Protein AF-A0A8X6GC79-F1 (afdb_monomer_lite)

pLDDT: mean 79.09, std 18.07, range [27.56, 97.56]

Foldseek 3Di:
DDDDVVVVVVVVVVVVVVVVVVVVVVQVVLLVVLLVLLCVVLPDPDDPDLADDLPDPSLVSNLVSLLVPHALCSLVVSLVVCVVPVSSNCSSLVHYLVSSLVNNVPDPSHDPVRNVSNVVSSVVSNVVVVPDDDDDDDDDDDDDDDPDDDDDDDDDDDDDDDDPPCVLVVLLVQLLVCLLVLPLVSNLVSLLVDDAQLPRADPQRQGPLLSLLLDDFCSSVSSVVSCVVRDDLVSLLSQQCDATNVRAGSLLSNLLNVLVPDPPPDLDDDLPGNSLVNNLVSLVSNRDLVNLAHDLVSLQPHDPSSLSSSLSSLVSSLVRPPHDPVSSVNSVVSSLVRLLVSQADAHPQQHHQLLVCLVVVVVVSNLVSLQSNRQQLDAGPFRQGNLLSLLLDFDCSSVVSVVSVVVCCVVVSYPLVSLLNLQAGATNVRAGSLQSSLLNLQDDDPPVCCVVVPPDDDDDDRQVNSLVSLLVSLVSHDDPSLRNLDYDPVSDDPSSVVSQVSNCVRRVHHNDDPDPDDD

Sequence (519 aa):
MGIDLSALATNADKLDECIDKNKKREQDRKDEQLYGIIERKVKKEEHKREKPRSRDGTLKKCRRLFEEGASSEVLTKLEESLRGQEKYYRYYVQCFLPVLGKLIKQSKKISNETKEQAISEITYNSKYCSNSITHNQNDRRNSEDSEAESGYGSDVEDDHKVEISNEITNSNALLLKAIKNGNNRKFKKYLKDCTNVNGIKDEKGNNILHLIASLEKKQKCKFLGALIKTVTEEDLAQLVDSKNSKSQDALQVALINKITKEKHESHTIQDNDNTLKFLTKLLEHGASHDQLELPEESLKKLSKGQNEYYCKFLKKLAKKAELKQEIKIKTEAKVKEIVAHTVNTPNSNSDYPLHLAIKNNDKELFKELLQEGANISLEGANKNNALHHIALLKGEYKIKYLKLILDFEKKGVISSEKLHKAINAQNKDDKYPAQVALIRQTEKIPSKLKDFSRWVRSRPTKHYYTAEFCAELLQNGAENKSDHITIPKEHRKQKYYQTTKRIKDITGVSPDPENTRRT

Secondary structure (DSSP, 8-state):
----HHHHHHHHHHHHHHHHHHHHHHHHHHHHHHHHHHHHHHS-S--SSSS--TT-HHHHHHHHHHHTT--TTHHHHHHHHHTT-HHHHHHIIIIIHHHHHHHHHT-SSS-HHHHHHHHHHHHHHHHHTTSS-------------------------------TT-HHHHHHHHHHHHHHTT-HHHHHHHHHT-S-STT-B-TT--BHHHHHHTS-THHHHHHHHHHHHHS-HHHHHHHHH---TTS--HHHHHHHHHHHHS---S----TT-HHHHHHHHHHHTT--GGGGSPPHHHHTT--HHHHHHHHHHHHHHHT-TTS-HHHHHHHHHHHHHHHHHHHTS--TTS--HHHHHHHTT-HHHHHHHHHTT--TT---TTS--HHHHHHTS-THHHHHHHHHHHHHHHTTSS-HHHHHHHHH---TTS--HHHHHHHHTTSPPPGGGGGGGGG----S-TTHHHHHHHHHHHHTT-SSTTGGG---GGG--HHHHHHHHHHHHHHS-----TTS---

InterPro domains:
  IPR002110 Ankyrin repeat [PF12796] (335-399)
  IPR002110 Ankyrin repeat [PS50088] (349-381)
  IPR002110 Ankyrin repeat [SM00248] (349-378)
  IPR036770 Ankyrin repeat-containing domain superfamily [G3DSA:1.25.40.20] (154-307)
  IPR036770 Ankyrin repeat-containing domain superfamily [G3DSA:1.25.40.20] (311-445)
  IPR036770 Ankyrin repeat-containing domain superfamily [SSF48403] (174-445)

Structure (mmCIF, N/CA/C/O backbone):
data_AF-A0A8X6GC79-F1
#
_entry.id   AF-A0A8X6GC79-F1
#
loop_
_atom_site.group_PDB
_atom_site.id
_atom_site.type_symbol
_atom_site.label_atom_id
_atom_site.label_alt_id
_atom_site.label_comp_id
_atom_site.label_asym_id
_atom_site.label_entity_id
_atom_site.label_seq_id
_atom_site.pdbx_PDB_ins_code
_atom_site.Cartn_x
_atom_site.Cartn_y
_atom_site.Cartn_z
_atom_site.occupancy
_atom_site.B_iso_or_equiv
_atom_site.auth_seq_id
_atom_site.auth_comp_id
_atom_site.auth_asym_id
_atom_site.auth_atom_id
_atom_site.pdbx_PDB_model_num
ATOM 1 N N . MET A 1 1 ? 60.397 60.180 -40.726 1.00 51.09 1 MET A N 1
ATOM 2 C CA . MET A 1 1 ? 59.129 60.305 -39.977 1.00 51.09 1 MET A CA 1
ATOM 3 C C . MET A 1 1 ? 58.979 59.050 -39.133 1.00 51.09 1 MET A C 1
ATOM 5 O O . MET A 1 1 ? 58.682 58.003 -39.689 1.00 51.09 1 MET A O 1
ATOM 9 N N . GLY A 1 2 ? 59.329 59.114 -37.846 1.00 54.34 2 GLY A N 1
ATOM 10 C CA . GLY A 1 2 ? 59.173 57.977 -36.934 1.00 54.34 2 GLY A CA 1
ATOM 11 C C . GLY A 1 2 ? 57.715 57.870 -36.502 1.00 54.34 2 GLY A C 1
ATOM 12 O O . GLY A 1 2 ? 57.138 58.8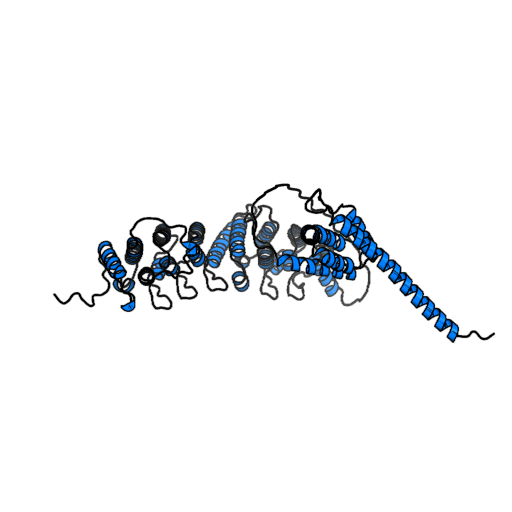71 -36.088 1.00 54.34 2 GLY A O 1
ATOM 13 N N . ILE A 1 3 ? 57.112 56.693 -36.653 1.00 61.59 3 ILE A N 1
ATOM 14 C CA . ILE A 1 3 ? 55.753 56.430 -36.175 1.00 61.59 3 ILE A CA 1
ATOM 15 C C . ILE A 1 3 ? 55.827 56.285 -34.654 1.00 61.59 3 ILE A C 1
ATOM 17 O O . ILE A 1 3 ? 56.530 55.411 -34.149 1.00 61.59 3 ILE A O 1
ATOM 21 N N . ASP A 1 4 ? 55.118 57.149 -33.933 1.00 71.00 4 A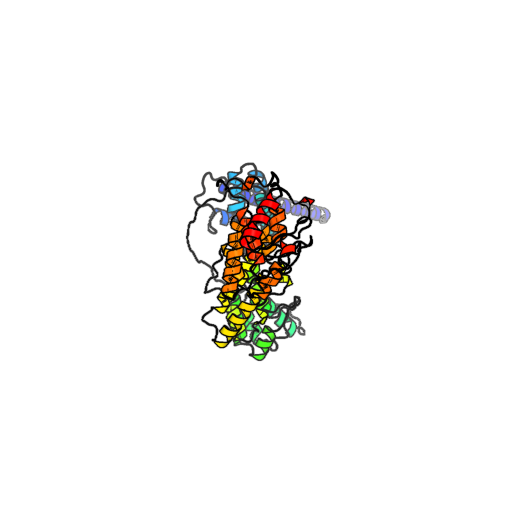SP A N 1
ATOM 22 C CA . ASP A 1 4 ? 55.034 57.092 -32.478 1.00 71.00 4 ASP A CA 1
ATOM 23 C C . ASP A 1 4 ? 54.113 55.937 -32.051 1.00 71.00 4 ASP A C 1
ATOM 25 O O . ASP A 1 4 ? 52.882 56.032 -32.079 1.00 71.00 4 ASP A O 1
ATOM 29 N N . LEU A 1 5 ? 54.729 54.811 -31.687 1.00 67.56 5 LEU A N 1
ATOM 30 C CA . LEU A 1 5 ? 54.044 53.595 -31.240 1.00 67.56 5 LEU A CA 1
ATOM 31 C C . LEU A 1 5 ? 53.206 53.825 -29.969 1.00 67.56 5 LEU A C 1
ATOM 33 O O . LEU A 1 5 ? 52.211 53.128 -29.768 1.00 67.56 5 LEU A O 1
ATOM 37 N N . SER A 1 6 ? 53.552 54.820 -29.142 1.00 69.25 6 SER A N 1
ATOM 38 C CA . SER A 1 6 ? 52.798 55.149 -27.925 1.00 69.25 6 SER A CA 1
ATOM 39 C C . SER A 1 6 ? 51.451 55.812 -28.241 1.00 69.25 6 SER A C 1
ATOM 41 O O . SER A 1 6 ? 50.432 55.505 -27.614 1.00 69.25 6 SER A O 1
ATOM 43 N N . ALA A 1 7 ? 51.407 56.644 -29.286 1.00 68.69 7 ALA A N 1
ATOM 44 C CA . ALA A 1 7 ? 50.183 57.271 -29.774 1.00 68.69 7 ALA A CA 1
ATOM 45 C C . ALA A 1 7 ? 49.226 56.251 -30.421 1.00 68.69 7 ALA A C 1
ATOM 47 O O . ALA A 1 7 ? 48.009 56.361 -30.266 1.00 68.69 7 ALA A O 1
ATOM 48 N N . LEU A 1 8 ? 49.761 55.231 -31.105 1.00 68.50 8 LEU A N 1
ATOM 49 C CA . LEU A 1 8 ? 48.978 54.129 -31.682 1.00 68.50 8 LEU A CA 1
ATOM 50 C C . LEU A 1 8 ? 48.321 53.252 -30.610 1.00 68.50 8 LEU A C 1
ATOM 52 O O . LEU A 1 8 ? 47.128 52.978 -30.720 1.00 68.50 8 LEU A O 1
ATOM 56 N N . ALA A 1 9 ? 49.060 52.874 -29.561 1.00 70.31 9 ALA A N 1
ATOM 57 C CA . ALA A 1 9 ? 48.513 52.113 -28.434 1.00 70.31 9 ALA A CA 1
ATOM 58 C C . ALA A 1 9 ? 47.415 52.904 -27.700 1.00 70.31 9 ALA A C 1
ATOM 60 O O . ALA A 1 9 ? 46.308 52.410 -27.515 1.00 70.31 9 ALA A O 1
ATOM 61 N N . THR A 1 10 ? 47.666 54.188 -27.418 1.00 76.19 10 THR A N 1
ATOM 62 C CA . THR A 1 10 ? 46.683 55.071 -26.765 1.00 76.19 10 THR A CA 1
ATOM 63 C C . THR A 1 10 ? 45.402 55.242 -27.596 1.00 76.19 10 THR A C 1
ATOM 65 O O . THR A 1 10 ? 44.308 55.381 -27.049 1.00 76.19 10 THR A O 1
ATOM 68 N N . ASN A 1 11 ? 45.510 55.258 -28.928 1.00 74.56 11 ASN A N 1
ATOM 69 C CA . ASN A 1 11 ? 44.348 55.346 -29.813 1.00 74.56 11 ASN A CA 1
ATOM 70 C C . ASN A 1 11 ? 43.591 54.013 -29.931 1.00 74.56 11 ASN A C 1
ATOM 72 O O . ASN A 1 11 ? 42.372 54.048 -30.089 1.00 74.56 11 ASN A O 1
ATOM 76 N N . ALA A 1 12 ? 44.276 52.868 -29.828 1.00 72.12 12 ALA A N 1
ATOM 77 C CA . ALA A 1 12 ? 43.639 51.553 -29.757 1.00 72.12 12 ALA A CA 1
ATOM 78 C C . ALA A 1 12 ? 42.823 51.402 -28.462 1.00 72.12 12 ALA A C 1
ATOM 80 O O . ALA A 1 12 ? 41.644 51.067 -28.533 1.00 72.12 12 ALA A O 1
ATOM 81 N N . ASP A 1 13 ? 43.382 51.799 -27.314 1.00 73.88 13 ASP A N 1
ATOM 82 C CA . ASP A 1 13 ? 42.677 51.757 -26.024 1.00 73.88 13 ASP A CA 1
ATOM 83 C C . ASP A 1 13 ? 41.425 52.655 -26.022 1.00 73.88 13 ASP A C 1
ATOM 85 O O . ASP A 1 13 ? 40.353 52.262 -25.560 1.00 73.88 13 ASP A O 1
ATOM 89 N N . LYS A 1 14 ? 41.517 53.859 -26.611 1.00 76.81 14 LYS A N 1
ATOM 90 C CA . LYS A 1 14 ? 40.362 54.763 -26.789 1.00 76.81 14 LYS A CA 1
ATOM 91 C C . LYS A 1 14 ? 39.305 54.195 -27.738 1.00 76.81 14 LYS A C 1
ATOM 93 O O . LYS A 1 14 ? 38.116 54.487 -27.573 1.00 76.81 14 LYS A O 1
ATOM 98 N N . LEU A 1 15 ? 39.723 53.434 -28.752 1.00 73.00 15 LEU A N 1
ATOM 99 C CA . LEU A 1 15 ? 38.820 52.789 -29.702 1.00 73.00 15 LEU A CA 1
ATOM 100 C C . LEU A 1 15 ? 38.076 51.631 -29.031 1.00 73.00 15 LEU A C 1
ATOM 102 O O . LEU A 1 15 ? 36.856 51.559 -29.165 1.00 73.00 15 LEU A O 1
ATOM 106 N N . ASP A 1 16 ? 38.775 50.801 -28.259 1.00 70.88 16 ASP A N 1
ATOM 107 C CA . ASP A 1 16 ? 38.182 49.713 -27.478 1.00 70.88 16 ASP A CA 1
ATOM 108 C C . ASP A 1 16 ? 37.196 50.251 -26.432 1.00 70.88 16 ASP A C 1
ATOM 110 O O . ASP A 1 16 ? 36.056 49.785 -26.353 1.00 70.88 16 ASP A O 1
ATOM 114 N N . GLU A 1 17 ? 37.546 51.335 -25.730 1.00 75.31 17 GLU A N 1
ATOM 115 C CA . GLU A 1 17 ? 36.634 52.005 -24.797 1.00 75.31 17 GLU A CA 1
ATOM 116 C C . GLU A 1 17 ? 35.369 52.541 -25.504 1.00 75.31 17 GLU A C 1
ATOM 118 O O . GLU A 1 17 ? 34.255 52.458 -24.974 1.00 75.31 17 GLU A O 1
ATOM 123 N N . CYS A 1 18 ? 35.503 53.077 -26.725 1.00 68.31 18 CYS A N 1
ATOM 124 C CA . CYS A 1 18 ? 34.359 53.515 -27.532 1.00 68.31 18 CYS A CA 1
ATOM 125 C C . CYS A 1 18 ? 33.503 52.340 -28.029 1.00 68.31 18 CYS A C 1
ATOM 127 O O . CYS A 1 18 ? 32.272 52.446 -28.051 1.00 68.31 18 CYS A O 1
ATOM 129 N N . ILE A 1 19 ? 34.126 51.225 -28.415 1.00 72.69 19 ILE A N 1
ATOM 130 C CA . ILE A 1 19 ? 33.438 50.002 -28.842 1.00 72.69 19 ILE A CA 1
ATOM 131 C C . ILE A 1 19 ? 32.616 49.434 -27.683 1.00 72.69 19 ILE A C 1
ATOM 133 O O . ILE A 1 19 ? 31.440 49.114 -27.872 1.00 72.69 19 ILE A O 1
ATOM 137 N N . ASP A 1 20 ? 33.178 49.373 -26.480 1.00 72.06 20 ASP A N 1
ATOM 138 C CA . ASP A 1 20 ? 32.484 48.849 -25.304 1.00 72.06 20 ASP A CA 1
ATOM 139 C C . ASP A 1 20 ? 31.357 49.773 -24.833 1.00 72.06 20 ASP A C 1
ATOM 141 O O . ASP A 1 20 ? 30.256 49.302 -24.527 1.00 72.06 20 ASP A O 1
ATOM 145 N N . LYS A 1 21 ? 31.554 51.099 -24.887 1.00 73.69 21 LYS A N 1
ATOM 146 C CA . LYS A 1 21 ? 30.473 52.076 -24.661 1.00 73.69 21 LYS A CA 1
ATOM 147 C C . LYS A 1 21 ? 29.327 51.903 -25.662 1.00 73.69 21 LYS A C 1
ATOM 149 O O . LYS A 1 21 ? 28.164 51.984 -25.268 1.00 73.69 21 LYS A O 1
ATOM 154 N N . ASN A 1 22 ? 29.626 51.643 -26.935 1.00 74.81 22 ASN A N 1
ATOM 155 C CA . ASN A 1 22 ? 28.602 51.424 -27.959 1.00 74.81 22 ASN A CA 1
ATOM 156 C C . ASN A 1 22 ? 27.880 50.078 -27.793 1.00 74.81 22 ASN A C 1
ATOM 158 O O . ASN A 1 22 ? 26.655 50.043 -27.890 1.00 74.81 22 ASN A O 1
ATOM 162 N N . LYS A 1 23 ? 28.595 48.990 -27.470 1.00 76.12 23 LYS A N 1
ATOM 163 C CA . LYS A 1 23 ? 27.982 47.687 -27.145 1.00 76.12 23 LYS A CA 1
ATOM 164 C C . LYS A 1 23 ? 27.040 47.794 -25.949 1.00 76.12 23 LYS A C 1
ATOM 166 O O . LYS A 1 23 ? 25.930 47.271 -26.004 1.00 76.12 23 LYS A O 1
ATOM 171 N N . LYS A 1 24 ? 27.453 48.515 -24.900 1.00 78.69 24 LYS A N 1
ATOM 172 C CA . LYS A 1 24 ? 26.626 48.761 -23.714 1.00 78.69 24 LYS A CA 1
ATOM 173 C C . LYS A 1 24 ? 25.366 49.561 -24.049 1.00 78.69 24 LYS A C 1
ATOM 175 O O . LYS A 1 24 ? 24.281 49.149 -23.671 1.00 78.69 24 LYS A O 1
ATOM 180 N N . ARG A 1 25 ? 25.479 50.635 -24.840 1.00 78.88 25 ARG A N 1
ATOM 181 C CA . ARG A 1 25 ? 24.314 51.418 -25.299 1.00 78.88 25 ARG A CA 1
ATOM 182 C C . ARG A 1 25 ? 23.318 50.586 -26.111 1.00 78.88 25 ARG A C 1
ATOM 184 O O . ARG A 1 25 ? 22.112 50.735 -25.939 1.00 78.88 25 ARG A O 1
ATOM 191 N N . GLU A 1 26 ? 23.806 49.713 -26.991 1.00 79.62 26 GLU A N 1
ATOM 192 C CA . GLU A 1 26 ? 22.947 48.808 -27.767 1.00 79.62 26 GLU A CA 1
ATOM 193 C C . GLU A 1 26 ? 22.280 47.740 -26.890 1.00 79.62 26 GLU A C 1
ATOM 195 O O . GLU A 1 26 ? 21.126 47.381 -27.126 1.00 79.62 26 GLU A O 1
ATOM 200 N N . GLN A 1 27 ? 22.974 47.261 -25.858 1.00 83.00 27 GLN A N 1
ATOM 201 C CA . GLN A 1 27 ? 22.410 46.365 -24.854 1.00 83.00 27 GLN A CA 1
ATOM 202 C C . GLN A 1 27 ? 21.309 47.057 -24.036 1.00 83.00 27 GLN A C 1
ATOM 204 O O . GLN A 1 27 ? 20.185 46.558 -23.983 1.00 83.00 27 GLN A O 1
ATOM 209 N N . ASP A 1 28 ? 21.593 48.243 -23.494 1.00 83.75 28 ASP A N 1
ATOM 210 C CA . ASP A 1 28 ? 20.649 49.042 -22.705 1.00 83.75 28 ASP A CA 1
ATOM 211 C C . ASP A 1 28 ? 19.372 49.338 -23.512 1.00 83.75 28 ASP A C 1
ATOM 213 O O . ASP A 1 28 ? 18.254 49.191 -23.019 1.00 83.75 28 ASP A O 1
ATOM 217 N N . ARG A 1 29 ? 19.518 49.652 -24.807 1.00 88.25 29 ARG A N 1
ATOM 218 C CA . ARG A 1 29 ? 18.386 49.872 -25.717 1.00 88.25 29 ARG A CA 1
ATOM 219 C C . ARG A 1 29 ? 17.501 48.631 -25.871 1.00 88.25 29 ARG A C 1
ATOM 221 O O . ARG A 1 29 ? 16.275 48.757 -25.932 1.00 88.25 29 ARG A O 1
ATOM 228 N N . LYS A 1 30 ? 18.089 47.436 -25.972 1.00 89.81 30 LYS A N 1
ATOM 229 C CA . LYS A 1 30 ? 17.336 46.169 -26.067 1.00 89.81 30 LYS A CA 1
ATOM 230 C C . LYS A 1 30 ? 16.638 45.845 -24.751 1.00 89.81 30 LYS A C 1
ATOM 232 O O . LYS A 1 30 ? 15.494 45.387 -24.769 1.00 89.81 30 LYS A O 1
ATOM 237 N N . ASP A 1 31 ? 17.293 46.136 -23.636 1.00 90.44 31 ASP A N 1
ATOM 238 C CA . ASP A 1 31 ? 16.770 45.911 -22.292 1.00 90.44 31 ASP A CA 1
ATOM 239 C C . ASP A 1 31 ? 15.573 46.827 -21.999 1.00 90.44 31 ASP A C 1
ATOM 241 O O . ASP A 1 31 ? 14.527 46.353 -21.549 1.00 90.44 31 ASP A O 1
ATOM 245 N N . GLU A 1 32 ? 15.655 48.109 -22.368 1.00 90.75 32 GLU A N 1
ATOM 246 C CA . GLU A 1 32 ? 14.532 49.055 -22.300 1.00 90.75 32 GLU A CA 1
ATOM 247 C C . GLU A 1 32 ? 13.354 48.618 -23.183 1.00 90.75 32 GLU A C 1
ATOM 249 O O . GLU A 1 32 ? 12.187 48.662 -22.770 1.00 90.75 32 GLU A O 1
ATOM 254 N N . GLN A 1 33 ? 13.637 48.145 -24.401 1.00 90.69 33 GLN A N 1
ATOM 255 C CA . GLN A 1 33 ? 12.603 47.621 -25.295 1.00 90.69 33 GLN A CA 1
ATOM 256 C C . GLN A 1 33 ? 11.925 46.378 -24.717 1.00 90.69 33 GLN A C 1
ATOM 258 O O . GLN A 1 33 ? 10.697 46.249 -24.798 1.00 90.69 33 GLN A O 1
ATOM 263 N N . LEU A 1 34 ? 12.704 45.469 -24.128 1.00 92.62 34 LEU A N 1
ATOM 264 C CA . LEU A 1 34 ? 12.193 44.265 -23.486 1.00 92.62 34 LEU A CA 1
ATOM 265 C C . LEU A 1 34 ? 11.303 44.634 -22.296 1.00 92.62 34 LEU A C 1
ATOM 267 O O . LEU A 1 34 ? 10.166 44.156 -22.223 1.00 92.62 34 LEU A O 1
ATOM 271 N N . TYR A 1 35 ? 11.776 45.543 -21.440 1.00 93.06 35 TYR A N 1
ATOM 272 C CA . TYR A 1 35 ? 11.045 46.060 -20.286 1.00 93.06 35 TYR A CA 1
ATOM 273 C C . TYR A 1 35 ? 9.681 46.619 -20.708 1.00 93.06 35 TYR A C 1
ATOM 275 O O . TYR A 1 35 ? 8.632 46.125 -20.283 1.00 93.06 35 TYR A O 1
ATOM 283 N N . GLY A 1 36 ? 9.669 47.577 -21.639 1.00 89.19 36 GLY A N 1
ATOM 284 C CA . GLY A 1 36 ? 8.444 48.256 -22.060 1.00 89.19 36 GLY A CA 1
ATOM 285 C C . GLY A 1 36 ? 7.457 47.361 -22.822 1.00 89.19 36 GLY A C 1
ATOM 286 O O . GLY A 1 36 ? 6.247 47.613 -22.824 1.00 89.19 36 GLY A O 1
ATOM 287 N N . ILE A 1 37 ? 7.920 46.308 -23.506 1.00 92.94 37 ILE A N 1
ATOM 288 C CA . ILE A 1 37 ? 7.031 45.340 -24.175 1.00 92.94 37 ILE A CA 1
ATOM 289 C C . ILE A 1 37 ? 6.324 44.446 -23.155 1.00 92.94 37 ILE A C 1
ATOM 291 O O . ILE A 1 37 ? 5.123 44.186 -23.305 1.00 92.94 37 ILE A O 1
ATOM 295 N N . ILE A 1 38 ? 7.050 43.972 -22.141 1.00 92.44 38 ILE A N 1
ATOM 296 C CA . ILE A 1 38 ? 6.482 43.111 -21.106 1.00 92.44 38 ILE A CA 1
ATOM 297 C C . ILE A 1 38 ? 5.543 43.925 -20.215 1.00 92.44 38 ILE A C 1
ATOM 299 O O . ILE A 1 38 ? 4.395 43.520 -20.023 1.00 92.44 38 ILE A O 1
ATOM 303 N N . GLU A 1 39 ? 5.971 45.103 -19.761 1.00 92.38 39 GLU A N 1
ATOM 304 C CA . GLU A 1 39 ? 5.176 45.979 -18.902 1.00 92.38 39 GLU A CA 1
ATOM 305 C C . GLU A 1 39 ? 3.813 46.307 -19.528 1.00 92.38 39 GLU A C 1
ATOM 307 O O . GLU A 1 39 ? 2.772 46.065 -18.916 1.00 92.38 39 GLU A O 1
ATOM 312 N N . ARG A 1 40 ? 3.786 46.745 -20.795 1.00 90.25 40 ARG A N 1
ATOM 313 C CA . ARG A 1 40 ? 2.534 47.035 -21.521 1.00 90.25 40 ARG A CA 1
ATOM 314 C C . ARG A 1 40 ? 1.631 45.819 -21.693 1.00 90.25 40 ARG A C 1
ATOM 316 O O . ARG A 1 40 ? 0.422 45.966 -21.862 1.00 90.25 40 ARG A O 1
ATOM 323 N N . LYS A 1 41 ? 2.194 44.609 -21.737 1.00 89.44 41 LYS A N 1
ATOM 324 C CA . LYS A 1 41 ? 1.398 43.379 -21.830 1.00 89.44 41 LYS A CA 1
ATOM 325 C C . LYS A 1 41 ? 0.804 43.000 -20.486 1.00 89.44 41 LYS A C 1
ATOM 327 O O . LYS A 1 41 ? -0.311 42.486 -20.481 1.00 89.44 41 LYS A O 1
ATOM 332 N N . VAL A 1 42 ? 1.551 43.210 -19.411 1.00 88.75 42 VAL A N 1
ATOM 333 C CA . VAL A 1 42 ? 1.180 42.855 -18.043 1.00 88.75 42 VAL A CA 1
ATOM 334 C C . VAL A 1 42 ? 0.182 43.857 -17.463 1.00 88.75 42 VAL A C 1
ATOM 336 O O . VAL A 1 42 ? -0.819 43.436 -16.900 1.00 88.75 42 VAL A O 1
ATOM 339 N N . LYS A 1 43 ? 0.384 45.163 -17.671 1.00 88.06 43 LYS A N 1
ATOM 340 C CA . LYS A 1 43 ? -0.478 46.241 -17.152 1.00 88.06 43 LYS A CA 1
ATOM 341 C C . LYS A 1 43 ? -1.767 46.474 -17.956 1.00 88.06 43 LYS A C 1
ATOM 343 O O . LYS A 1 43 ? -2.337 47.559 -17.910 1.00 88.06 43 LYS A O 1
ATOM 348 N N . LYS A 1 44 ? -2.243 45.493 -18.732 1.00 84.50 44 LYS A N 1
ATOM 349 C CA . LYS A 1 44 ? -3.533 45.645 -19.429 1.00 84.50 44 LYS A CA 1
ATOM 350 C C . LYS A 1 44 ? -4.678 45.509 -18.431 1.00 84.50 44 LYS A C 1
ATOM 352 O O . LYS A 1 44 ? -4.664 44.595 -17.613 1.00 84.50 44 LYS A O 1
ATOM 357 N N . GLU A 1 45 ? -5.684 46.372 -18.547 1.00 70.12 45 GLU A N 1
ATOM 358 C CA . GLU A 1 45 ? -6.859 46.348 -17.665 1.00 70.12 45 GLU A CA 1
ATOM 359 C C . GLU A 1 45 ? -7.599 45.009 -17.727 1.00 70.12 45 GLU A C 1
ATOM 361 O O . GLU A 1 45 ? -7.958 44.456 -16.683 1.00 70.12 45 GLU A O 1
ATOM 366 N N . GLU A 1 46 ? -7.732 44.451 -18.934 1.00 69.88 46 GLU A N 1
ATOM 367 C CA . GLU A 1 46 ? -8.333 43.144 -19.175 1.00 69.88 46 GLU A CA 1
ATOM 368 C C . GLU A 1 46 ? -7.494 42.284 -20.127 1.00 69.88 46 GLU A C 1
ATOM 370 O O . GLU A 1 46 ? -6.997 42.720 -21.175 1.00 69.88 46 GLU A O 1
ATOM 375 N N . HIS A 1 47 ? -7.372 41.004 -19.781 1.00 74.50 47 HIS A N 1
ATOM 376 C CA . HIS A 1 47 ? -6.781 39.994 -20.646 1.00 74.50 47 HIS A CA 1
ATOM 377 C C . HIS A 1 47 ? -7.884 39.100 -21.204 1.00 74.50 47 HIS A C 1
ATOM 379 O O . HIS A 1 47 ? -8.618 38.468 -20.455 1.00 74.50 47 HIS A O 1
ATOM 385 N N . LYS A 1 48 ? -7.937 38.951 -22.536 1.00 68.69 48 LYS A N 1
ATOM 386 C CA . LYS A 1 48 ? -8.886 38.042 -23.213 1.00 68.69 48 LYS A CA 1
ATOM 387 C C . LYS A 1 48 ? -8.786 36.578 -22.749 1.00 68.69 48 LYS A C 1
ATOM 389 O O . LYS A 1 48 ? -9.641 35.774 -23.100 1.00 68.69 48 LYS A O 1
ATOM 394 N N . ARG A 1 49 ? -7.693 36.200 -22.076 1.00 65.44 49 ARG A N 1
ATOM 395 C CA . ARG A 1 49 ? -7.418 34.857 -21.551 1.00 65.44 49 ARG A CA 1
ATOM 396 C C . ARG A 1 49 ? -6.567 34.957 -20.294 1.00 65.44 49 ARG A C 1
ATOM 398 O O . ARG A 1 49 ? -5.729 35.849 -20.200 1.00 65.44 49 ARG A O 1
ATOM 405 N N . GLU A 1 50 ? -6.716 33.971 -19.416 1.00 72.12 50 GLU A N 1
ATOM 406 C CA . GLU A 1 50 ? -5.947 33.854 -18.174 1.00 72.12 50 GLU A CA 1
ATOM 407 C C . GLU A 1 50 ? -4.433 33.733 -18.424 1.00 72.12 50 GLU A C 1
ATOM 409 O O . GLU A 1 50 ? -3.643 34.344 -17.711 1.00 72.12 50 GLU A O 1
ATOM 414 N N . LYS A 1 51 ? -4.012 33.004 -19.472 1.00 80.44 51 LYS A N 1
ATOM 415 C CA . LYS A 1 51 ? -2.599 32.861 -19.871 1.00 80.44 51 LYS A CA 1
ATOM 416 C C . LYS A 1 51 ? -2.365 33.265 -21.331 1.00 80.44 51 LYS A C 1
ATOM 418 O O . LYS A 1 51 ? -3.194 32.960 -22.199 1.00 80.44 51 LYS A O 1
ATOM 423 N N . PRO A 1 52 ? -1.223 33.904 -21.650 1.00 80.00 52 PRO A N 1
ATOM 424 C CA . PRO A 1 52 ? -0.861 34.204 -23.029 1.00 80.00 52 PRO A CA 1
ATOM 425 C C . PRO A 1 52 ? -0.569 32.911 -23.807 1.00 80.00 52 PRO A C 1
ATOM 427 O O . PRO A 1 52 ? 0.016 31.961 -23.288 1.00 80.00 52 PRO A O 1
ATOM 430 N N . ARG A 1 53 ? -0.970 32.861 -25.084 1.00 78.44 53 ARG A N 1
ATOM 431 C CA . ARG A 1 53 ? -0.669 31.714 -25.960 1.00 78.44 53 ARG A CA 1
ATOM 432 C C . ARG A 1 53 ? 0.811 31.713 -26.340 1.00 78.44 53 ARG A C 1
ATOM 434 O O . ARG A 1 53 ? 1.396 32.767 -26.545 1.00 78.44 53 ARG A O 1
ATOM 441 N N . SER A 1 54 ? 1.385 30.542 -26.604 1.00 67.62 54 SER A N 1
ATOM 442 C CA . SER A 1 54 ? 2.751 30.421 -27.148 1.00 67.62 54 SER A CA 1
ATOM 443 C C . SER A 1 54 ? 2.968 31.194 -28.463 1.00 67.62 54 SER A C 1
ATOM 445 O O . SER A 1 54 ? 4.084 31.598 -28.773 1.00 67.62 54 SER A O 1
ATOM 447 N N . ARG A 1 55 ? 1.895 31.428 -29.236 1.00 71.56 55 ARG A N 1
ATOM 448 C CA . ARG A 1 55 ? 1.899 32.216 -30.482 1.00 71.56 55 ARG A CA 1
ATOM 449 C C . ARG A 1 55 ? 1.667 33.724 -30.282 1.00 71.56 55 ARG A C 1
ATOM 451 O O . ARG A 1 55 ? 1.588 34.433 -31.285 1.00 71.56 55 ARG A O 1
ATOM 458 N N . ASP A 1 56 ? 1.534 34.206 -29.045 1.00 80.38 56 ASP A N 1
ATOM 459 C CA . ASP A 1 56 ? 1.270 35.615 -28.730 1.00 80.38 56 ASP A CA 1
ATOM 460 C C . ASP A 1 56 ? 2.365 36.534 -29.294 1.00 80.38 56 ASP A C 1
ATOM 462 O O . ASP A 1 56 ? 3.560 36.263 -29.159 1.00 80.38 56 ASP A O 1
ATOM 466 N N . GLY A 1 57 ? 1.952 37.623 -29.945 1.00 81.94 57 GLY A N 1
ATOM 467 C CA . GLY A 1 57 ? 2.873 38.553 -30.597 1.00 81.94 57 GLY A CA 1
ATOM 468 C C . GLY A 1 57 ? 3.858 39.209 -29.627 1.00 81.94 57 GLY A C 1
ATOM 469 O O . GLY A 1 57 ? 5.006 39.427 -30.003 1.00 81.94 57 GLY A O 1
ATOM 470 N N . THR A 1 58 ? 3.451 39.462 -28.378 1.00 87.69 58 THR A N 1
ATOM 471 C CA . THR A 1 58 ? 4.341 40.007 -27.342 1.00 87.69 58 THR A CA 1
ATOM 472 C C . THR A 1 58 ? 5.427 38.995 -26.991 1.00 87.69 58 THR A C 1
ATOM 474 O O . THR A 1 58 ? 6.604 39.328 -27.036 1.00 87.69 58 THR A O 1
ATOM 477 N N . LEU A 1 59 ? 5.054 37.739 -26.732 1.00 88.56 59 LEU A N 1
ATOM 478 C CA . LEU A 1 59 ? 6.009 36.689 -26.368 1.00 88.56 59 LEU A CA 1
ATOM 479 C C . LEU A 1 59 ? 7.004 36.381 -27.495 1.00 88.56 59 LEU A C 1
ATOM 481 O O . LEU A 1 59 ? 8.177 36.126 -27.231 1.00 88.56 59 LEU A O 1
ATOM 485 N N . LYS A 1 60 ? 6.562 36.457 -28.758 1.00 87.25 60 LYS A N 1
ATOM 486 C CA . LYS A 1 60 ? 7.459 36.355 -29.919 1.00 87.25 60 LYS A CA 1
ATOM 487 C C . LYS A 1 60 ? 8.485 37.488 -29.958 1.00 87.25 60 LYS A C 1
ATOM 489 O O . LYS A 1 60 ? 9.634 37.225 -30.290 1.00 87.25 60 LYS A O 1
ATOM 494 N N . LYS A 1 61 ? 8.083 38.723 -29.632 1.00 89.12 61 LYS A N 1
ATOM 495 C CA . LYS A 1 61 ? 8.995 39.877 -29.570 1.00 89.12 61 LYS A CA 1
ATOM 496 C C . LYS A 1 61 ? 9.984 39.751 -28.410 1.00 89.12 61 LYS A C 1
ATOM 498 O O . LYS A 1 61 ? 11.169 39.930 -28.639 1.00 89.12 61 LYS A O 1
ATOM 503 N N . CYS A 1 62 ? 9.525 39.343 -27.224 1.00 90.12 62 CYS A N 1
ATOM 504 C CA . CYS A 1 62 ? 10.411 39.071 -26.086 1.00 90.12 62 CYS A CA 1
ATOM 505 C C . CYS A 1 62 ? 11.462 38.012 -26.435 1.00 90.12 62 CYS A C 1
ATOM 507 O O . CYS A 1 62 ? 12.640 38.216 -26.179 1.00 90.12 62 CYS A O 1
ATOM 509 N N . ARG A 1 63 ? 11.058 36.910 -27.088 1.00 87.81 63 ARG A N 1
ATOM 510 C CA . ARG A 1 63 ? 12.006 35.888 -27.552 1.00 87.81 63 ARG A CA 1
ATOM 511 C C . ARG A 1 63 ? 13.067 36.471 -28.490 1.00 87.81 63 ARG A C 1
ATOM 513 O O . ARG A 1 63 ? 14.229 36.146 -28.312 1.00 87.81 63 ARG A O 1
ATOM 520 N N . ARG A 1 64 ? 12.681 37.297 -29.471 1.00 89.00 64 ARG A N 1
ATOM 521 C CA . ARG A 1 64 ? 13.643 37.915 -30.403 1.00 89.00 64 ARG A CA 1
ATOM 522 C C . ARG A 1 64 ? 14.646 38.805 -29.678 1.00 89.00 64 ARG A C 1
ATOM 524 O O . ARG A 1 64 ? 15.827 38.684 -29.943 1.00 89.00 64 ARG A O 1
ATOM 531 N N . LEU A 1 65 ? 14.193 39.609 -28.719 1.00 89.69 65 LEU A N 1
ATOM 532 C CA . LEU A 1 65 ? 15.087 40.461 -27.932 1.00 89.69 65 LEU A CA 1
ATOM 533 C C . LEU A 1 65 ? 16.100 39.637 -27.125 1.00 89.69 65 LEU A C 1
ATOM 535 O O . LEU A 1 65 ? 17.275 39.979 -27.107 1.00 89.69 65 LEU A O 1
ATOM 539 N N . PHE A 1 66 ? 15.689 38.500 -26.552 1.00 87.81 66 PHE A N 1
ATOM 540 C CA . PHE A 1 66 ? 16.633 37.559 -25.933 1.00 87.81 66 PHE A CA 1
ATOM 541 C C . PHE A 1 66 ? 17.583 36.894 -26.943 1.00 87.81 66 PHE A C 1
ATOM 543 O O . PHE A 1 66 ? 18.731 36.626 -26.614 1.00 87.81 66 PHE A O 1
ATOM 550 N N . GLU A 1 67 ? 17.133 36.623 -28.172 1.00 86.00 67 GLU A N 1
ATOM 551 C CA . GLU A 1 67 ? 18.004 36.133 -29.256 1.00 86.00 67 GLU A CA 1
ATOM 552 C C . GLU A 1 67 ? 19.002 37.206 -29.723 1.00 86.00 67 GLU A C 1
ATOM 554 O O . GLU A 1 67 ? 20.091 36.872 -30.176 1.00 86.00 67 GLU A O 1
ATOM 559 N N . GLU A 1 68 ? 18.649 38.484 -29.584 1.00 85.50 68 GLU A N 1
ATOM 560 C CA . GLU A 1 68 ? 19.481 39.646 -29.909 1.00 85.50 68 GLU A CA 1
ATOM 561 C C . GLU A 1 68 ? 20.404 40.069 -28.751 1.00 85.50 68 GLU A C 1
ATOM 563 O O . GLU A 1 68 ? 21.187 41.007 -28.915 1.00 85.50 68 GLU A O 1
ATOM 568 N N . GLY A 1 69 ? 20.343 39.378 -27.607 1.00 83.12 69 GLY A N 1
ATOM 569 C CA . GLY A 1 69 ? 21.246 39.562 -26.469 1.00 83.12 69 GLY A CA 1
ATOM 570 C C . GLY A 1 69 ? 20.671 40.314 -25.269 1.00 83.12 69 GLY A C 1
ATOM 571 O O . GLY A 1 69 ? 21.431 40.586 -24.354 1.00 83.12 69 GLY A O 1
ATOM 572 N N . ALA A 1 70 ? 19.371 40.638 -25.227 1.00 87.75 70 ALA A N 1
ATOM 573 C CA . ALA A 1 70 ? 18.753 41.314 -24.077 1.00 87.75 70 ALA A CA 1
ATOM 574 C C . ALA A 1 70 ? 19.018 40.578 -22.746 1.00 87.75 70 ALA A C 1
ATOM 576 O O . ALA A 1 70 ? 18.945 39.347 -22.680 1.00 87.75 70 ALA A O 1
ATOM 577 N N . SER A 1 71 ? 19.298 41.341 -21.692 1.00 85.75 71 SER A N 1
ATOM 578 C CA . SER A 1 71 ? 19.636 40.840 -20.365 1.00 85.75 71 SER A CA 1
ATOM 579 C C . SER A 1 71 ? 18.414 40.237 -19.681 1.00 85.75 71 SER A C 1
ATOM 581 O O . SER A 1 71 ? 17.292 40.751 -19.774 1.00 85.75 71 SER A O 1
ATOM 583 N N . SER A 1 72 ? 18.629 39.140 -18.957 1.00 85.69 72 SER A N 1
ATOM 584 C CA . SER A 1 72 ? 17.589 38.524 -18.138 1.00 85.69 72 SER A CA 1
ATOM 585 C C . SER A 1 72 ? 17.202 39.412 -16.951 1.00 85.69 72 SER A C 1
ATOM 587 O O . SER A 1 72 ? 16.016 39.488 -16.640 1.00 85.69 72 SER A O 1
ATOM 589 N N . GLU A 1 73 ? 18.126 40.231 -16.428 1.00 85.31 73 GLU A N 1
ATOM 590 C CA . GLU A 1 73 ? 17.912 41.134 -15.282 1.00 85.31 73 GLU A CA 1
ATOM 591 C C . GLU A 1 73 ? 16.684 42.052 -15.421 1.00 85.31 73 GLU A C 1
ATOM 593 O O . GLU A 1 73 ? 16.085 42.475 -14.428 1.00 85.31 73 GLU A O 1
ATOM 598 N N . VAL A 1 74 ? 16.274 42.350 -16.658 1.00 87.88 74 VAL A N 1
ATOM 599 C CA . VAL A 1 74 ? 15.043 43.083 -16.980 1.00 87.88 74 VAL A CA 1
ATOM 600 C C . VAL A 1 74 ? 13.808 42.436 -16.341 1.00 87.88 74 VAL A C 1
ATOM 602 O O . VAL A 1 74 ? 12.901 43.142 -15.894 1.00 87.88 74 VAL A O 1
ATOM 605 N N . LEU A 1 75 ? 13.764 41.102 -16.266 1.00 88.56 75 LEU A N 1
ATOM 606 C CA . LEU A 1 75 ? 12.663 40.348 -15.669 1.00 88.56 75 LEU A CA 1
ATOM 607 C C . LEU A 1 75 ? 12.551 40.595 -14.161 1.00 88.56 75 LEU A C 1
ATOM 609 O O . LEU A 1 75 ? 11.431 40.698 -13.648 1.00 88.56 75 LEU A O 1
ATOM 613 N N . THR A 1 76 ? 13.688 40.719 -13.478 1.00 83.69 76 THR A N 1
ATOM 614 C CA . THR A 1 76 ? 13.784 41.017 -12.043 1.00 83.69 76 THR A CA 1
ATOM 615 C C . THR A 1 76 ? 13.418 42.472 -11.764 1.00 83.69 76 THR A C 1
ATOM 617 O O . THR A 1 76 ? 12.540 42.734 -10.944 1.00 83.69 76 THR A O 1
ATOM 620 N N . LYS A 1 77 ? 13.978 43.423 -12.526 1.00 86.94 77 LYS A N 1
ATOM 621 C CA . LYS A 1 77 ? 13.638 44.857 -12.411 1.00 86.94 77 LYS A CA 1
ATOM 622 C C . LYS A 1 77 ? 12.137 45.103 -12.597 1.00 86.94 77 LYS A C 1
ATOM 624 O O . LYS A 1 77 ? 11.522 45.882 -11.869 1.00 86.94 77 LYS A O 1
ATOM 629 N N . LEU A 1 78 ? 11.521 44.413 -13.559 1.00 88.12 78 LEU A N 1
ATOM 630 C CA . LEU A 1 78 ? 10.085 44.523 -13.793 1.00 88.12 78 LEU A CA 1
ATOM 631 C C . LEU A 1 78 ? 9.260 43.884 -12.667 1.00 88.12 78 LEU A C 1
ATOM 633 O O . LEU A 1 78 ? 8.206 44.410 -12.316 1.00 88.12 78 LEU A O 1
ATOM 637 N N . GLU A 1 79 ? 9.723 42.777 -12.081 1.00 85.25 79 GLU A N 1
ATOM 638 C CA . GLU A 1 79 ? 9.072 42.200 -10.903 1.00 85.25 79 GLU A CA 1
ATOM 639 C C . GLU A 1 79 ? 9.011 43.215 -9.752 1.00 85.25 79 GLU A C 1
ATOM 641 O O . GLU A 1 79 ? 7.941 43.428 -9.176 1.00 85.25 79 GLU A O 1
ATOM 646 N N . GLU A 1 80 ? 10.144 43.840 -9.429 1.00 84.06 80 GLU A N 1
ATOM 647 C CA . GLU A 1 80 ? 10.261 44.810 -8.337 1.00 84.06 80 GLU A CA 1
ATOM 648 C C . GLU A 1 80 ? 9.306 45.990 -8.528 1.00 84.06 80 GLU A C 1
ATOM 650 O O . GLU A 1 80 ? 8.572 46.344 -7.603 1.00 84.06 80 GLU A O 1
ATOM 655 N N . SER A 1 81 ? 9.225 46.524 -9.751 1.00 87.25 81 SER A N 1
ATOM 656 C CA . SER A 1 81 ? 8.288 47.597 -10.110 1.00 87.25 81 SER A CA 1
ATOM 657 C C . SER A 1 81 ? 6.814 47.194 -9.937 1.00 87.25 81 SER A C 1
ATOM 659 O O . SER A 1 81 ? 5.964 48.016 -9.584 1.00 87.25 81 SER A O 1
ATOM 661 N N . LEU A 1 82 ? 6.488 45.918 -10.164 1.00 84.44 82 LEU A N 1
ATOM 662 C CA . LEU A 1 82 ? 5.119 45.405 -10.089 1.00 84.44 82 LEU A CA 1
ATOM 663 C C . LEU A 1 82 ? 4.699 44.976 -8.680 1.00 84.44 82 LEU A C 1
ATOM 665 O O . LEU A 1 82 ? 3.500 44.837 -8.449 1.00 84.44 82 LEU A O 1
ATOM 669 N N . ARG A 1 83 ? 5.629 44.793 -7.731 1.00 79.25 83 ARG A N 1
ATOM 670 C CA . ARG A 1 83 ? 5.351 44.261 -6.380 1.00 79.25 83 ARG A CA 1
ATOM 671 C C . ARG A 1 83 ? 4.294 45.067 -5.608 1.00 79.25 83 ARG A C 1
ATOM 673 O O . ARG A 1 83 ? 3.538 44.488 -4.835 1.00 79.25 83 ARG A O 1
ATOM 680 N N . GLY A 1 84 ? 4.191 46.375 -5.857 1.00 74.25 84 GLY A N 1
ATOM 681 C CA . GLY A 1 84 ? 3.162 47.251 -5.272 1.00 74.25 84 GLY A CA 1
ATOM 682 C C . GLY A 1 84 ? 1.783 47.196 -5.950 1.00 74.25 84 GLY A C 1
ATOM 683 O O . GLY A 1 84 ? 0.862 47.872 -5.507 1.00 74.25 84 GLY A O 1
ATOM 684 N N . GLN A 1 85 ? 1.623 46.428 -7.034 1.00 81.19 85 GLN A N 1
ATOM 685 C CA . GLN A 1 85 ? 0.408 46.362 -7.853 1.00 81.19 85 GLN A CA 1
ATOM 686 C C . GLN A 1 85 ? -0.070 44.908 -7.980 1.00 81.19 85 GLN A C 1
ATOM 688 O O . GLN A 1 85 ? 0.139 44.253 -9.004 1.00 81.19 85 GLN A O 1
ATOM 693 N N . GLU A 1 86 ? -0.734 44.404 -6.934 1.00 77.06 86 GLU A N 1
ATOM 694 C CA . GLU A 1 86 ? -1.063 42.980 -6.739 1.00 77.06 86 GLU A CA 1
ATOM 695 C C . GLU A 1 86 ? -1.692 42.306 -7.973 1.00 77.06 86 GLU A C 1
ATOM 697 O O . GLU A 1 86 ? -1.265 41.221 -8.377 1.00 77.06 86 GLU A O 1
ATOM 702 N N . LYS A 1 87 ? -2.650 42.976 -8.633 1.00 81.56 87 LYS A N 1
ATOM 703 C CA . LYS A 1 87 ? -3.308 42.477 -9.855 1.00 81.56 87 LYS A CA 1
ATOM 704 C C . LYS A 1 87 ? -2.300 42.160 -10.968 1.00 81.56 87 LYS A C 1
ATOM 706 O O . LYS A 1 87 ? -2.357 41.087 -11.571 1.00 81.56 87 LYS A O 1
ATOM 711 N N . TYR A 1 88 ? -1.376 43.078 -11.242 1.00 85.06 88 TYR A N 1
ATOM 712 C CA . TYR A 1 88 ? -0.407 42.952 -12.332 1.00 85.06 88 TYR A CA 1
ATOM 713 C C . TYR A 1 88 ? 0.765 42.049 -11.956 1.00 85.06 88 TYR A C 1
ATOM 715 O O . TYR A 1 88 ? 1.204 41.245 -12.779 1.00 85.06 88 TYR A O 1
ATOM 723 N N . TYR A 1 89 ? 1.210 42.115 -10.699 1.00 84.00 89 TYR A N 1
ATOM 724 C CA . TYR A 1 89 ? 2.214 41.211 -10.143 1.00 84.00 89 TYR A CA 1
ATOM 725 C C . TYR A 1 89 ? 1.792 39.748 -10.290 1.00 84.00 89 TYR A C 1
ATOM 727 O O . TYR A 1 89 ? 2.527 38.923 -10.838 1.00 84.00 89 TYR A O 1
ATOM 735 N N . ARG A 1 90 ? 0.554 39.434 -9.886 1.00 81.31 90 ARG A N 1
ATOM 736 C CA . ARG A 1 90 ? 0.013 38.077 -9.962 1.00 81.31 90 ARG A CA 1
ATOM 737 C C . ARG A 1 90 ? -0.027 37.563 -11.399 1.00 81.31 90 ARG A C 1
ATOM 739 O O . ARG A 1 90 ? 0.413 36.444 -11.658 1.00 81.31 90 ARG A O 1
ATOM 746 N N . TYR A 1 91 ? -0.510 38.373 -12.341 1.00 85.50 91 TYR A N 1
ATOM 747 C CA . TYR A 1 91 ? -0.537 37.992 -13.754 1.00 85.50 91 TYR A CA 1
ATOM 748 C C . TYR A 1 91 ? 0.876 37.792 -14.326 1.00 85.50 91 TYR A C 1
ATOM 750 O O . TYR A 1 91 ? 1.126 36.830 -15.059 1.00 85.50 91 TYR A O 1
ATOM 758 N N . TYR A 1 92 ? 1.824 38.659 -13.967 1.00 86.62 92 TYR A N 1
ATOM 759 C CA . TYR A 1 92 ? 3.210 38.550 -14.407 1.00 86.62 92 TYR A CA 1
ATOM 760 C C . TYR A 1 92 ? 3.842 37.220 -13.981 1.00 86.62 92 TYR A C 1
ATOM 762 O O . TYR A 1 92 ? 4.306 36.457 -14.833 1.00 86.62 92 TYR A O 1
ATOM 770 N N . VAL A 1 93 ? 3.773 36.896 -12.688 1.00 82.88 93 VAL A N 1
ATOM 771 C CA . VAL A 1 93 ? 4.438 35.719 -12.114 1.00 82.88 93 VAL A CA 1
ATOM 772 C C . VAL A 1 93 ? 3.702 34.414 -12.437 1.00 82.88 93 VAL A C 1
ATOM 774 O O . VAL A 1 93 ? 4.334 33.429 -12.815 1.00 82.88 93 VAL A O 1
ATOM 777 N N . GLN A 1 94 ? 2.369 34.379 -12.330 1.00 81.12 94 GLN A N 1
ATOM 778 C CA . GLN A 1 94 ? 1.597 33.131 -12.462 1.00 81.12 94 GLN A CA 1
ATOM 779 C C . GLN A 1 94 ? 1.217 32.801 -13.912 1.00 81.12 94 GLN A C 1
ATOM 781 O O . GLN A 1 94 ? 1.027 31.627 -14.257 1.00 81.12 94 GLN A O 1
ATOM 786 N N . CYS A 1 95 ? 1.116 33.814 -14.778 1.00 83.31 95 CYS A N 1
ATOM 787 C CA . CYS A 1 95 ? 0.596 33.642 -16.133 1.00 83.31 95 CYS A CA 1
ATOM 788 C C . CYS A 1 95 ? 1.630 33.943 -17.219 1.00 83.31 95 CYS A C 1
ATOM 790 O O . CYS A 1 95 ? 1.761 33.153 -18.155 1.00 83.31 95 CYS A O 1
ATOM 792 N N . PHE A 1 96 ? 2.370 35.049 -17.121 1.00 88.44 96 PHE A N 1
ATOM 793 C CA . PHE A 1 96 ? 3.273 35.485 -18.189 1.00 88.44 96 PHE A CA 1
ATOM 794 C C . PHE A 1 96 ? 4.640 34.780 -18.156 1.00 88.44 96 PHE A C 1
ATOM 796 O O . PHE A 1 96 ? 5.016 34.136 -19.144 1.00 88.44 96 PHE A O 1
ATOM 803 N N . LEU A 1 97 ? 5.359 34.841 -17.028 1.00 87.56 97 LEU A N 1
ATOM 804 C CA . LEU A 1 97 ? 6.705 34.268 -16.878 1.00 87.56 97 LEU A CA 1
ATOM 805 C C . LEU A 1 97 ? 6.787 32.759 -17.181 1.00 87.56 97 LEU A C 1
ATOM 807 O O . LEU A 1 97 ? 7.705 32.360 -17.901 1.00 87.56 97 LEU A O 1
ATOM 811 N N . PRO A 1 98 ? 5.835 31.899 -16.763 1.00 85.19 98 PRO A N 1
ATOM 812 C CA . PRO A 1 98 ? 5.915 30.465 -17.049 1.00 85.19 98 PRO A CA 1
ATOM 813 C C . PRO A 1 98 ? 5.818 30.142 -18.544 1.00 85.19 98 PRO A C 1
ATOM 815 O O . PRO A 1 98 ? 6.392 29.157 -19.016 1.00 85.19 98 PRO A O 1
ATOM 818 N N . VAL A 1 99 ? 5.081 30.955 -19.308 1.00 85.38 99 VAL A N 1
ATOM 819 C CA . VAL A 1 99 ? 4.961 30.783 -20.761 1.00 85.38 99 VAL A CA 1
ATOM 820 C C . VAL A 1 99 ? 6.211 31.319 -21.455 1.00 85.38 99 VAL A C 1
ATOM 822 O O . VAL A 1 99 ? 6.742 30.644 -22.338 1.00 85.38 99 VAL A O 1
ATOM 825 N N . LEU A 1 100 ? 6.721 32.478 -21.029 1.00 86.19 100 LEU A N 1
ATOM 826 C CA . LEU A 1 100 ? 7.965 33.043 -21.553 1.00 86.19 100 LEU A CA 1
ATOM 827 C C . LEU A 1 100 ? 9.165 32.117 -21.294 1.00 86.19 100 LEU A C 1
ATOM 829 O O . LEU A 1 100 ? 9.899 31.809 -22.230 1.00 86.19 100 LEU A O 1
ATOM 833 N N . GLY A 1 101 ? 9.305 31.576 -20.081 1.00 83.69 101 GLY A N 1
ATOM 834 C CA . GLY A 1 101 ? 10.382 30.648 -19.721 1.00 83.69 101 GLY A CA 1
ATOM 835 C C . GLY A 1 101 ? 10.380 29.373 -20.566 1.00 83.69 101 GLY A C 1
ATOM 836 O O . GLY A 1 101 ? 11.424 28.945 -21.056 1.00 83.69 101 GLY A O 1
ATOM 837 N N . LYS A 1 102 ? 9.198 28.802 -20.849 1.00 83.44 102 LYS A N 1
ATOM 838 C CA . LYS A 1 102 ? 9.071 27.678 -21.797 1.00 83.44 102 LYS A CA 1
ATOM 839 C C . LYS A 1 102 ? 9.531 28.066 -23.203 1.00 83.44 102 LYS A C 1
ATOM 841 O O . LYS A 1 102 ? 10.199 27.275 -23.864 1.00 83.44 102 LYS A O 1
ATOM 846 N N . LEU A 1 103 ? 9.188 29.271 -23.662 1.00 83.44 103 LEU A N 1
ATOM 847 C CA . LEU A 1 103 ? 9.563 29.746 -24.991 1.00 83.44 103 LEU A CA 1
ATOM 848 C C . LEU A 1 103 ? 11.062 30.036 -25.120 1.00 83.44 103 LEU A C 1
ATOM 850 O O . LEU A 1 103 ? 11.599 29.763 -26.193 1.00 83.44 103 LEU A O 1
ATOM 854 N N . ILE A 1 104 ? 11.707 30.563 -24.078 1.00 84.31 104 ILE A N 1
ATOM 855 C CA . ILE A 1 104 ? 13.159 30.797 -24.020 1.00 84.31 104 ILE A CA 1
ATOM 856 C C . ILE A 1 104 ? 13.898 29.456 -24.015 1.00 84.31 104 ILE A C 1
ATOM 858 O O . ILE A 1 104 ? 14.763 29.226 -24.859 1.00 84.31 104 ILE A O 1
ATOM 862 N N . LYS A 1 105 ? 13.469 28.515 -23.161 1.00 84.12 105 LYS A N 1
ATOM 863 C CA . LYS A 1 105 ? 14.038 27.159 -23.080 1.00 84.12 105 LYS A CA 1
ATOM 864 C C . LYS A 1 105 ? 13.995 26.411 -24.418 1.00 84.12 105 LYS A C 1
ATOM 866 O O . LYS A 1 105 ? 14.888 25.629 -24.719 1.00 84.12 105 LYS A O 1
ATOM 871 N N . GLN A 1 106 ? 12.957 26.647 -25.220 1.00 81.94 106 GLN A N 1
ATOM 872 C CA . GLN A 1 106 ? 12.778 26.020 -26.532 1.00 81.94 106 GLN A CA 1
ATOM 873 C C . GLN A 1 106 ? 13.551 26.701 -27.675 1.00 81.94 106 GLN A C 1
ATOM 875 O O . GLN A 1 106 ? 13.606 26.130 -28.765 1.00 81.94 106 GLN A O 1
ATOM 880 N N . SER A 1 107 ? 14.108 27.907 -27.493 1.00 78.31 107 SER A N 1
ATOM 881 C CA . SER A 1 107 ? 14.842 28.574 -28.578 1.00 78.31 107 SER A CA 1
ATOM 882 C C . SER A 1 107 ? 16.233 27.965 -28.761 1.00 78.31 107 SER A C 1
ATOM 884 O O . SER A 1 107 ? 16.976 27.773 -27.801 1.00 78.31 107 SER A O 1
ATOM 886 N N . LYS A 1 108 ? 16.612 27.686 -30.011 1.00 78.31 108 LYS A N 1
ATOM 887 C CA . LYS A 1 108 ? 17.961 27.214 -30.370 1.00 78.31 108 LYS A CA 1
ATOM 888 C C . LYS A 1 108 ? 18.973 28.357 -30.533 1.00 78.31 108 LYS A C 1
ATOM 890 O O . LYS A 1 108 ? 20.161 28.084 -30.555 1.00 78.31 108 LYS A O 1
ATOM 895 N N . LYS A 1 109 ? 18.501 29.605 -30.648 1.00 81.50 109 LYS A N 1
ATOM 896 C CA . LYS A 1 109 ? 19.325 30.789 -30.944 1.00 81.50 109 LYS A CA 1
ATOM 897 C C . LYS A 1 109 ? 19.793 31.557 -29.703 1.00 81.50 109 LYS A C 1
ATOM 899 O O . LYS A 1 109 ? 20.708 32.356 -29.809 1.00 81.50 109 LYS A O 1
ATOM 904 N N . ILE A 1 110 ? 19.173 31.319 -28.546 1.00 83.38 110 ILE A N 1
ATOM 905 C CA . ILE A 1 110 ? 19.575 31.923 -27.266 1.00 83.38 110 ILE A CA 1
ATOM 906 C C . ILE A 1 110 ? 20.701 31.074 -26.658 1.00 83.38 110 ILE A C 1
ATOM 908 O O . ILE A 1 110 ? 20.583 29.839 -26.641 1.00 83.38 110 ILE A O 1
ATOM 912 N N . SER A 1 111 ? 21.758 31.717 -26.154 1.00 80.19 111 SER A N 1
ATOM 913 C CA . SER A 1 111 ? 22.878 31.050 -25.476 1.00 80.19 111 SER A CA 1
ATOM 914 C C . SER A 1 111 ? 22.401 30.255 -24.250 1.00 80.19 111 SER A C 1
ATOM 916 O O . SER A 1 111 ? 21.347 30.533 -23.668 1.00 80.19 111 SER A O 1
ATOM 918 N N . ASN A 1 112 ? 23.148 29.218 -23.864 1.00 74.69 112 ASN A N 1
ATOM 919 C CA . ASN A 1 112 ? 22.782 28.406 -22.700 1.00 74.69 112 ASN A CA 1
ATOM 920 C C . ASN A 1 112 ? 22.898 29.200 -21.391 1.00 74.69 112 ASN A C 1
ATOM 922 O O . ASN A 1 112 ? 22.021 29.067 -20.544 1.00 74.69 112 ASN A O 1
ATOM 926 N N . GLU A 1 113 ? 23.882 30.094 -21.282 1.00 76.38 113 GLU A N 1
ATOM 927 C CA . GLU A 1 113 ? 24.059 30.987 -20.129 1.00 76.38 113 GLU A CA 1
ATOM 928 C C . GLU A 1 113 ? 22.841 31.900 -19.925 1.00 76.38 113 GLU A C 1
ATOM 930 O O . GLU A 1 113 ? 22.243 31.902 -18.851 1.00 76.38 113 GLU A O 1
ATOM 935 N N . THR A 1 114 ? 22.373 32.583 -20.976 1.00 75.44 114 THR A N 1
ATOM 936 C CA . THR A 1 114 ? 21.192 33.459 -20.891 1.00 75.44 114 THR A CA 1
ATOM 937 C C . THR A 1 114 ? 19.911 32.669 -20.600 1.00 75.44 114 THR A C 1
ATOM 939 O O . THR A 1 114 ? 19.014 33.159 -19.913 1.00 75.44 114 THR A O 1
ATOM 942 N N . LYS A 1 115 ? 19.801 31.418 -21.076 1.00 80.38 115 LYS A N 1
ATOM 943 C CA . LYS A 1 115 ? 18.678 30.533 -20.714 1.00 80.38 115 LYS A CA 1
ATOM 944 C C . LYS A 1 115 ? 18.699 30.175 -19.236 1.00 80.38 115 LYS A C 1
ATOM 946 O O . LYS A 1 115 ? 17.644 30.190 -18.609 1.00 80.38 115 LYS A O 1
ATOM 951 N N . GLU A 1 116 ? 19.858 29.809 -18.703 1.00 77.88 116 GLU A N 1
ATOM 952 C CA . GLU A 1 116 ? 20.004 29.433 -17.299 1.00 77.88 116 GLU A CA 1
ATOM 953 C C . GLU A 1 116 ? 19.741 30.624 -16.378 1.00 77.88 116 GLU A C 1
ATOM 955 O O . GLU A 1 116 ? 18.958 30.483 -15.440 1.00 77.88 116 GLU A O 1
ATOM 960 N N . GLN A 1 117 ? 20.273 31.806 -16.706 1.00 78.69 117 GLN A N 1
ATOM 961 C CA . GLN A 1 117 ? 20.018 33.051 -15.975 1.00 78.69 117 GLN A CA 1
ATOM 962 C C . GLN A 1 117 ? 18.526 33.419 -15.985 1.00 78.69 117 GLN A C 1
ATOM 964 O O . GLN A 1 117 ? 17.911 33.524 -14.924 1.00 78.69 117 GLN A O 1
ATOM 969 N N . ALA A 1 118 ? 17.889 33.471 -17.161 1.00 75.69 118 ALA A N 1
ATOM 970 C CA . ALA A 1 118 ? 16.465 33.796 -17.268 1.00 75.69 118 ALA A CA 1
ATOM 971 C C . ALA A 1 118 ? 15.556 32.760 -16.581 1.00 75.69 118 ALA A C 1
ATOM 973 O O . ALA A 1 118 ? 14.549 33.116 -15.971 1.00 75.69 118 ALA A O 1
ATOM 974 N N . ILE A 1 119 ? 15.873 31.461 -16.662 1.00 77.50 119 ILE A N 1
ATOM 975 C CA . ILE A 1 119 ? 15.095 30.411 -15.982 1.00 77.50 119 ILE A CA 1
ATOM 976 C C . ILE A 1 119 ? 15.304 30.475 -14.465 1.00 77.50 119 ILE A C 1
ATOM 978 O O . ILE A 1 119 ? 14.345 30.249 -13.722 1.00 77.50 119 ILE A O 1
ATOM 982 N N . SER A 1 120 ? 16.520 30.780 -14.007 1.00 78.50 120 SER A N 1
ATOM 983 C CA . SER A 1 120 ? 16.838 30.966 -12.591 1.00 78.50 120 SER A CA 1
ATOM 984 C C . SER A 1 120 ? 16.024 32.113 -11.999 1.00 78.50 120 SER A C 1
ATOM 986 O O . SER A 1 120 ? 15.313 31.905 -11.017 1.00 78.50 120 SER A O 1
ATOM 988 N N . GLU A 1 121 ? 16.008 33.270 -12.660 1.00 74.75 121 GLU A N 1
ATOM 989 C CA . GLU A 1 121 ? 15.201 34.428 -12.262 1.00 74.75 121 GLU A CA 1
ATOM 990 C C . GLU A 1 121 ? 13.704 34.097 -12.263 1.00 74.75 121 GLU A C 1
ATOM 992 O O . GLU A 1 121 ? 13.028 34.269 -11.255 1.00 74.75 121 GLU A O 1
ATOM 997 N N . ILE A 1 122 ? 13.173 33.488 -13.331 1.00 74.81 122 ILE A N 1
ATOM 998 C CA . ILE A 1 122 ? 11.762 33.055 -13.379 1.00 74.81 122 ILE A CA 1
ATOM 999 C C . ILE A 1 122 ? 11.417 32.116 -12.210 1.00 74.81 122 ILE A C 1
ATOM 1001 O O . ILE A 1 122 ? 10.324 32.190 -11.640 1.00 74.81 122 ILE A O 1
ATOM 1005 N N . THR A 1 123 ? 12.341 31.225 -11.848 1.00 70.31 123 THR A N 1
ATOM 1006 C CA . THR A 1 123 ? 12.155 30.265 -10.755 1.00 70.31 123 THR A CA 1
ATOM 1007 C C . THR A 1 123 ? 12.232 30.949 -9.389 1.00 70.31 123 THR A C 1
ATOM 1009 O O . THR A 1 123 ? 11.390 30.670 -8.531 1.00 70.31 123 THR A O 1
ATOM 1012 N N . TYR A 1 124 ? 13.182 31.864 -9.188 1.00 70.00 124 TYR A N 1
ATOM 1013 C CA . TYR A 1 124 ? 13.310 32.690 -7.985 1.00 70.00 124 TYR A CA 1
ATOM 1014 C C . TYR A 1 124 ? 12.027 33.499 -7.738 1.00 70.00 124 TYR A C 1
ATOM 1016 O O . TYR A 1 124 ? 11.426 33.403 -6.665 1.00 70.00 124 TYR A O 1
ATOM 1024 N N . ASN A 1 125 ? 11.514 34.146 -8.783 1.00 64.50 125 ASN A N 1
ATOM 1025 C CA . ASN A 1 125 ? 10.321 34.992 -8.737 1.00 64.50 125 ASN A CA 1
ATOM 1026 C C . ASN A 1 125 ? 9.054 34.161 -8.432 1.00 64.50 125 ASN A C 1
ATOM 1028 O O . ASN A 1 125 ? 8.151 34.598 -7.717 1.00 64.50 125 ASN A O 1
ATOM 1032 N N . SER A 1 126 ? 8.998 32.905 -8.898 1.00 63.12 126 SER A N 1
ATOM 1033 C CA . SER A 1 126 ? 7.880 31.989 -8.613 1.00 63.12 126 SER A CA 1
ATOM 1034 C C . SER A 1 126 ? 7.809 31.510 -7.151 1.00 63.12 126 SER A C 1
ATOM 1036 O O . SER A 1 126 ? 6.715 31.236 -6.646 1.00 63.12 126 SER A O 1
ATOM 1038 N N . LYS A 1 127 ? 8.946 31.445 -6.437 1.00 60.72 127 LYS A N 1
ATOM 1039 C CA . LYS A 1 127 ? 8.992 31.047 -5.017 1.00 60.72 127 LYS A CA 1
ATOM 1040 C C . LYS A 1 127 ? 8.397 32.118 -4.100 1.00 60.72 127 LYS A C 1
ATOM 1042 O O . LYS A 1 127 ? 7.689 31.769 -3.159 1.00 60.72 127 LYS A O 1
ATOM 1047 N N . TYR A 1 128 ? 8.601 33.400 -4.403 1.00 54.47 128 TYR A N 1
ATOM 1048 C CA . TYR A 1 128 ? 8.064 34.507 -3.601 1.00 54.47 128 TYR A CA 1
ATOM 1049 C C . TYR A 1 128 ? 6.535 34.647 -3.689 1.00 54.47 128 TYR A C 1
ATOM 1051 O O . TYR A 1 128 ? 5.909 35.084 -2.728 1.00 54.47 128 TYR A O 1
ATOM 1059 N N . CYS A 1 129 ? 5.911 34.184 -4.777 1.00 48.25 129 CYS A N 1
ATOM 1060 C CA . CYS A 1 129 ? 4.449 34.114 -4.907 1.00 48.25 129 CYS A CA 1
ATOM 1061 C C . CYS A 1 129 ? 3.797 32.958 -4.125 1.00 48.25 129 CYS A C 1
ATOM 1063 O O . CYS A 1 129 ? 2.575 32.913 -4.034 1.00 48.25 129 CYS A O 1
ATOM 1065 N N . SER A 1 130 ? 4.578 32.001 -3.608 1.00 44.53 130 SER A N 1
ATOM 1066 C CA . SER A 1 130 ? 4.045 30.826 -2.895 1.00 44.53 130 SER A CA 1
ATOM 1067 C C . SER A 1 130 ? 3.845 31.067 -1.389 1.00 44.53 130 SER A C 1
ATOM 1069 O O . SER A 1 130 ? 3.233 30.235 -0.725 1.00 44.53 130 SER A O 1
ATOM 1071 N N . ASN A 1 131 ? 4.328 32.198 -0.856 1.00 41.94 131 ASN A N 1
ATOM 1072 C CA . ASN A 1 131 ? 4.265 32.542 0.573 1.00 41.94 131 ASN A CA 1
ATOM 1073 C C . ASN A 1 131 ? 3.130 33.512 0.945 1.00 41.94 131 ASN A C 1
ATOM 1075 O O . ASN A 1 131 ? 3.003 33.900 2.105 1.00 41.94 131 ASN A O 1
ATOM 1079 N N . SER A 1 132 ? 2.268 33.871 -0.002 1.00 37.00 132 SER A N 1
ATOM 1080 C CA . SER A 1 132 ? 1.035 34.614 0.245 1.00 37.00 132 SER A CA 1
ATOM 1081 C C . SER A 1 132 ? -0.106 33.929 -0.506 1.00 37.00 132 SER A C 1
ATOM 1083 O O . SER A 1 132 ? 0.025 33.622 -1.685 1.00 37.00 132 SER A O 1
ATOM 1085 N N . ILE A 1 133 ? -1.232 33.712 0.184 1.00 35.91 133 ILE A N 1
ATOM 1086 C CA . ILE A 1 133 ? -2.464 33.014 -0.249 1.00 35.91 133 ILE A CA 1
ATOM 1087 C C . ILE A 1 133 ? -2.534 31.536 0.194 1.00 35.91 133 ILE A C 1
ATOM 1089 O O . ILE A 1 133 ? -2.500 30.589 -0.591 1.00 35.91 133 ILE A O 1
ATOM 1093 N N . THR A 1 134 ? -2.756 31.346 1.496 1.00 34.66 134 THR A N 1
ATOM 1094 C CA . THR A 1 134 ? -3.759 30.382 1.969 1.00 34.66 134 THR A CA 1
ATOM 1095 C C . THR A 1 134 ? -5.145 31.040 1.862 1.00 34.66 134 THR A C 1
ATOM 1097 O O . THR A 1 134 ? -5.268 32.242 2.061 1.00 34.66 134 THR A O 1
ATOM 1100 N N . HIS A 1 135 ? -6.175 30.244 1.551 1.00 32.09 135 HIS A N 1
ATOM 1101 C CA . HIS A 1 135 ? -7.599 30.611 1.373 1.00 32.09 135 HIS A CA 1
ATOM 1102 C C . HIS A 1 135 ? -8.031 31.154 0.002 1.00 32.09 135 HIS A C 1
ATOM 1104 O O . HIS A 1 135 ? -8.095 32.352 -0.239 1.00 32.09 135 HIS A O 1
ATOM 1110 N N . ASN A 1 136 ? -8.439 30.234 -0.876 1.00 29.66 136 ASN A N 1
ATOM 1111 C CA . ASN A 1 136 ? -9.838 30.046 -1.300 1.00 29.66 136 ASN A CA 1
ATOM 1112 C C . ASN A 1 136 ? -9.840 29.191 -2.572 1.00 29.66 136 ASN A C 1
ATOM 1114 O O . ASN A 1 136 ? -9.576 29.680 -3.666 1.00 29.66 136 ASN A O 1
ATOM 1118 N N . GLN A 1 137 ? -10.134 27.901 -2.424 1.00 33.47 137 GLN A N 1
ATOM 1119 C CA . GLN A 1 137 ? -10.475 27.035 -3.546 1.00 33.47 137 GLN A CA 1
ATOM 1120 C C . GLN A 1 137 ? -11.955 26.696 -3.426 1.00 33.47 137 GLN A C 1
ATOM 1122 O O . GLN A 1 137 ? -12.329 25.864 -2.611 1.00 33.47 137 GLN A O 1
ATOM 1127 N N . ASN A 1 138 ? -12.770 27.367 -4.235 1.00 28.41 138 ASN A N 1
ATOM 1128 C CA . ASN A 1 138 ? -14.068 26.871 -4.664 1.00 28.41 138 ASN A CA 1
ATOM 1129 C C . ASN A 1 138 ? -14.175 27.097 -6.174 1.00 28.41 138 ASN A C 1
ATOM 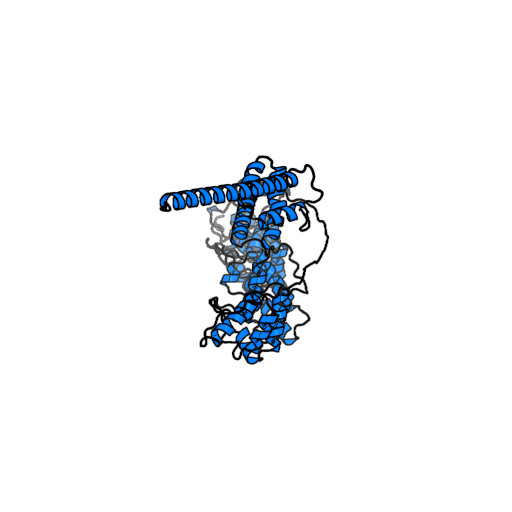1131 O O . ASN A 1 138 ? -13.957 28.205 -6.656 1.00 28.41 138 ASN A O 1
ATOM 1135 N N . ASP A 1 139 ? -14.484 26.002 -6.863 1.00 33.28 139 ASP A N 1
ATOM 1136 C CA . ASP A 1 139 ? -15.158 25.877 -8.154 1.00 33.28 139 ASP A CA 1
ATOM 1137 C C . ASP A 1 139 ? -14.742 26.787 -9.325 1.00 33.28 139 ASP A C 1
ATOM 1139 O O . ASP A 1 139 ? -15.056 27.971 -9.386 1.00 33.28 139 ASP A O 1
ATOM 1143 N N . ARG A 1 140 ? -14.263 26.164 -10.407 1.00 28.61 140 ARG A N 1
ATOM 1144 C CA . ARG A 1 140 ? -15.159 25.707 -11.487 1.00 28.61 140 ARG A CA 1
ATOM 1145 C C . ARG A 1 140 ? -14.389 24.902 -12.530 1.00 28.61 140 ARG A C 1
ATOM 1147 O O . ARG A 1 140 ? -13.352 25.313 -13.041 1.00 28.61 140 ARG A O 1
ATOM 1154 N N . ARG A 1 141 ? -14.959 23.741 -12.847 1.00 33.16 141 ARG A N 1
ATOM 1155 C CA . ARG A 1 141 ? -14.635 22.911 -14.007 1.00 33.16 141 ARG A CA 1
ATOM 1156 C C . ARG A 1 141 ? -14.794 23.744 -15.278 1.00 33.16 141 ARG A C 1
ATOM 1158 O O . ARG A 1 141 ? -15.824 24.386 -15.434 1.00 33.16 141 ARG A O 1
ATOM 1165 N N . ASN A 1 142 ? -13.838 23.635 -16.193 1.00 28.48 142 ASN A N 1
ATOM 1166 C CA . ASN A 1 142 ? -14.127 23.634 -17.620 1.00 28.48 142 ASN A CA 1
ATOM 1167 C C . ASN A 1 142 ? -13.211 22.615 -18.294 1.00 28.48 142 ASN A C 1
ATOM 1169 O O . ASN A 1 142 ? -11.988 22.741 -18.306 1.00 28.48 142 ASN A O 1
ATOM 1173 N N . SER A 1 143 ? -13.873 21.568 -18.771 1.00 38.03 143 SER A N 1
ATOM 1174 C CA . SER A 1 143 ? -13.404 20.611 -19.758 1.00 38.03 143 SER A CA 1
ATOM 1175 C C . SER A 1 143 ? -13.025 21.357 -21.030 1.00 38.03 143 SER A C 1
ATOM 1177 O O . SER A 1 143 ? -13.850 22.104 -21.542 1.00 38.03 143 SER A O 1
ATOM 1179 N N . GLU A 1 144 ? -11.830 21.105 -21.549 1.00 29.66 144 GLU A N 1
ATOM 1180 C CA . GLU A 1 144 ? -11.571 21.115 -22.988 1.00 29.66 144 GLU A CA 1
ATOM 1181 C C . GLU A 1 144 ? -10.297 20.307 -23.248 1.00 29.66 144 GLU A C 1
ATOM 1183 O O . GLU A 1 144 ? -9.164 20.763 -23.062 1.00 29.66 144 GLU A O 1
ATOM 1188 N N . ASP A 1 145 ? -10.527 19.057 -23.638 1.00 34.41 145 ASP A N 1
ATOM 1189 C CA . ASP A 1 145 ? -9.550 18.183 -24.256 1.00 34.41 145 ASP A CA 1
ATOM 1190 C C . ASP A 1 145 ? -8.913 18.875 -25.465 1.00 34.41 145 ASP A C 1
ATOM 1192 O O . ASP A 1 145 ? -9.583 19.330 -26.390 1.00 34.41 145 ASP A O 1
ATOM 1196 N N . SER A 1 146 ? -7.585 18.922 -25.486 1.00 29.75 146 SER A N 1
ATOM 1197 C CA . SER A 1 146 ? -6.843 18.974 -26.742 1.00 29.75 146 SER A CA 1
ATOM 1198 C C . SER A 1 146 ? -5.488 18.306 -26.552 1.00 29.75 146 SER A C 1
ATOM 1200 O O . SER A 1 146 ? -4.490 18.903 -26.143 1.00 29.75 146 SER A O 1
ATOM 1202 N N . GLU A 1 147 ? -5.475 17.014 -26.869 1.00 37.03 147 GLU A N 1
ATOM 1203 C CA . GLU A 1 147 ? -4.267 16.285 -27.213 1.00 37.03 147 GLU A CA 1
ATOM 1204 C C . GLU A 1 147 ? -3.612 16.957 -28.428 1.00 37.03 147 GLU A C 1
ATOM 1206 O O . GLU A 1 147 ? -4.046 16.819 -29.568 1.00 37.03 147 GLU A O 1
ATOM 1211 N N . ALA A 1 148 ? -2.542 17.707 -28.182 1.00 29.47 148 ALA A N 1
ATOM 1212 C CA . ALA A 1 148 ? -1.639 18.178 -29.221 1.00 29.47 148 ALA A CA 1
ATOM 1213 C C . ALA A 1 148 ? -0.194 18.013 -28.741 1.00 29.47 148 ALA A C 1
ATOM 1215 O O . ALA A 1 148 ? 0.497 18.976 -28.409 1.00 29.47 148 ALA A O 1
ATOM 1216 N N . GLU A 1 149 ? 0.279 16.765 -28.694 1.00 27.56 149 GLU A N 1
ATOM 1217 C CA . GLU A 1 149 ? 1.707 16.481 -28.569 1.00 27.56 149 GLU A CA 1
ATOM 1218 C C . GLU A 1 149 ? 2.355 16.414 -29.951 1.00 27.56 149 GLU A C 1
ATOM 1220 O O . GLU A 1 149 ? 2.294 15.407 -30.659 1.00 27.56 149 GLU A O 1
ATOM 1225 N N . SER A 1 150 ? 3.026 17.510 -30.302 1.00 31.28 150 SER A N 1
ATOM 1226 C CA . SER A 1 150 ? 3.939 17.607 -31.432 1.00 31.28 150 SER A CA 1
ATOM 1227 C C . SER A 1 150 ? 5.060 16.575 -31.301 1.00 31.28 150 SER A C 1
ATOM 1229 O O . SER A 1 150 ? 5.963 16.708 -30.471 1.00 31.28 150 SER A O 1
ATOM 1231 N N . GLY A 1 151 ? 5.017 15.550 -32.146 1.00 39.09 151 GLY A N 1
ATOM 1232 C CA . GLY A 1 151 ? 6.196 14.776 -32.491 1.00 39.09 151 GLY A CA 1
ATOM 1233 C C . GLY A 1 151 ? 7.019 15.554 -33.505 1.00 39.09 151 GLY A C 1
ATOM 1234 O O . GLY A 1 151 ? 6.516 15.818 -34.579 1.00 39.09 151 GLY A O 1
ATOM 1235 N N . TYR A 1 152 ? 8.258 15.890 -33.163 1.00 28.05 152 TYR A N 1
ATOM 1236 C CA . TYR A 1 152 ? 9.378 16.023 -34.096 1.00 28.05 152 TYR A CA 1
ATOM 1237 C C . TYR A 1 152 ? 10.652 15.848 -33.267 1.00 28.05 152 TYR A C 1
ATOM 1239 O O . TYR A 1 152 ? 11.021 16.714 -32.478 1.00 28.05 152 TYR A O 1
ATOM 1247 N N . GLY A 1 153 ? 11.284 14.679 -33.388 1.00 31.38 153 GLY A N 1
ATOM 1248 C CA . GLY A 1 153 ? 12.672 14.518 -32.972 1.00 31.38 153 GLY A CA 1
ATOM 1249 C C . GLY A 1 153 ? 13.537 15.260 -33.981 1.00 31.38 153 GLY A C 1
ATOM 1250 O O . GLY A 1 153 ? 13.394 15.019 -35.176 1.00 31.38 153 GLY A O 1
ATOM 1251 N N . SER A 1 154 ? 14.374 16.190 -33.523 1.00 31.47 154 SER A N 1
ATOM 1252 C CA . SER A 1 154 ? 15.382 16.800 -34.386 1.00 31.47 154 SER A CA 1
ATOM 1253 C C . SER A 1 154 ? 16.648 15.957 -34.347 1.00 31.47 154 SER A C 1
ATOM 1255 O O . SER A 1 154 ? 17.282 15.851 -33.295 1.00 31.47 154 SER A O 1
ATOM 1257 N N . ASP A 1 155 ? 16.987 15.376 -35.493 1.00 37.81 155 ASP A N 1
ATOM 1258 C CA . ASP A 1 155 ? 18.328 14.904 -35.806 1.00 37.81 155 ASP A CA 1
ATOM 1259 C C . ASP A 1 155 ? 19.289 16.106 -35.776 1.00 37.81 155 ASP A C 1
ATOM 1261 O O . ASP A 1 155 ? 19.001 17.146 -36.368 1.00 37.81 155 ASP A O 1
ATOM 1265 N N . VAL A 1 156 ? 20.397 15.978 -35.045 1.00 32.88 156 VAL A N 1
ATOM 1266 C CA . VAL A 1 156 ? 21.611 16.779 -35.243 1.00 32.88 156 VAL A CA 1
ATOM 1267 C C . VAL A 1 156 ? 22.790 15.809 -35.133 1.00 32.88 156 VAL A C 1
ATOM 1269 O O . VAL A 1 156 ? 22.899 15.023 -34.175 1.00 32.88 156 VAL A O 1
ATOM 1272 N N . GLU A 1 157 ? 23.578 15.790 -36.200 1.00 33.19 157 GLU A N 1
ATOM 1273 C CA . GLU A 1 157 ? 24.903 15.192 -36.306 1.00 33.19 157 GLU A CA 1
ATOM 1274 C C . GLU A 1 157 ? 25.892 16.119 -35.601 1.00 33.19 157 GLU A C 1
ATOM 1276 O O . GLU A 1 157 ? 25.832 17.330 -35.784 1.00 33.19 157 GLU A O 1
ATOM 1281 N N . ASP A 1 158 ? 26.757 15.542 -34.775 1.00 29.75 158 ASP A N 1
ATOM 1282 C CA . ASP A 1 158 ? 28.010 16.172 -34.375 1.00 29.75 158 ASP A CA 1
ATOM 1283 C C . ASP A 1 158 ? 29.071 15.146 -34.737 1.00 29.75 158 ASP A C 1
ATOM 1285 O O . ASP A 1 158 ? 29.053 14.020 -34.224 1.00 29.75 158 ASP A O 1
ATOM 1289 N N . ASP A 1 159 ? 29.909 15.529 -35.687 1.00 33.66 159 ASP A N 1
ATOM 1290 C CA . ASP A 1 159 ? 31.016 14.745 -36.189 1.00 33.66 159 ASP A CA 1
ATOM 1291 C C . ASP A 1 159 ? 32.330 15.265 -35.588 1.00 33.66 159 ASP A C 1
ATOM 1293 O O . ASP A 1 159 ? 32.532 16.470 -35.455 1.00 33.66 159 ASP A O 1
ATOM 1297 N N . HIS A 1 160 ? 33.214 14.306 -35.293 1.00 35.19 160 HIS A N 1
ATOM 1298 C CA . HIS A 1 160 ? 34.666 14.406 -35.068 1.00 35.19 160 HIS A CA 1
ATOM 1299 C C . HIS A 1 160 ? 35.206 14.774 -33.667 1.00 35.19 160 HIS A C 1
ATOM 1301 O O . HIS A 1 160 ? 35.250 15.934 -33.270 1.00 35.19 160 HIS A O 1
ATOM 1307 N N . LYS A 1 161 ? 35.831 13.781 -33.002 1.00 32.06 161 LYS A N 1
ATOM 1308 C CA . LYS A 1 161 ? 37.306 13.688 -32.873 1.00 32.06 161 LYS A CA 1
ATOM 1309 C C . LYS A 1 161 ? 37.748 12.267 -32.462 1.00 32.06 161 LYS A C 1
ATOM 1311 O O . LYS A 1 161 ? 37.057 11.586 -31.713 1.00 32.06 161 LYS A O 1
ATOM 1316 N N . VAL A 1 162 ? 38.876 11.850 -33.030 1.00 35.97 162 VAL A N 1
ATOM 1317 C CA . VAL A 1 162 ? 39.484 10.506 -33.090 1.00 35.97 162 VAL A CA 1
ATOM 1318 C C . VAL A 1 162 ? 40.211 10.115 -31.796 1.00 35.97 162 VAL A C 1
ATOM 1320 O O . VAL A 1 162 ? 40.906 10.958 -31.244 1.00 35.97 162 VAL A O 1
ATOM 1323 N N . GLU A 1 163 ? 40.142 8.835 -31.400 1.00 31.52 163 GLU A N 1
ATOM 1324 C CA . GLU A 1 163 ? 41.262 8.098 -30.777 1.00 31.52 163 GLU A CA 1
ATOM 1325 C C . GLU A 1 163 ? 41.041 6.573 -30.872 1.00 31.52 163 GLU A C 1
ATOM 1327 O O . GLU A 1 163 ? 40.099 6.002 -30.312 1.00 31.52 163 GLU A O 1
ATOM 1332 N N . ILE A 1 164 ? 41.905 5.924 -31.656 1.00 37.78 164 ILE A N 1
ATOM 1333 C CA . ILE A 1 164 ? 41.850 4.510 -32.042 1.00 37.78 164 ILE A CA 1
ATOM 1334 C C . ILE A 1 164 ? 42.554 3.694 -30.951 1.00 37.78 164 ILE A C 1
ATOM 1336 O O . ILE A 1 164 ? 43.758 3.469 -30.989 1.00 37.78 164 ILE A O 1
ATOM 1340 N N . SER A 1 165 ? 41.769 3.342 -29.935 1.00 32.88 165 SER A N 1
ATOM 1341 C CA . SER A 1 165 ? 42.009 2.295 -28.917 1.00 32.88 165 SER A CA 1
ATOM 1342 C C . SER A 1 165 ? 40.826 2.177 -27.930 1.00 32.88 165 SER A C 1
ATOM 1344 O O . SER A 1 165 ? 40.753 1.222 -27.163 1.00 32.88 165 SER A O 1
ATOM 1346 N N . ASN A 1 166 ? 39.851 3.101 -28.011 1.00 39.97 166 ASN A N 1
ATOM 1347 C CA . ASN A 1 166 ? 38.668 3.242 -27.146 1.00 39.97 166 ASN A CA 1
ATOM 1348 C C . ASN A 1 166 ? 37.315 2.890 -27.821 1.00 39.97 166 ASN A C 1
ATOM 1350 O O . ASN A 1 166 ? 36.253 3.275 -27.329 1.00 39.97 166 ASN A O 1
ATOM 1354 N N . GLU A 1 167 ? 37.295 2.203 -28.968 1.00 40.06 167 GLU A N 1
ATOM 1355 C CA . GLU A 1 167 ? 36.067 2.053 -29.782 1.00 40.06 167 GLU A CA 1
ATOM 1356 C C . GLU A 1 167 ? 34.911 1.324 -29.064 1.00 40.06 167 GLU A C 1
ATOM 1358 O O . GLU A 1 167 ? 33.749 1.713 -29.211 1.00 40.06 167 GLU A O 1
ATOM 1363 N N . ILE A 1 168 ? 35.209 0.335 -28.213 1.00 45.59 168 ILE A N 1
ATOM 1364 C CA . ILE A 1 168 ? 34.192 -0.444 -27.478 1.00 45.59 168 ILE A CA 1
ATOM 1365 C C . ILE A 1 168 ? 33.593 0.368 -26.312 1.00 45.59 168 ILE A C 1
ATOM 1367 O O . ILE A 1 168 ? 32.379 0.360 -26.096 1.00 45.59 168 ILE A O 1
ATOM 1371 N N . THR A 1 169 ? 34.414 1.131 -25.583 1.00 50.69 169 THR A N 1
ATOM 1372 C CA . THR A 1 169 ? 33.963 2.018 -24.493 1.00 50.69 169 THR A CA 1
ATOM 1373 C C . THR A 1 169 ? 33.205 3.234 -25.026 1.00 50.69 169 THR A C 1
ATOM 1375 O O . THR A 1 169 ? 32.213 3.649 -24.421 1.00 50.69 169 THR A O 1
ATOM 1378 N N . ASN A 1 170 ? 33.590 3.753 -26.197 1.00 66.56 170 ASN A N 1
ATOM 1379 C CA . ASN A 1 170 ? 32.894 4.855 -26.857 1.00 66.56 170 ASN A CA 1
ATOM 1380 C C . ASN A 1 170 ? 31.519 4.417 -27.395 1.00 66.56 170 ASN A C 1
ATOM 1382 O O . ASN A 1 170 ? 30.523 5.093 -27.147 1.00 66.56 170 ASN A O 1
ATOM 1386 N N . SER A 1 171 ? 31.414 3.245 -28.035 1.00 67.94 171 SER A N 1
ATOM 1387 C CA . SER A 1 171 ? 30.128 2.723 -28.534 1.00 67.94 171 SER A CA 1
ATOM 1388 C C . SER A 1 171 ? 29.107 2.490 -27.408 1.00 67.94 171 SER A C 1
ATOM 1390 O O . SER A 1 171 ? 27.960 2.940 -27.490 1.00 67.94 171 SER A O 1
ATOM 1392 N N . ASN A 1 172 ? 29.543 1.901 -26.289 1.00 78.25 172 ASN A N 1
ATOM 1393 C CA . ASN A 1 172 ? 28.702 1.697 -25.105 1.00 78.25 172 ASN A CA 1
ATOM 1394 C C . ASN A 1 172 ? 28.238 3.029 -24.490 1.00 78.25 172 ASN A C 1
ATOM 1396 O O . ASN A 1 172 ? 27.058 3.197 -24.162 1.00 78.25 172 ASN A O 1
ATOM 1400 N N . ALA A 1 173 ? 29.136 4.013 -24.387 1.00 78.81 173 ALA A N 1
ATOM 1401 C CA . ALA A 1 173 ? 28.797 5.354 -23.917 1.00 78.81 173 ALA A CA 1
ATOM 1402 C C . ALA A 1 173 ? 27.807 6.067 -24.859 1.00 78.81 173 ALA A C 1
ATOM 1404 O O . ALA A 1 173 ? 26.853 6.702 -24.394 1.00 78.81 173 ALA A O 1
ATOM 1405 N N . LEU A 1 174 ? 27.975 5.922 -26.178 1.00 83.62 174 LEU A N 1
ATOM 1406 C CA . LEU A 1 174 ? 27.065 6.452 -27.196 1.00 83.62 174 LEU A CA 1
ATOM 1407 C C . LEU A 1 174 ? 25.678 5.799 -27.126 1.00 83.62 174 LEU A C 1
ATOM 1409 O O . LEU A 1 174 ? 24.670 6.506 -27.239 1.00 83.62 174 LEU A O 1
ATOM 1413 N N . LEU A 1 175 ? 25.605 4.489 -26.868 1.00 87.25 175 LEU A N 1
ATOM 1414 C CA . LEU A 1 175 ? 24.350 3.765 -26.658 1.00 87.25 175 LEU A CA 1
ATOM 1415 C C . LEU A 1 175 ? 23.605 4.296 -25.426 1.00 87.25 175 LEU A C 1
ATOM 1417 O O . LEU A 1 175 ? 22.439 4.689 -25.529 1.00 87.25 175 LEU A O 1
ATOM 1421 N N . LEU A 1 176 ? 24.280 4.392 -24.275 1.00 86.69 176 LEU A N 1
ATOM 1422 C CA . LEU A 1 176 ? 23.689 4.929 -23.044 1.00 86.69 176 LEU A CA 1
ATOM 1423 C C . LEU A 1 176 ? 23.249 6.393 -23.216 1.00 86.69 176 LEU A C 1
ATOM 1425 O O . LEU A 1 176 ? 22.164 6.775 -22.764 1.00 86.69 176 LEU A O 1
ATOM 1429 N N . LYS A 1 177 ? 24.040 7.211 -23.923 1.00 85.50 177 LYS A N 1
ATOM 1430 C CA . LYS A 1 177 ? 23.699 8.604 -24.259 1.00 85.50 177 LYS A CA 1
ATOM 1431 C C . LYS A 1 177 ? 22.475 8.684 -25.175 1.00 85.50 177 LYS A C 1
ATOM 1433 O O . LYS A 1 177 ? 21.612 9.538 -24.969 1.00 85.50 177 LYS A O 1
ATOM 1438 N N . ALA A 1 178 ? 22.346 7.782 -26.150 1.00 87.56 178 ALA A N 1
ATOM 1439 C CA . ALA A 1 178 ? 21.177 7.715 -27.024 1.00 87.56 178 ALA A CA 1
ATOM 1440 C C . ALA A 1 178 ? 19.892 7.384 -26.249 1.00 87.56 178 ALA A C 1
ATOM 1442 O O . ALA A 1 178 ? 18.855 7.996 -26.523 1.00 87.56 178 ALA A O 1
ATOM 1443 N N . ILE A 1 179 ? 19.967 6.484 -25.258 1.00 89.50 179 ILE A N 1
ATOM 1444 C CA . ILE A 1 179 ? 18.841 6.184 -24.361 1.00 89.50 179 ILE A CA 1
ATOM 1445 C C . ILE A 1 179 ? 18.501 7.416 -23.530 1.00 89.50 179 ILE A C 1
ATOM 1447 O O . ILE A 1 179 ? 17.368 7.873 -23.597 1.00 89.50 179 ILE A O 1
ATOM 1451 N N . LYS A 1 180 ? 19.466 8.019 -22.822 1.00 86.81 180 LYS A N 1
ATOM 1452 C CA . LYS A 1 180 ? 19.229 9.211 -21.982 1.00 86.81 180 LYS A CA 1
ATOM 1453 C C . LYS A 1 180 ? 18.594 10.373 -22.760 1.00 86.81 180 LYS A C 1
ATOM 1455 O O . LYS A 1 180 ? 17.735 11.069 -22.229 1.00 86.81 180 LYS A O 1
ATOM 1460 N N . ASN A 1 181 ? 18.950 10.531 -24.035 1.00 83.88 181 ASN A N 1
ATOM 1461 C CA . ASN A 1 181 ? 18.396 11.560 -24.920 1.00 83.88 181 ASN A CA 1
ATOM 1462 C C . ASN A 1 181 ? 17.070 11.159 -25.602 1.00 83.88 181 ASN A C 1
ATOM 1464 O O . ASN A 1 181 ? 16.517 11.940 -26.376 1.00 83.88 181 ASN A O 1
ATOM 1468 N N . GLY A 1 182 ? 16.568 9.939 -25.384 1.00 85.31 182 GLY A N 1
ATOM 1469 C CA . GLY A 1 182 ? 15.351 9.429 -26.021 1.00 85.31 182 GLY A CA 1
ATOM 1470 C C . GLY A 1 182 ? 15.463 9.262 -27.544 1.00 85.31 182 GLY A C 1
ATOM 1471 O O . GLY A 1 182 ? 14.441 9.208 -28.238 1.00 85.31 182 GLY A O 1
ATOM 1472 N N . ASN A 1 183 ? 16.681 9.157 -28.090 1.00 87.06 183 ASN A N 1
ATOM 1473 C CA . ASN A 1 183 ? 16.919 9.017 -29.527 1.00 87.06 183 ASN A CA 1
ATOM 1474 C C . ASN A 1 183 ? 16.846 7.548 -29.981 1.00 87.06 183 ASN A C 1
ATOM 1476 O O . ASN A 1 183 ? 17.848 6.838 -30.039 1.00 87.06 183 ASN A O 1
ATOM 1480 N N . ASN A 1 184 ? 15.643 7.105 -30.357 1.00 86.69 184 ASN A N 1
ATOM 1481 C CA . ASN A 1 184 ? 15.385 5.719 -30.771 1.00 86.69 184 ASN A CA 1
ATOM 1482 C C . ASN A 1 184 ? 16.134 5.309 -32.057 1.00 86.69 184 ASN A C 1
ATOM 1484 O O . ASN A 1 184 ? 16.414 4.131 -32.253 1.00 86.69 184 ASN A O 1
ATOM 1488 N N . ARG A 1 185 ? 16.445 6.253 -32.959 1.00 86.31 185 ARG A N 1
ATOM 1489 C CA . ARG A 1 185 ? 17.184 5.942 -34.197 1.00 86.31 185 ARG A CA 1
ATOM 1490 C C . ARG A 1 185 ? 18.634 5.594 -33.881 1.00 86.31 185 ARG A C 1
ATOM 1492 O O . ARG A 1 185 ? 19.088 4.520 -34.261 1.00 86.31 185 ARG A O 1
ATOM 1499 N N . LYS A 1 186 ? 19.316 6.472 -33.134 1.00 86.56 186 LYS A N 1
ATOM 1500 C CA . LYS A 1 186 ? 20.694 6.238 -32.677 1.00 86.56 186 LYS A CA 1
ATOM 1501 C C . LYS A 1 186 ? 20.770 5.000 -31.778 1.00 86.56 186 LYS A C 1
ATOM 1503 O O . LYS A 1 186 ? 21.638 4.169 -31.991 1.00 86.56 186 LYS A O 1
ATOM 1508 N N . PHE A 1 187 ? 19.800 4.814 -30.879 1.00 89.62 187 PHE A N 1
ATOM 1509 C CA . PHE A 1 187 ? 19.694 3.606 -30.055 1.00 89.62 187 PHE A CA 1
ATOM 1510 C C . PHE A 1 187 ? 19.665 2.326 -30.895 1.00 89.62 187 PHE A C 1
ATOM 1512 O O . PHE A 1 187 ? 20.489 1.452 -30.681 1.00 89.62 187 PHE A O 1
ATOM 1519 N N . LYS A 1 188 ? 18.780 2.230 -31.896 1.00 87.38 188 LYS A N 1
ATOM 1520 C CA . LYS A 1 188 ? 18.713 1.053 -32.778 1.00 87.38 188 LYS A CA 1
ATOM 1521 C C . LYS A 1 188 ? 19.988 0.820 -33.580 1.00 87.38 188 LYS A C 1
ATOM 1523 O O . LYS A 1 188 ? 20.306 -0.332 -33.839 1.00 87.38 188 LYS A O 1
ATOM 1528 N N . LYS A 1 189 ? 20.659 1.891 -34.019 1.00 87.06 189 LYS A N 1
ATOM 1529 C CA . LYS A 1 189 ? 21.933 1.795 -34.742 1.00 87.06 189 LYS A CA 1
ATOM 1530 C C . LYS A 1 189 ? 22.987 1.168 -33.830 1.00 87.06 189 LYS A C 1
ATOM 1532 O O . LYS A 1 189 ? 23.426 0.062 -34.096 1.00 87.06 189 LYS A O 1
ATOM 1537 N N . TYR A 1 190 ? 23.267 1.813 -32.701 1.00 86.88 190 TYR A N 1
ATOM 1538 C CA . TYR A 1 190 ? 24.304 1.364 -31.771 1.00 86.88 190 TYR A CA 1
ATOM 1539 C C . TYR A 1 190 ? 23.993 0.009 -31.127 1.00 86.88 190 TYR A C 1
ATOM 1541 O O . TYR A 1 190 ? 24.908 -0.736 -30.813 1.00 86.88 190 TYR A O 1
ATOM 1549 N N . LEU A 1 191 ? 22.714 -0.334 -30.953 1.00 86.12 191 LEU A N 1
ATOM 1550 C CA . LEU A 1 191 ? 22.315 -1.629 -30.405 1.00 86.12 191 LEU A CA 1
ATOM 1551 C C . LEU A 1 191 ? 22.596 -2.792 -31.365 1.00 86.12 191 LEU A C 1
ATOM 1553 O O . LEU A 1 191 ? 22.900 -3.880 -30.898 1.00 86.12 191 LEU A O 1
ATOM 1557 N N . LYS A 1 192 ? 22.506 -2.577 -32.685 1.00 84.00 192 LYS A N 1
ATOM 1558 C CA . LYS A 1 192 ? 22.865 -3.601 -33.683 1.00 84.00 192 LYS A CA 1
ATOM 1559 C C . LYS A 1 192 ? 24.364 -3.870 -33.722 1.00 84.00 192 LYS A C 1
ATOM 1561 O O . LYS A 1 192 ? 24.766 -4.999 -33.965 1.00 84.00 192 LYS A O 1
ATOM 1566 N N . ASP A 1 193 ? 25.154 -2.832 -33.478 1.00 78.94 193 ASP A N 1
ATOM 1567 C CA . ASP A 1 193 ? 26.615 -2.896 -33.505 1.00 78.94 193 ASP A CA 1
ATOM 1568 C C . ASP A 1 193 ? 27.189 -3.442 -32.178 1.00 78.94 193 ASP A C 1
ATOM 1570 O O . ASP A 1 193 ? 28.402 -3.520 -31.999 1.00 78.94 193 ASP A O 1
ATOM 1574 N N . CYS A 1 194 ? 26.325 -3.801 -31.221 1.00 78.12 194 CYS A N 1
ATOM 1575 C CA . CYS A 1 194 ? 26.704 -4.204 -29.877 1.00 78.12 194 CYS A CA 1
ATOM 1576 C C . CYS A 1 194 ? 26.699 -5.731 -29.721 1.00 78.12 194 CYS A C 1
ATOM 1578 O O . CYS A 1 194 ? 25.673 -6.376 -29.923 1.00 78.12 194 CYS A O 1
ATOM 1580 N N . THR A 1 195 ? 27.836 -6.305 -29.321 1.00 70.62 195 THR A N 1
ATOM 1581 C CA . THR A 1 195 ? 28.013 -7.759 -29.158 1.00 70.62 195 THR A CA 1
ATOM 1582 C C . THR A 1 195 ? 27.700 -8.272 -27.751 1.00 70.62 195 THR A C 1
ATOM 1584 O O . THR A 1 195 ? 27.388 -9.447 -27.601 1.00 70.62 195 THR A O 1
ATOM 1587 N N . ASN A 1 196 ? 27.762 -7.421 -26.718 1.00 80.25 196 ASN A N 1
ATOM 1588 C CA . ASN A 1 196 ? 27.434 -7.789 -25.336 1.00 80.25 196 ASN A CA 1
ATOM 1589 C C . ASN A 1 196 ? 26.690 -6.651 -24.628 1.00 80.25 196 ASN A C 1
ATOM 1591 O O . ASN A 1 196 ? 27.287 -5.664 -24.196 1.00 80.25 196 ASN A O 1
ATOM 1595 N N . VAL A 1 197 ? 25.378 -6.819 -24.471 1.00 82.06 197 VAL A N 1
ATOM 1596 C CA . VAL A 1 197 ? 24.500 -5.828 -23.836 1.00 82.06 197 VAL A CA 1
ATOM 1597 C C . VAL A 1 197 ? 24.528 -5.872 -22.303 1.00 82.06 197 VAL A C 1
ATOM 1599 O O . VAL A 1 197 ? 24.259 -4.852 -21.665 1.00 82.06 197 VAL A O 1
ATOM 1602 N N . ASN A 1 198 ? 24.895 -7.006 -21.695 1.00 81.19 198 ASN A N 1
ATOM 1603 C CA . ASN A 1 198 ? 24.820 -7.222 -20.240 1.00 81.19 198 ASN A CA 1
ATOM 1604 C C . ASN A 1 198 ? 25.943 -6.496 -19.485 1.00 81.19 198 ASN A C 1
ATOM 1606 O O . ASN A 1 198 ? 25.764 -6.063 -18.343 1.00 81.19 198 ASN A O 1
ATOM 1610 N N . GLY A 1 199 ? 27.095 -6.313 -20.139 1.00 80.62 199 GLY A N 1
ATOM 1611 C CA . GLY A 1 199 ? 28.231 -5.562 -19.598 1.00 80.62 199 GLY A CA 1
ATOM 1612 C C . GLY A 1 199 ? 28.026 -4.043 -19.559 1.00 80.62 199 GLY A C 1
ATOM 1613 O O . GLY A 1 199 ? 28.807 -3.334 -18.925 1.00 80.62 199 GLY A O 1
ATOM 1614 N N . ILE A 1 200 ? 26.985 -3.519 -20.213 1.00 85.69 200 ILE A N 1
ATOM 1615 C CA . ILE A 1 200 ? 26.794 -2.077 -20.387 1.00 85.69 200 ILE A CA 1
ATOM 1616 C C . ILE A 1 200 ? 26.013 -1.498 -19.213 1.00 85.69 200 ILE A C 1
ATOM 1618 O O . ILE A 1 200 ? 24.795 -1.660 -19.107 1.00 85.69 200 ILE A O 1
ATOM 1622 N N . LYS A 1 201 ? 26.717 -0.758 -18.355 1.00 88.00 201 LYS A N 1
ATOM 1623 C CA . LYS A 1 201 ? 26.145 -0.078 -17.189 1.00 88.00 201 LYS A CA 1
ATOM 1624 C C . LYS A 1 201 ? 26.601 1.377 -17.132 1.00 88.00 201 LYS A C 1
ATOM 1626 O O . LYS A 1 201 ? 27.696 1.706 -17.579 1.00 88.00 201 LYS A O 1
ATOM 1631 N N . ASP A 1 202 ? 25.754 2.254 -16.599 1.00 86.12 202 ASP A N 1
ATOM 1632 C CA . ASP A 1 202 ? 26.163 3.618 -16.251 1.00 86.12 202 ASP A CA 1
ATOM 1633 C C . ASP A 1 202 ? 26.903 3.666 -14.899 1.00 86.12 202 ASP A C 1
ATOM 1635 O O . ASP A 1 202 ? 27.002 2.668 -14.188 1.00 86.12 202 ASP A O 1
ATOM 1639 N N . GLU A 1 203 ? 27.385 4.850 -14.512 1.00 85.12 203 GLU A N 1
ATOM 1640 C CA . GLU A 1 203 ? 28.068 5.097 -13.228 1.00 85.12 203 GLU A CA 1
ATOM 1641 C C . GLU A 1 203 ? 27.242 4.694 -11.993 1.00 85.12 203 GLU A C 1
ATOM 1643 O O . GLU A 1 203 ? 27.787 4.459 -10.920 1.00 85.12 203 GLU A O 1
ATOM 1648 N N . LYS A 1 204 ? 25.914 4.610 -12.126 1.00 84.81 204 LYS A N 1
ATOM 1649 C CA . LYS A 1 204 ? 24.996 4.211 -11.051 1.00 84.81 204 LYS A CA 1
ATOM 1650 C C . LYS A 1 204 ? 24.689 2.710 -11.093 1.00 84.81 204 LYS A C 1
ATOM 1652 O O . LYS A 1 204 ? 23.837 2.240 -10.334 1.00 84.81 204 LYS A O 1
ATOM 1657 N N . GLY A 1 205 ? 25.335 1.956 -11.979 1.00 87.06 205 GLY A N 1
ATOM 1658 C CA . GLY A 1 205 ? 25.084 0.537 -12.206 1.00 87.06 205 GLY A CA 1
ATOM 1659 C C . GLY A 1 205 ? 23.793 0.249 -12.977 1.00 87.06 205 GLY A C 1
ATOM 1660 O O . GLY A 1 205 ? 23.369 -0.902 -13.017 1.00 87.06 205 GLY A O 1
ATOM 1661 N N . ASN A 1 206 ? 23.144 1.255 -13.573 1.00 89.62 206 ASN A N 1
ATOM 1662 C CA . ASN A 1 206 ? 21.943 1.052 -14.380 1.00 89.62 206 ASN A CA 1
ATOM 1663 C C . ASN A 1 206 ? 22.332 0.434 -15.720 1.00 89.62 206 ASN A C 1
ATOM 1665 O O . ASN A 1 206 ? 23.085 1.036 -16.488 1.00 89.62 206 ASN A O 1
ATOM 1669 N N . ASN A 1 207 ? 21.768 -0.730 -16.026 1.00 92.12 207 ASN A N 1
ATOM 1670 C CA . ASN A 1 207 ? 21.868 -1.302 -17.363 1.00 92.12 207 ASN A CA 1
ATOM 1671 C C . ASN A 1 207 ? 20.958 -0.561 -18.370 1.00 92.12 207 ASN A C 1
ATOM 1673 O O . ASN A 1 207 ? 20.223 0.376 -18.029 1.00 92.12 207 ASN A O 1
ATOM 1677 N N . ILE A 1 208 ? 20.947 -1.039 -19.614 1.00 91.81 208 ILE A N 1
ATOM 1678 C CA . ILE A 1 208 ? 20.084 -0.536 -20.693 1.00 91.81 208 ILE A CA 1
ATOM 1679 C C . ILE A 1 208 ? 18.602 -0.484 -20.277 1.00 91.81 208 ILE A C 1
ATOM 1681 O O . ILE A 1 208 ? 17.929 0.524 -20.502 1.00 91.81 208 ILE A O 1
ATOM 1685 N N . LEU A 1 209 ? 18.088 -1.536 -19.638 1.00 93.12 209 LEU A N 1
ATOM 1686 C CA . LEU A 1 209 ? 16.684 -1.664 -19.257 1.00 93.12 209 LEU A CA 1
ATOM 1687 C C . LEU A 1 209 ? 16.270 -0.692 -18.141 1.00 93.12 209 LEU A C 1
ATOM 1689 O O . LEU A 1 209 ? 15.201 -0.089 -18.236 1.00 93.12 209 LEU A O 1
ATOM 1693 N N . HIS A 1 210 ? 17.125 -0.455 -17.142 1.00 93.44 210 HIS A N 1
ATOM 1694 C CA . HIS A 1 210 ? 16.903 0.553 -16.093 1.00 93.44 210 HIS A CA 1
ATOM 1695 C C . HIS A 1 210 ? 16.784 1.968 -16.683 1.00 93.44 210 HIS A C 1
ATOM 1697 O O . HIS A 1 210 ? 15.939 2.776 -16.272 1.00 93.44 210 HIS A O 1
ATOM 1703 N N . LEU A 1 211 ? 17.614 2.280 -17.683 1.00 90.56 211 LEU A N 1
ATOM 1704 C CA . LEU A 1 211 ? 17.549 3.564 -18.379 1.00 90.56 211 LEU A CA 1
ATOM 1705 C C . LEU A 1 211 ? 16.280 3.678 -19.228 1.00 90.56 211 LEU A C 1
ATOM 1707 O O . LEU A 1 211 ? 15.618 4.715 -19.195 1.00 90.56 211 LEU A O 1
ATOM 1711 N N . ILE A 1 212 ? 15.890 2.607 -19.925 1.00 93.50 212 ILE A N 1
ATOM 1712 C CA . ILE A 1 212 ? 14.625 2.561 -20.672 1.00 93.50 212 ILE A CA 1
ATOM 1713 C C . ILE A 1 212 ? 13.425 2.723 -19.726 1.00 93.50 212 ILE A C 1
ATOM 1715 O O . ILE A 1 212 ? 12.501 3.474 -20.041 1.00 93.50 212 ILE A O 1
ATOM 1719 N N . ALA A 1 213 ? 13.440 2.080 -18.556 1.00 92.69 213 ALA A N 1
ATOM 1720 C CA . ALA A 1 213 ? 12.402 2.194 -17.531 1.00 92.69 213 ALA A CA 1
ATOM 1721 C C . ALA A 1 213 ? 12.195 3.646 -17.056 1.00 92.69 213 ALA A C 1
ATOM 1723 O O . ALA A 1 213 ? 11.064 4.055 -16.755 1.00 92.69 213 ALA A O 1
ATOM 1724 N N . SER A 1 214 ? 13.277 4.431 -17.056 1.00 90.56 214 SER A N 1
ATOM 1725 C CA . SER A 1 214 ? 13.306 5.848 -16.679 1.00 90.56 214 SER A CA 1
ATOM 1726 C C . SER A 1 214 ? 12.837 6.807 -17.780 1.00 90.56 214 SER A C 1
ATOM 1728 O O . SER A 1 214 ? 12.580 7.978 -17.498 1.00 90.56 214 SER A O 1
ATOM 1730 N N . LEU A 1 215 ? 12.667 6.334 -19.019 1.00 89.56 215 LEU A N 1
ATOM 1731 C CA . LEU A 1 215 ? 12.142 7.152 -20.113 1.00 89.56 215 LEU A CA 1
ATOM 1732 C C . LEU A 1 215 ? 10.687 7.563 -19.886 1.00 89.56 215 LEU A C 1
ATOM 1734 O O . LEU A 1 215 ? 9.902 6.892 -19.213 1.00 89.56 215 LEU A O 1
ATOM 1738 N N . GLU A 1 216 ? 10.282 8.663 -20.511 1.00 81.94 216 GLU A N 1
ATOM 1739 C CA . GLU A 1 216 ? 8.932 9.191 -20.353 1.00 81.94 216 GLU A CA 1
ATOM 1740 C C . GLU A 1 216 ? 7.939 8.621 -21.379 1.00 81.94 216 GLU A C 1
ATOM 1742 O O . GLU A 1 216 ? 8.257 8.383 -22.551 1.00 81.94 216 GLU A O 1
ATOM 1747 N N . LYS A 1 217 ? 6.676 8.481 -20.952 1.00 79.62 217 LYS A N 1
ATOM 1748 C CA . LYS A 1 217 ? 5.516 8.244 -21.830 1.00 79.62 217 LYS A CA 1
ATOM 1749 C C . LYS A 1 217 ? 5.723 7.033 -22.753 1.00 79.62 217 LYS A C 1
ATOM 1751 O O . LYS A 1 217 ? 6.172 5.976 -22.323 1.00 79.62 217 LYS A O 1
ATOM 1756 N N . LYS A 1 218 ? 5.403 7.183 -24.040 1.00 84.31 218 LYS A N 1
ATOM 1757 C CA . LYS A 1 218 ? 5.520 6.150 -25.077 1.00 84.31 218 LYS A CA 1
ATOM 1758 C C . LYS A 1 218 ? 6.962 5.766 -25.428 1.00 84.31 218 LYS A C 1
ATOM 1760 O O . LYS A 1 218 ? 7.151 4.779 -26.136 1.00 84.31 218 LYS A O 1
ATOM 1765 N N . GLN A 1 219 ? 7.976 6.529 -24.998 1.00 87.81 219 GLN A N 1
ATOM 1766 C CA . GLN A 1 219 ? 9.366 6.238 -25.364 1.00 87.81 219 GLN A CA 1
ATOM 1767 C C . GLN A 1 219 ? 9.832 4.917 -24.752 1.00 87.81 219 GLN A C 1
ATOM 1769 O O . GLN A 1 219 ? 10.332 4.080 -25.498 1.00 87.81 219 GLN A O 1
ATOM 1774 N N . LYS A 1 220 ? 9.563 4.663 -23.461 1.00 91.31 220 LYS A N 1
ATOM 1775 C CA . LYS A 1 220 ? 9.960 3.401 -22.806 1.00 91.31 220 LYS A CA 1
ATOM 1776 C C . LYS A 1 220 ? 9.453 2.162 -23.546 1.00 91.31 220 LYS A C 1
ATOM 1778 O O . LYS A 1 220 ? 10.212 1.239 -23.802 1.00 91.31 220 LYS A O 1
ATOM 1783 N N . CYS A 1 221 ? 8.200 2.187 -24.008 1.00 89.44 221 CYS A N 1
ATOM 1784 C CA . CYS A 1 221 ? 7.607 1.092 -24.778 1.00 89.44 221 CYS A CA 1
ATOM 1785 C C . CYS A 1 221 ? 8.258 0.914 -26.159 1.00 89.44 221 CYS A C 1
ATOM 1787 O O . CYS A 1 221 ? 8.437 -0.215 -26.614 1.00 89.44 221 CYS A O 1
ATOM 1789 N N . LYS A 1 222 ? 8.600 2.017 -26.842 1.00 90.69 222 LYS A N 1
ATOM 1790 C CA . LYS A 1 222 ? 9.261 1.977 -28.158 1.00 90.69 222 LYS A CA 1
ATOM 1791 C C . LYS A 1 222 ? 10.682 1.431 -28.068 1.00 90.69 222 LYS A C 1
ATOM 1793 O O . LYS A 1 222 ? 11.077 0.666 -28.940 1.00 90.69 222 LYS A O 1
ATOM 1798 N N . PHE A 1 223 ? 11.421 1.840 -27.042 1.00 92.81 223 PHE A N 1
ATOM 1799 C CA . PHE A 1 223 ? 12.781 1.380 -26.788 1.00 92.81 223 PHE A CA 1
ATOM 1800 C C . PHE A 1 223 ? 12.796 -0.081 -26.342 1.00 92.81 223 PHE A C 1
ATOM 1802 O O . PHE A 1 223 ? 13.529 -0.870 -26.925 1.00 92.81 223 PHE A O 1
ATOM 1809 N N . LEU A 1 224 ? 11.914 -0.470 -25.413 1.00 92.62 224 LEU A N 1
ATOM 1810 C CA . LEU A 1 224 ? 11.764 -1.867 -25.002 1.00 92.62 224 LEU A CA 1
ATOM 1811 C C . LEU A 1 224 ? 11.437 -2.772 -26.194 1.00 92.62 224 LEU A C 1
ATOM 1813 O O . LEU A 1 224 ? 12.068 -3.800 -26.389 1.00 92.62 224 LEU A O 1
ATOM 1817 N N . GLY A 1 225 ? 10.494 -2.359 -27.046 1.00 90.50 225 GLY A N 1
ATOM 1818 C CA . GLY A 1 225 ? 10.152 -3.122 -28.246 1.00 90.50 225 GLY A CA 1
ATOM 1819 C C . GLY A 1 225 ? 11.261 -3.173 -29.301 1.00 90.50 225 GLY A C 1
ATOM 1820 O O . GLY A 1 225 ? 11.212 -4.040 -30.165 1.00 90.50 225 GLY A O 1
ATOM 1821 N N . ALA A 1 226 ? 12.226 -2.250 -29.278 1.00 90.62 226 ALA A N 1
ATOM 1822 C CA . ALA A 1 226 ? 13.420 -2.342 -30.113 1.00 90.62 226 ALA A CA 1
ATOM 1823 C C . ALA A 1 226 ? 14.442 -3.305 -29.496 1.00 90.62 226 ALA A C 1
ATOM 1825 O O . ALA A 1 226 ? 14.956 -4.136 -30.229 1.00 90.62 226 ALA A O 1
ATOM 1826 N N . LEU A 1 227 ? 14.643 -3.246 -28.175 1.00 91.44 227 LEU A N 1
ATOM 1827 C CA . LEU A 1 227 ? 15.537 -4.134 -27.429 1.00 91.44 227 LEU A CA 1
ATOM 1828 C C . LEU A 1 227 ? 15.140 -5.609 -27.574 1.00 91.44 227 LEU A C 1
ATOM 1830 O O . LEU A 1 227 ? 15.963 -6.422 -27.974 1.00 91.44 227 LEU A O 1
ATOM 1834 N N . ILE A 1 228 ? 13.861 -5.924 -27.349 1.00 90.75 228 ILE A N 1
ATOM 1835 C CA . ILE A 1 228 ? 13.311 -7.287 -27.474 1.00 90.75 228 ILE A CA 1
ATOM 1836 C C . ILE A 1 228 ? 13.510 -7.860 -28.888 1.00 90.75 228 ILE A C 1
ATOM 1838 O O . ILE A 1 228 ? 13.640 -9.062 -29.057 1.00 90.75 228 ILE A O 1
ATOM 1842 N N . LYS A 1 229 ? 13.518 -7.014 -29.926 1.00 89.94 229 LYS A N 1
ATOM 1843 C CA . LYS A 1 229 ? 13.673 -7.466 -31.320 1.00 89.94 229 LYS A CA 1
ATOM 1844 C C . LYS A 1 229 ? 15.118 -7.748 -31.720 1.00 89.94 229 LYS A C 1
ATOM 1846 O O . LYS A 1 229 ? 15.329 -8.332 -32.776 1.00 89.94 229 LYS A O 1
ATOM 1851 N N . THR A 1 230 ? 16.084 -7.232 -30.971 1.00 87.56 230 THR A N 1
ATOM 1852 C CA . THR A 1 230 ? 17.506 -7.269 -31.339 1.00 87.56 230 THR A CA 1
ATOM 1853 C C . THR A 1 230 ? 18.328 -8.168 -30.430 1.00 87.56 230 THR A C 1
ATOM 1855 O O . THR A 1 230 ? 19.326 -8.705 -30.885 1.00 87.56 230 THR A O 1
ATOM 1858 N N . VAL A 1 231 ? 17.947 -8.283 -29.158 1.00 88.00 231 VAL A N 1
ATOM 1859 C CA . VAL A 1 231 ? 18.694 -9.006 -28.122 1.00 88.00 231 VAL A CA 1
ATOM 1860 C C . VAL A 1 231 ? 18.146 -10.426 -27.973 1.00 88.00 231 VAL A C 1
ATOM 1862 O O . VAL A 1 231 ? 16.955 -10.647 -28.192 1.00 88.00 231 VAL A O 1
ATOM 1865 N N . THR A 1 232 ? 19.012 -11.379 -27.620 1.00 87.25 232 THR A N 1
ATOM 1866 C CA . THR A 1 232 ? 18.623 -12.774 -27.362 1.00 87.25 232 THR A CA 1
ATOM 1867 C C . THR A 1 232 ? 17.728 -12.886 -26.121 1.00 87.25 232 THR A C 1
ATOM 1869 O O . THR A 1 232 ? 17.716 -11.999 -25.264 1.00 87.25 232 THR A O 1
ATOM 1872 N N . GLU A 1 233 ? 16.961 -13.972 -25.998 1.00 84.12 233 GLU A N 1
ATOM 1873 C CA . GLU A 1 233 ? 16.118 -14.188 -24.811 1.00 84.12 233 GLU A CA 1
ATOM 1874 C C . GLU A 1 233 ? 16.952 -14.340 -23.528 1.00 84.12 233 GLU A C 1
ATOM 1876 O O . GLU A 1 233 ? 16.559 -13.825 -22.482 1.00 84.12 233 GLU A O 1
ATOM 1881 N N . GLU A 1 234 ? 18.129 -14.968 -23.618 1.00 85.69 234 GLU A N 1
ATOM 1882 C CA . GLU A 1 234 ? 19.052 -15.157 -22.491 1.00 85.69 234 GLU A CA 1
ATOM 1883 C C . GLU A 1 234 ? 19.614 -13.827 -21.979 1.00 85.69 234 GLU A C 1
ATOM 1885 O O . GLU A 1 234 ? 19.559 -13.541 -20.781 1.00 85.69 234 GLU A O 1
ATOM 1890 N N . ASP A 1 235 ? 20.101 -12.977 -22.885 1.00 87.62 235 ASP A N 1
ATOM 1891 C CA . ASP A 1 235 ? 20.587 -11.642 -22.534 1.00 87.62 235 ASP A CA 1
ATOM 1892 C C . ASP A 1 235 ? 19.463 -10.776 -21.959 1.00 87.62 235 ASP A C 1
ATOM 1894 O O . ASP A 1 235 ? 19.655 -10.039 -20.991 1.00 87.62 235 ASP A O 1
ATOM 1898 N N . LEU A 1 236 ? 18.256 -10.875 -22.523 1.00 87.50 236 LEU A N 1
ATOM 1899 C CA . LEU A 1 236 ? 17.106 -10.135 -22.018 1.00 87.50 236 LEU A CA 1
ATOM 1900 C C . LEU A 1 236 ? 16.748 -10.562 -20.588 1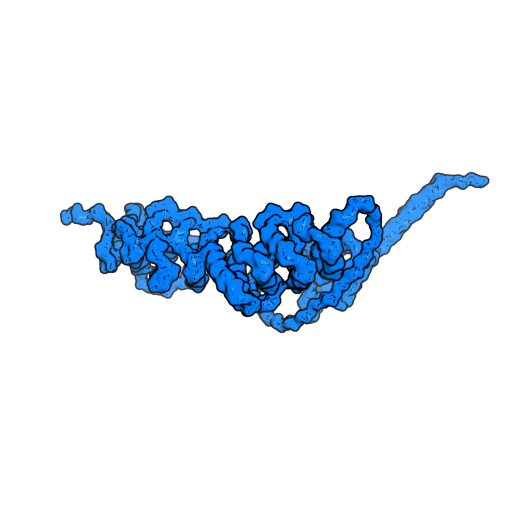.00 87.50 236 LEU A C 1
ATOM 1902 O O . LEU A 1 236 ? 16.517 -9.685 -19.755 1.00 87.50 236 LEU A O 1
ATOM 1906 N N . ALA A 1 237 ? 16.757 -11.863 -20.287 1.00 86.12 237 ALA A N 1
ATOM 1907 C CA . ALA A 1 237 ? 16.528 -12.373 -18.937 1.00 86.12 237 ALA A CA 1
ATOM 1908 C C . ALA A 1 237 ? 17.588 -11.850 -17.949 1.00 86.12 237 ALA A C 1
ATOM 1910 O O . ALA A 1 237 ? 17.246 -11.328 -16.886 1.00 86.12 237 ALA A O 1
ATOM 1911 N N . GLN A 1 238 ? 18.870 -11.860 -18.336 1.00 86.94 238 GLN A N 1
ATOM 1912 C CA . GLN A 1 238 ? 19.947 -11.295 -17.511 1.00 86.94 238 GLN A CA 1
ATOM 1913 C C . GLN A 1 238 ? 19.769 -9.789 -17.261 1.00 86.94 238 GLN A C 1
ATOM 1915 O O . GLN A 1 238 ? 19.988 -9.305 -16.146 1.00 86.94 238 GLN A O 1
ATOM 1920 N N . LEU A 1 239 ? 19.352 -9.024 -18.277 1.00 89.69 239 LEU A N 1
ATOM 1921 C CA . LEU A 1 239 ? 19.075 -7.593 -18.127 1.00 89.69 239 LEU A CA 1
ATOM 1922 C C . LEU A 1 239 ? 17.890 -7.324 -17.195 1.00 89.69 239 LEU A C 1
ATOM 1924 O O . LEU A 1 239 ? 17.911 -6.335 -16.455 1.00 89.69 239 LEU A O 1
ATOM 1928 N N . VAL A 1 240 ? 16.864 -8.167 -17.250 1.00 88.31 240 VAL A N 1
ATOM 1929 C CA . VAL A 1 240 ? 15.666 -8.061 -16.416 1.00 88.31 240 VAL A CA 1
ATOM 1930 C C . VAL A 1 240 ? 15.990 -8.313 -14.943 1.00 88.31 240 VAL A C 1
ATOM 1932 O O . VAL A 1 240 ? 15.578 -7.518 -14.102 1.00 88.31 240 VAL A O 1
ATOM 1935 N N . ASP A 1 241 ? 16.794 -9.334 -14.642 1.00 85.88 241 ASP A N 1
ATOM 1936 C CA . ASP A 1 241 ? 17.115 -9.722 -13.261 1.00 85.88 241 ASP A CA 1
ATOM 1937 C C . ASP A 1 241 ? 18.249 -8.911 -12.621 1.00 85.88 241 ASP A C 1
ATOM 1939 O O . ASP A 1 241 ? 18.447 -8.938 -11.401 1.00 85.88 241 ASP A O 1
ATOM 1943 N N . SER A 1 242 ? 19.022 -8.175 -13.422 1.00 88.81 242 SER A N 1
ATOM 1944 C CA . SER A 1 242 ? 20.135 -7.390 -12.894 1.00 88.81 242 SER A CA 1
ATOM 1945 C C . SER A 1 242 ? 19.666 -6.244 -11.989 1.00 88.81 242 SER A C 1
ATOM 1947 O O . SER A 1 242 ? 18.695 -5.548 -12.282 1.00 88.81 242 SER A O 1
ATOM 1949 N N . LYS A 1 243 ? 20.425 -5.998 -10.916 1.00 89.94 243 LYS A N 1
ATOM 1950 C CA . LYS A 1 243 ? 20.190 -4.901 -9.972 1.00 89.94 243 LYS A CA 1
ATOM 1951 C C . LYS A 1 243 ? 21.202 -3.773 -10.157 1.00 89.94 243 LYS A C 1
ATOM 1953 O O . LYS A 1 243 ? 22.384 -4.022 -10.409 1.00 89.94 243 LYS A O 1
ATOM 1958 N N . ASN A 1 244 ? 20.748 -2.531 -10.003 1.00 89.31 244 ASN A N 1
ATOM 1959 C CA . ASN A 1 244 ? 21.610 -1.348 -9.977 1.00 89.31 244 ASN A CA 1
ATOM 1960 C C . ASN A 1 244 ? 22.276 -1.136 -8.599 1.00 89.31 244 ASN A C 1
ATOM 1962 O O . ASN A 1 244 ? 22.093 -1.921 -7.670 1.00 89.31 244 ASN A O 1
ATOM 1966 N N . SER A 1 245 ? 23.017 -0.032 -8.431 1.00 88.12 245 SER A N 1
ATOM 1967 C CA . SER A 1 245 ? 23.689 0.300 -7.157 1.00 88.12 245 SER A CA 1
ATOM 1968 C C . SER A 1 245 ? 22.741 0.483 -5.962 1.00 88.12 245 SER A C 1
ATOM 1970 O O . SER A 1 245 ? 23.165 0.359 -4.817 1.00 88.12 245 SER A O 1
ATOM 1972 N N . LYS A 1 246 ? 21.450 0.738 -6.205 1.00 85.25 246 LYS A N 1
ATOM 1973 C CA . LYS A 1 246 ? 20.402 0.824 -5.175 1.00 85.25 246 LYS A CA 1
ATOM 1974 C C . LYS A 1 246 ? 19.709 -0.516 -4.917 1.00 85.25 246 LYS A C 1
ATOM 1976 O O . LYS A 1 246 ? 18.678 -0.539 -4.255 1.00 85.25 246 LYS A O 1
ATOM 1981 N N . SER A 1 247 ? 20.248 -1.615 -5.447 1.00 87.75 247 SER A N 1
ATOM 1982 C CA . SER A 1 247 ? 19.638 -2.949 -5.407 1.00 87.75 247 SER A CA 1
ATOM 1983 C C . SER A 1 247 ? 18.249 -3.017 -6.054 1.00 87.75 247 SER A C 1
ATOM 1985 O O . SER A 1 247 ? 17.437 -3.856 -5.670 1.00 87.75 247 SER A O 1
ATOM 1987 N N . GLN A 1 248 ? 17.978 -2.137 -7.022 1.00 89.19 248 GLN A N 1
ATOM 1988 C CA . GLN A 1 248 ? 16.710 -2.075 -7.747 1.00 89.19 248 GLN A CA 1
ATOM 1989 C C . GLN A 1 248 ? 16.858 -2.713 -9.118 1.00 89.19 248 GLN A C 1
ATOM 1991 O O . GLN A 1 248 ? 17.879 -2.479 -9.763 1.00 89.19 248 GLN A O 1
ATOM 1996 N N . ASP A 1 249 ? 15.841 -3.439 -9.567 1.00 92.06 249 ASP A N 1
ATOM 1997 C CA . ASP A 1 249 ? 15.717 -3.897 -10.954 1.00 92.06 249 ASP A CA 1
ATOM 1998 C C . ASP A 1 249 ? 14.980 -2.867 -11.838 1.00 92.06 249 ASP A C 1
ATOM 2000 O O . ASP A 1 249 ? 14.459 -1.837 -11.383 1.00 92.06 249 ASP A O 1
ATOM 2004 N N . ALA A 1 250 ? 14.933 -3.123 -13.147 1.00 91.00 250 ALA A N 1
ATOM 2005 C CA . ALA A 1 250 ? 14.302 -2.210 -14.096 1.00 91.00 250 ALA A CA 1
ATOM 2006 C C . ALA A 1 250 ? 12.776 -2.088 -13.908 1.00 91.00 250 ALA A C 1
ATOM 2008 O O . ALA A 1 250 ? 12.199 -1.036 -14.218 1.00 91.00 250 ALA A O 1
ATOM 2009 N N . LEU A 1 251 ? 12.123 -3.136 -13.398 1.00 92.81 251 LEU A N 1
ATOM 2010 C CA . LEU A 1 251 ? 10.690 -3.167 -13.123 1.00 92.81 251 LEU A CA 1
ATOM 2011 C C . LEU A 1 251 ? 10.375 -2.239 -11.938 1.00 92.81 251 LEU A C 1
ATOM 2013 O O . LEU A 1 251 ? 9.537 -1.336 -12.058 1.00 92.81 251 LEU A O 1
ATOM 2017 N N . GLN A 1 252 ? 11.126 -2.368 -10.846 1.00 92.31 252 GLN A N 1
ATOM 2018 C CA . GLN A 1 252 ? 11.071 -1.504 -9.670 1.00 92.31 252 GLN A CA 1
ATOM 2019 C C . GLN A 1 252 ? 11.394 -0.052 -10.024 1.00 92.31 252 GLN A C 1
ATOM 2021 O O . GLN A 1 252 ? 10.673 0.853 -9.604 1.00 92.31 252 GLN A O 1
ATOM 2026 N N . VAL A 1 253 ? 12.415 0.210 -10.850 1.00 91.25 253 VAL A N 1
ATOM 2027 C CA . VAL A 1 253 ? 12.718 1.577 -11.316 1.00 91.25 253 VAL A CA 1
ATOM 2028 C C . VAL A 1 253 ? 11.534 2.181 -12.078 1.00 91.25 253 VAL A C 1
ATOM 2030 O O . VAL A 1 253 ? 11.184 3.345 -11.855 1.00 91.25 253 VAL A O 1
ATOM 2033 N N . ALA A 1 254 ? 10.872 1.413 -12.950 1.00 91.75 254 ALA A N 1
ATOM 2034 C CA . ALA A 1 254 ? 9.684 1.884 -13.661 1.00 91.75 254 ALA A CA 1
ATOM 2035 C C . ALA A 1 254 ? 8.512 2.181 -12.709 1.00 91.75 254 ALA A C 1
ATOM 2037 O O . ALA A 1 254 ? 7.839 3.204 -12.886 1.00 91.75 254 ALA A O 1
ATOM 2038 N N . LEU A 1 255 ? 8.288 1.325 -11.704 1.00 91.31 255 LEU A N 1
ATOM 2039 C CA . LEU A 1 255 ? 7.264 1.515 -10.673 1.00 91.31 255 LEU A CA 1
ATOM 2040 C C . LEU A 1 255 ? 7.543 2.760 -9.830 1.00 91.31 255 LEU A C 1
ATOM 2042 O O . LEU A 1 255 ? 6.689 3.643 -9.749 1.00 91.31 255 LEU A O 1
ATOM 2046 N N . ILE A 1 256 ? 8.749 2.890 -9.273 1.00 89.50 256 ILE A N 1
ATOM 2047 C CA . ILE A 1 256 ? 9.156 4.036 -8.448 1.00 89.50 256 ILE A CA 1
ATOM 2048 C C . ILE A 1 256 ? 8.986 5.336 -9.227 1.00 89.50 256 ILE A C 1
ATOM 2050 O O . ILE A 1 256 ? 8.369 6.276 -8.727 1.00 89.50 256 ILE A O 1
ATOM 2054 N N . ASN A 1 257 ? 9.457 5.389 -10.475 1.00 88.81 257 ASN A N 1
ATOM 2055 C CA . ASN A 1 257 ? 9.304 6.569 -11.323 1.00 88.81 257 ASN A CA 1
ATOM 2056 C C . ASN A 1 257 ? 7.836 6.904 -11.624 1.00 88.81 257 ASN A C 1
ATOM 2058 O O . ASN A 1 257 ? 7.522 8.068 -11.852 1.00 88.81 257 ASN A O 1
ATOM 2062 N N . LYS A 1 258 ? 6.923 5.926 -11.646 1.00 88.88 258 LYS A N 1
ATOM 2063 C CA . LYS A 1 258 ? 5.488 6.190 -11.825 1.00 88.88 258 LYS A CA 1
ATOM 2064 C C . LYS A 1 258 ? 4.835 6.679 -10.530 1.00 88.88 258 LYS A C 1
ATOM 2066 O O . LYS A 1 258 ? 4.050 7.621 -10.563 1.00 88.88 258 LYS A O 1
ATOM 2071 N N . ILE A 1 259 ? 5.182 6.073 -9.399 1.00 88.12 259 ILE A N 1
ATOM 2072 C CA . ILE A 1 259 ? 4.560 6.342 -8.096 1.00 88.12 259 ILE A CA 1
ATOM 2073 C C . ILE A 1 259 ? 5.060 7.664 -7.501 1.00 88.12 259 ILE A C 1
ATOM 2075 O O . ILE A 1 259 ? 4.297 8.379 -6.858 1.00 88.12 259 ILE A O 1
ATOM 2079 N N . THR A 1 260 ? 6.320 8.036 -7.726 1.00 85.00 260 THR A N 1
ATOM 2080 C CA . THR A 1 260 ? 6.916 9.239 -7.115 1.00 85.00 260 THR A CA 1
ATOM 2081 C C . THR A 1 260 ? 6.679 10.531 -7.903 1.00 85.00 260 THR A C 1
ATOM 2083 O O . THR A 1 260 ? 6.808 11.613 -7.338 1.00 85.00 260 THR A O 1
ATOM 2086 N N . LYS A 1 261 ? 6.330 10.445 -9.193 1.00 75.19 261 LYS A N 1
ATOM 2087 C CA . LYS A 1 261 ? 6.360 11.584 -10.128 1.00 75.19 261 LYS A CA 1
ATOM 2088 C C . LYS A 1 261 ? 5.089 12.436 -10.159 1.00 75.19 261 LYS A C 1
ATOM 2090 O O . LYS A 1 261 ? 5.157 13.602 -10.541 1.00 75.19 261 LYS A O 1
ATOM 2095 N N . GLU A 1 262 ? 3.939 11.882 -9.788 1.00 61.69 262 GLU A N 1
ATOM 2096 C CA . GLU A 1 262 ? 2.640 12.553 -9.911 1.00 61.69 262 GLU A CA 1
ATOM 2097 C C . GLU A 1 262 ? 2.097 12.965 -8.530 1.00 61.69 262 GLU A C 1
ATOM 2099 O O . GLU A 1 262 ? 2.158 12.205 -7.562 1.00 61.69 262 GLU A O 1
ATOM 2104 N N . LYS A 1 263 ? 1.522 14.175 -8.435 1.00 61.81 263 LYS A N 1
ATOM 2105 C CA . LYS A 1 263 ? 0.507 14.438 -7.410 1.00 61.81 263 LYS A CA 1
ATOM 2106 C C . LYS A 1 263 ? -0.713 13.623 -7.826 1.00 61.81 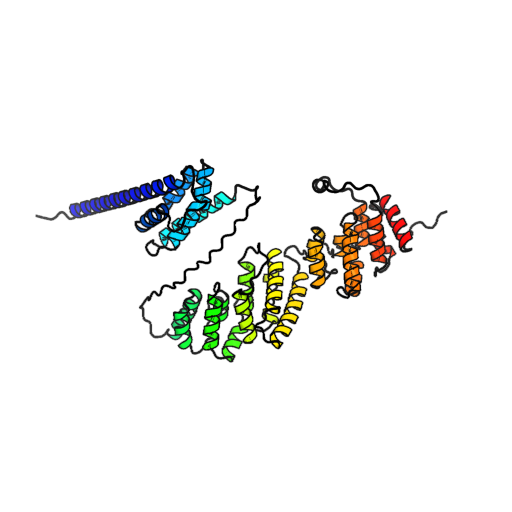263 LYS A C 1
ATOM 2108 O O . LYS A 1 263 ? -1.388 13.983 -8.787 1.00 61.81 263 LYS A O 1
ATOM 2113 N N . HIS A 1 264 ? -0.951 12.505 -7.147 1.00 63.78 264 HIS A N 1
ATOM 2114 C CA . HIS A 1 264 ? -2.036 11.563 -7.452 1.00 63.78 264 HIS A CA 1
ATOM 2115 C C . HIS A 1 264 ? -3.412 12.105 -7.031 1.00 63.78 264 HIS A C 1
ATOM 2117 O O . HIS A 1 264 ? -4.140 11.461 -6.280 1.00 63.78 264 HIS A O 1
ATOM 2123 N N . GLU A 1 265 ? -3.755 13.314 -7.484 1.00 46.47 265 GLU A N 1
ATOM 2124 C CA . GLU A 1 265 ? -5.035 13.985 -7.214 1.00 46.47 265 GLU A CA 1
ATOM 2125 C C . GLU A 1 265 ? -6.190 13.324 -7.990 1.00 46.47 265 GLU A C 1
ATOM 2127 O O . GLU A 1 265 ? -7.329 13.329 -7.532 1.00 46.47 265 GLU A O 1
ATOM 2132 N N . SER A 1 266 ? -5.894 12.686 -9.133 1.00 51.25 266 SER A N 1
ATOM 2133 C CA . SER A 1 266 ? -6.814 11.785 -9.834 1.00 51.25 266 SER A CA 1
ATOM 2134 C C . SER A 1 266 ? -6.399 10.340 -9.582 1.00 51.25 266 SER A C 1
ATOM 2136 O O . SER A 1 266 ? -5.380 9.871 -10.083 1.00 51.25 266 SER A O 1
ATOM 2138 N N . HIS A 1 267 ? -7.209 9.599 -8.831 1.00 57.16 267 HIS A N 1
ATOM 2139 C CA . HIS A 1 267 ? -6.985 8.173 -8.568 1.00 57.16 267 HIS A CA 1
ATOM 2140 C C . HIS A 1 267 ? -7.230 7.271 -9.796 1.00 57.16 267 HIS A C 1
ATOM 2142 O O . HIS A 1 267 ? -7.177 6.045 -9.679 1.00 57.16 267 HIS A O 1
ATOM 2148 N N . THR A 1 268 ? -7.526 7.849 -10.965 1.00 66.69 268 THR A N 1
ATOM 2149 C CA . THR A 1 268 ? -7.912 7.101 -12.165 1.00 66.69 268 THR A CA 1
ATOM 2150 C C . THR A 1 268 ? -6.687 6.792 -13.016 1.00 66.69 268 THR A C 1
ATOM 2152 O O . THR A 1 268 ? -6.219 7.618 -13.796 1.00 66.69 268 THR A O 1
ATOM 2155 N N . ILE A 1 269 ? -6.164 5.575 -12.884 1.00 82.06 269 ILE A N 1
ATOM 2156 C CA . ILE A 1 269 ? -5.116 5.060 -13.772 1.00 82.06 269 ILE A CA 1
ATOM 2157 C C . ILE A 1 269 ? -5.767 4.717 -15.117 1.00 82.06 269 ILE A C 1
ATOM 2159 O O . ILE A 1 269 ? -6.772 4.009 -15.140 1.00 82.06 269 ILE A O 1
ATOM 2163 N N . GLN A 1 270 ? -5.221 5.194 -16.235 1.00 82.69 270 GLN A N 1
ATOM 2164 C CA . GLN A 1 270 ? -5.761 4.916 -17.573 1.00 82.69 270 GLN A CA 1
ATOM 2165 C C . GLN A 1 270 ? -5.430 3.484 -18.028 1.00 82.69 270 GLN A C 1
ATOM 2167 O O . GLN A 1 270 ? -4.363 2.960 -17.709 1.00 82.69 270 GLN A O 1
ATOM 2172 N N . ASP A 1 271 ? -6.319 2.837 -18.789 1.00 78.81 271 ASP A N 1
ATOM 2173 C CA . ASP A 1 271 ? -6.072 1.479 -19.320 1.00 78.81 271 ASP A CA 1
ATOM 2174 C C . ASP A 1 271 ? -4.910 1.442 -20.321 1.00 78.81 271 ASP A C 1
ATOM 2176 O O . ASP A 1 271 ? -4.172 0.464 -20.416 1.00 78.81 271 ASP A O 1
ATOM 2180 N N . ASN A 1 272 ? -4.701 2.539 -21.047 1.00 80.25 272 ASN A N 1
ATOM 2181 C CA . ASN A 1 272 ? -3.650 2.668 -22.048 1.00 80.25 272 ASN A CA 1
ATOM 2182 C C . ASN A 1 272 ? -2.296 3.144 -21.475 1.00 80.25 272 ASN A C 1
ATOM 2184 O O . ASN A 1 272 ? -1.401 3.442 -22.277 1.00 80.25 272 ASN A O 1
ATOM 2188 N N . ASP A 1 273 ? -2.133 3.187 -20.142 1.00 88.06 273 ASP A N 1
ATOM 2189 C CA . ASP A 1 273 ? -0.934 3.693 -19.462 1.00 88.06 273 ASP A CA 1
ATOM 2190 C C . ASP A 1 273 ? 0.344 2.988 -19.961 1.00 88.06 273 ASP A C 1
ATOM 2192 O O . ASP A 1 273 ? 0.443 1.761 -20.066 1.00 88.06 273 ASP A O 1
ATOM 2196 N N . ASN A 1 274 ? 1.348 3.796 -20.312 1.00 88.81 274 ASN A N 1
ATOM 2197 C CA . ASN A 1 274 ? 2.584 3.301 -20.918 1.00 88.81 274 ASN A CA 1
ATOM 2198 C C . ASN A 1 274 ? 3.470 2.540 -19.925 1.00 88.81 274 ASN A C 1
ATOM 2200 O O . ASN A 1 274 ? 4.250 1.693 -20.351 1.00 88.81 274 ASN A O 1
ATOM 2204 N N . THR A 1 275 ? 3.381 2.835 -18.626 1.00 90.31 275 THR A N 1
ATOM 2205 C CA . THR A 1 275 ? 4.087 2.066 -17.600 1.00 90.31 275 THR A CA 1
ATOM 2206 C C . THR A 1 275 ? 3.398 0.720 -17.411 1.00 90.31 275 THR A C 1
ATOM 2208 O O . THR A 1 275 ? 4.099 -0.281 -17.414 1.00 90.31 275 THR A O 1
ATOM 2211 N N . LEU A 1 276 ? 2.059 0.649 -17.384 1.00 90.81 276 LEU A N 1
ATOM 2212 C CA . LEU A 1 276 ? 1.356 -0.646 -17.378 1.00 90.81 276 LEU A CA 1
ATOM 2213 C C . LEU A 1 276 ? 1.786 -1.518 -18.563 1.00 90.81 276 LEU A C 1
ATOM 2215 O O . LEU A 1 276 ? 2.212 -2.648 -18.362 1.00 90.81 276 LEU A O 1
ATOM 2219 N N . LYS A 1 277 ? 1.762 -0.978 -19.790 1.00 90.62 277 LYS A N 1
ATOM 2220 C CA . LYS A 1 277 ? 2.215 -1.697 -20.998 1.00 90.62 277 LYS A CA 1
ATOM 2221 C C . LYS A 1 277 ? 3.676 -2.140 -20.924 1.00 90.62 277 LYS A C 1
ATOM 2223 O O . LYS A 1 277 ? 4.006 -3.216 -21.409 1.00 90.62 277 LYS A O 1
ATOM 2228 N N . PHE A 1 278 ? 4.541 -1.303 -20.358 1.00 92.06 278 PHE A N 1
ATOM 2229 C CA . PHE A 1 278 ? 5.953 -1.621 -20.173 1.00 92.06 278 PHE A CA 1
ATOM 2230 C C . PHE A 1 278 ? 6.135 -2.795 -19.202 1.00 92.06 278 PHE A C 1
ATOM 2232 O O . PHE A 1 278 ? 6.809 -3.755 -19.552 1.00 92.06 278 PHE A O 1
ATOM 2239 N N . LEU A 1 279 ? 5.475 -2.760 -18.041 1.00 92.00 279 LEU A N 1
ATOM 2240 C CA . LEU A 1 279 ? 5.558 -3.822 -17.034 1.00 92.00 279 LEU A CA 1
ATOM 2241 C C . LEU A 1 279 ? 4.961 -5.142 -17.535 1.00 92.00 279 LEU A C 1
ATOM 2243 O O . LEU A 1 279 ? 5.558 -6.187 -17.317 1.00 92.00 279 LEU A O 1
ATOM 2247 N N . THR A 1 280 ? 3.835 -5.100 -18.263 1.00 90.75 280 THR A N 1
ATOM 2248 C CA . THR A 1 280 ? 3.257 -6.294 -18.913 1.00 90.75 280 THR A CA 1
ATOM 2249 C C . THR A 1 280 ? 4.288 -6.999 -19.788 1.00 90.75 280 THR A C 1
ATOM 2251 O O . THR A 1 280 ? 4.478 -8.201 -19.655 1.00 90.75 280 THR A O 1
ATOM 2254 N N . LYS A 1 281 ? 5.002 -6.242 -20.631 1.00 90.75 281 LYS A N 1
ATOM 2255 C CA . LYS A 1 281 ? 6.027 -6.806 -21.514 1.00 90.75 281 LYS A CA 1
ATOM 2256 C C . LYS A 1 281 ? 7.221 -7.367 -20.752 1.00 90.75 281 LYS A C 1
ATOM 2258 O O . LYS A 1 281 ? 7.769 -8.372 -21.172 1.00 90.75 281 LYS A O 1
ATOM 2263 N N . LEU A 1 282 ? 7.639 -6.735 -19.655 1.00 90.88 282 LEU A N 1
ATOM 2264 C CA . LEU A 1 282 ? 8.720 -7.288 -18.836 1.00 90.88 282 LEU A CA 1
ATOM 2265 C C . LEU A 1 282 ? 8.325 -8.637 -18.226 1.00 90.88 282 LEU A C 1
ATOM 2267 O O . LEU A 1 282 ? 9.090 -9.588 -18.331 1.00 90.88 282 LEU A O 1
ATOM 2271 N N . LEU A 1 283 ? 7.113 -8.741 -17.673 1.00 90.38 283 LEU A N 1
ATOM 2272 C CA . LEU A 1 283 ? 6.592 -9.999 -17.122 1.00 90.38 283 LEU A CA 1
ATOM 2273 C C . LEU A 1 283 ? 6.464 -11.095 -18.194 1.00 90.38 283 LEU A C 1
ATOM 2275 O O . LEU A 1 283 ? 6.736 -12.258 -17.922 1.00 90.38 283 LEU A O 1
ATOM 2279 N N . GLU A 1 284 ? 6.087 -10.737 -19.425 1.00 88.25 284 GLU A N 1
ATOM 2280 C CA . GLU A 1 284 ? 6.045 -11.668 -20.566 1.00 88.25 284 GLU A CA 1
ATOM 2281 C C . GLU A 1 284 ? 7.424 -12.186 -20.990 1.00 88.25 284 GLU A C 1
ATOM 2283 O O . GLU A 1 284 ? 7.509 -13.279 -21.547 1.00 88.25 284 GLU A O 1
ATOM 2288 N N . HIS A 1 285 ? 8.481 -11.419 -20.721 1.00 87.25 285 HIS A N 1
ATOM 2289 C CA . HIS A 1 285 ? 9.860 -11.719 -21.100 1.00 87.25 285 HIS A CA 1
ATOM 2290 C C . HIS A 1 285 ? 10.737 -12.104 -19.896 1.00 87.25 285 HIS A C 1
ATOM 2292 O O . HIS A 1 285 ? 11.937 -11.844 -19.890 1.00 87.25 285 HIS A O 1
ATOM 2298 N N . GLY A 1 286 ? 10.138 -12.738 -18.883 1.00 83.75 286 GLY A N 1
ATOM 2299 C CA . GLY A 1 286 ? 10.879 -13.407 -17.811 1.00 83.75 286 GLY A CA 1
ATOM 2300 C C . GLY A 1 286 ? 11.107 -12.587 -16.544 1.00 83.75 286 GLY A C 1
ATOM 2301 O O . GLY A 1 286 ? 11.772 -13.083 -15.642 1.00 83.75 286 GLY A O 1
ATOM 2302 N N . ALA A 1 287 ? 10.541 -11.380 -16.421 1.00 87.75 287 ALA A N 1
ATOM 2303 C CA . ALA A 1 287 ? 10.617 -10.641 -15.161 1.00 87.75 287 ALA A CA 1
ATOM 2304 C C . ALA A 1 287 ? 9.922 -11.396 -14.034 1.00 87.75 287 ALA A C 1
ATOM 2306 O O . ALA A 1 287 ? 8.743 -11.748 -14.143 1.00 87.75 287 ALA A O 1
ATOM 2307 N N . SER A 1 288 ? 10.656 -11.610 -12.941 1.00 86.56 288 SER A N 1
ATOM 2308 C CA . SER A 1 288 ? 10.100 -12.242 -11.753 1.00 86.56 288 SER A CA 1
ATOM 2309 C C . SER A 1 288 ? 8.976 -11.387 -11.176 1.00 86.56 288 SER A C 1
ATOM 2311 O O . SER A 1 288 ? 9.087 -10.167 -11.035 1.00 86.56 288 SER A O 1
ATOM 2313 N N . HIS A 1 289 ? 7.887 -12.040 -10.778 1.00 85.25 289 HIS A N 1
ATOM 2314 C CA . HIS A 1 289 ? 6.783 -11.391 -10.079 1.00 85.25 289 HIS A CA 1
ATOM 2315 C C . HIS A 1 289 ? 7.223 -10.763 -8.752 1.00 85.25 289 HIS A C 1
ATOM 2317 O O . HIS A 1 289 ? 6.611 -9.783 -8.331 1.00 85.25 289 HIS A O 1
ATOM 2323 N N . ASP A 1 290 ? 8.305 -11.249 -8.135 1.00 84.25 290 ASP A N 1
ATOM 2324 C CA . ASP A 1 290 ? 8.870 -10.671 -6.908 1.00 84.25 290 ASP A CA 1
ATOM 2325 C C . ASP A 1 290 ? 9.399 -9.247 -7.103 1.00 84.25 290 ASP A C 1
ATOM 2327 O O . ASP A 1 290 ? 9.390 -8.444 -6.174 1.00 84.25 290 ASP A O 1
ATOM 2331 N N . GLN A 1 291 ? 9.756 -8.887 -8.336 1.00 86.25 291 GLN A N 1
ATOM 2332 C CA . GLN A 1 291 ? 10.210 -7.542 -8.700 1.00 86.25 291 GLN A CA 1
ATOM 2333 C C . GLN A 1 291 ? 9.068 -6.507 -8.658 1.00 86.25 291 GLN A C 1
ATOM 2335 O O . GLN A 1 291 ? 9.308 -5.302 -8.720 1.00 86.25 291 GLN A O 1
ATOM 2340 N N . LEU A 1 292 ? 7.802 -6.939 -8.548 1.00 87.88 292 LEU A N 1
ATOM 2341 C CA . LEU A 1 292 ? 6.660 -6.031 -8.373 1.00 87.88 292 LEU A CA 1
ATOM 2342 C C . LEU A 1 292 ? 6.660 -5.349 -7.005 1.00 87.88 292 LEU A C 1
ATOM 2344 O O . LEU A 1 292 ? 6.036 -4.297 -6.858 1.00 87.88 292 LEU A O 1
ATOM 2348 N N . GLU A 1 293 ? 7.324 -5.947 -6.017 1.00 87.31 293 GLU A N 1
ATOM 2349 C CA . GLU A 1 293 ? 7.422 -5.395 -4.677 1.00 87.31 293 GLU A CA 1
ATOM 2350 C C . GLU A 1 293 ? 8.493 -4.307 -4.626 1.00 87.31 293 GLU A C 1
ATOM 2352 O O . GLU A 1 293 ? 9.632 -4.494 -5.056 1.00 87.31 293 GLU A O 1
ATOM 2357 N N . LEU A 1 294 ? 8.127 -3.137 -4.105 1.00 86.25 294 LEU A N 1
ATOM 2358 C CA . LEU A 1 294 ? 9.088 -2.066 -3.887 1.00 86.25 294 LEU A CA 1
ATOM 2359 C C . LEU A 1 294 ? 9.989 -2.378 -2.684 1.00 86.25 294 LEU A C 1
ATOM 2361 O O . LEU A 1 294 ? 9.494 -2.877 -1.676 1.00 86.25 294 LEU A O 1
ATOM 2365 N N . PRO A 1 295 ? 11.275 -1.981 -2.717 1.00 82.75 295 PRO A N 1
ATOM 2366 C CA . PRO A 1 295 ? 12.148 -2.103 -1.553 1.00 82.75 295 PRO A CA 1
ATOM 2367 C C . PRO A 1 295 ? 11.547 -1.415 -0.317 1.00 82.75 295 PRO A C 1
ATOM 2369 O O . PRO A 1 295 ? 10.998 -0.314 -0.442 1.00 82.75 295 PRO A O 1
ATOM 2372 N N . GLU A 1 296 ? 11.715 -1.994 0.879 1.00 76.62 296 GLU A N 1
ATOM 2373 C CA . GLU A 1 296 ? 11.151 -1.454 2.132 1.00 76.62 296 GLU A CA 1
ATOM 2374 C C . GLU A 1 296 ? 11.463 0.032 2.343 1.00 76.62 296 GLU A C 1
ATOM 2376 O O . GLU A 1 296 ? 10.621 0.818 2.781 1.00 76.62 296 GLU A O 1
ATOM 2381 N N . GLU A 1 297 ? 12.694 0.430 2.025 1.00 79.31 297 GLU A N 1
ATOM 2382 C CA . GLU A 1 297 ? 13.158 1.805 2.176 1.00 79.31 297 GLU A CA 1
ATOM 2383 C C . GLU A 1 297 ? 12.390 2.780 1.268 1.00 79.31 297 GLU A C 1
ATOM 2385 O O . GLU A 1 297 ? 12.230 3.953 1.604 1.00 79.31 297 GLU A O 1
ATOM 2390 N N . SER A 1 298 ? 11.902 2.294 0.122 1.00 81.38 298 SER A N 1
ATOM 2391 C CA . SER A 1 298 ? 11.042 3.057 -0.783 1.00 81.38 298 SER A CA 1
ATOM 2392 C C . SER A 1 298 ? 9.617 3.122 -0.242 1.00 81.38 298 SER A C 1
ATOM 2394 O O . SER A 1 298 ? 9.069 4.219 -0.184 1.00 81.38 298 SER A O 1
ATOM 2396 N N . LEU A 1 299 ? 9.053 2.000 0.230 1.00 78.38 299 LEU A N 1
ATOM 2397 C CA . LEU A 1 299 ? 7.708 1.944 0.827 1.00 78.38 299 LEU A CA 1
ATOM 2398 C C . LEU A 1 299 ? 7.564 2.894 2.026 1.00 78.38 299 LEU A C 1
ATOM 2400 O O . LEU A 1 299 ? 6.602 3.657 2.098 1.00 78.38 299 LEU A O 1
ATOM 2404 N N . LYS A 1 300 ? 8.556 2.927 2.926 1.00 77.25 300 LYS A N 1
ATOM 2405 C CA . LYS A 1 300 ? 8.567 3.813 4.109 1.00 77.25 300 LYS A CA 1
ATOM 2406 C C . LYS A 1 300 ? 8.579 5.310 3.752 1.00 77.25 300 LYS A C 1
ATOM 2408 O O . LYS A 1 300 ? 8.116 6.124 4.549 1.00 77.25 300 LYS A O 1
ATOM 2413 N N . LYS A 1 301 ? 9.103 5.680 2.574 1.00 80.94 301 LYS A N 1
ATOM 2414 C CA . LYS A 1 301 ? 9.191 7.072 2.081 1.00 80.94 301 LYS A CA 1
ATOM 2415 C C . LYS A 1 301 ? 7.931 7.531 1.338 1.00 80.94 301 LYS A C 1
ATOM 2417 O O . LYS A 1 301 ? 7.791 8.728 1.082 1.00 80.94 301 LYS A O 1
ATOM 2422 N N . LEU A 1 302 ? 7.032 6.618 0.967 1.00 78.44 302 LEU A N 1
ATOM 2423 C CA . LEU A 1 302 ? 5.809 6.967 0.249 1.00 78.44 302 LEU A CA 1
ATOM 2424 C C . LEU A 1 302 ? 4.815 7.688 1.171 1.00 78.44 302 LEU A C 1
ATOM 2426 O O . LEU A 1 302 ? 4.554 7.285 2.304 1.00 78.44 302 LEU A O 1
ATOM 2430 N N . SER A 1 303 ? 4.214 8.761 0.659 1.00 79.25 303 SER A N 1
ATOM 2431 C CA . SER A 1 303 ? 3.071 9.415 1.300 1.00 79.25 303 SER A CA 1
ATOM 2432 C C . SER A 1 303 ? 1.819 8.529 1.243 1.00 79.25 303 SER A C 1
ATOM 2434 O O . SER A 1 303 ? 1.717 7.631 0.406 1.00 79.25 303 SER A O 1
ATOM 2436 N N . LYS A 1 304 ? 0.809 8.827 2.077 1.00 74.88 304 LYS A N 1
ATOM 2437 C CA . LYS A 1 304 ? -0.481 8.105 2.086 1.00 74.88 304 LYS A CA 1
ATOM 2438 C C . LYS A 1 304 ? -1.081 7.960 0.677 1.00 74.88 304 LYS A C 1
ATOM 2440 O O . LYS A 1 304 ? -1.418 6.856 0.267 1.00 74.88 304 LYS A O 1
ATOM 2445 N N . GLY A 1 305 ? -1.139 9.055 -0.085 1.00 78.56 305 GLY A N 1
ATOM 2446 C CA . GLY A 1 305 ? -1.692 9.042 -1.444 1.00 78.56 305 GLY A CA 1
ATOM 2447 C C . GLY A 1 305 ? -0.857 8.230 -2.440 1.00 78.56 305 GLY A C 1
ATOM 2448 O O . GLY A 1 305 ? -1.408 7.631 -3.357 1.00 78.56 305 GLY A O 1
ATOM 2449 N N . GLN A 1 306 ? 0.463 8.161 -2.250 1.00 83.50 306 GLN A N 1
ATOM 2450 C CA . GLN A 1 306 ? 1.337 7.336 -3.088 1.00 83.50 306 GLN A CA 1
ATOM 2451 C C . GLN A 1 306 ? 1.176 5.843 -2.791 1.00 83.50 306 GLN A C 1
ATOM 2453 O O . GLN A 1 306 ? 1.156 5.056 -3.732 1.00 83.50 306 GLN A O 1
ATOM 2458 N N . ASN A 1 307 ? 1.000 5.459 -1.523 1.00 80.75 307 ASN A N 1
ATOM 2459 C CA . ASN A 1 307 ? 0.711 4.072 -1.145 1.00 80.75 307 ASN A CA 1
ATOM 2460 C C . ASN A 1 307 ? -0.635 3.600 -1.706 1.00 80.75 307 ASN A C 1
ATOM 2462 O O . ASN A 1 307 ? -0.711 2.544 -2.331 1.00 80.75 307 ASN A O 1
ATOM 2466 N N . GLU A 1 308 ? -1.685 4.414 -1.569 1.00 81.00 308 GLU A N 1
ATOM 2467 C CA . GLU A 1 308 ? -2.992 4.111 -2.166 1.00 81.00 308 GLU A CA 1
ATOM 2468 C C . GLU A 1 308 ? -2.902 3.985 -3.693 1.00 81.00 308 GLU A C 1
ATOM 2470 O O . GLU A 1 308 ? -3.478 3.070 -4.288 1.00 81.00 308 GLU A O 1
ATOM 2475 N N . TYR A 1 309 ? -2.158 4.886 -4.340 1.00 86.38 309 TYR A N 1
ATOM 2476 C CA . TYR A 1 309 ? -1.935 4.833 -5.780 1.00 86.38 309 TYR A CA 1
ATOM 2477 C C . TYR A 1 309 ? -1.187 3.565 -6.199 1.00 86.38 309 TYR A C 1
ATOM 2479 O O . TYR A 1 309 ? -1.589 2.909 -7.157 1.00 86.38 309 TYR A O 1
ATOM 2487 N N . TYR A 1 310 ? -0.131 3.199 -5.475 1.00 88.62 310 TYR A N 1
ATOM 2488 C CA . TYR A 1 310 ? 0.664 2.002 -5.729 1.00 88.62 310 TYR A CA 1
ATOM 2489 C C . TYR A 1 310 ? -0.191 0.730 -5.690 1.00 88.62 310 TYR A C 1
ATOM 2491 O O . TYR A 1 310 ? -0.212 -0.019 -6.671 1.00 88.62 310 TYR A O 1
ATOM 2499 N N . CYS A 1 311 ? -0.984 0.536 -4.631 1.00 86.81 311 CYS A N 1
ATOM 2500 C CA . CYS A 1 311 ? -1.894 -0.606 -4.523 1.00 86.81 311 CYS A CA 1
ATOM 2501 C C . CYS A 1 311 ? -2.913 -0.634 -5.675 1.00 86.81 311 CYS A C 1
ATOM 2503 O O . CYS A 1 311 ? -3.127 -1.676 -6.300 1.00 86.81 311 CYS A O 1
ATOM 2505 N N . LYS A 1 312 ? -3.519 0.515 -6.015 1.00 88.38 312 LYS A N 1
ATOM 2506 C CA . LYS A 1 312 ? -4.454 0.627 -7.153 1.00 88.38 312 LYS A CA 1
ATOM 2507 C C . LYS A 1 312 ? -3.774 0.301 -8.486 1.00 88.38 312 LYS A C 1
ATOM 2509 O O . LYS A 1 312 ? -4.370 -0.370 -9.330 1.00 88.38 312 LYS A O 1
ATOM 2514 N N . PHE A 1 313 ? -2.531 0.739 -8.665 1.00 90.25 313 PHE A N 1
ATOM 2515 C CA . PHE A 1 313 ? -1.740 0.514 -9.871 1.00 90.25 313 PHE A CA 1
ATOM 2516 C C . PHE A 1 313 ? -1.417 -0.965 -10.074 1.00 90.25 313 PHE A C 1
ATOM 2518 O O . PHE A 1 313 ? -1.678 -1.502 -11.151 1.00 90.25 313 PHE A O 1
ATOM 2525 N N . LEU A 1 314 ? -0.958 -1.652 -9.027 1.00 91.25 314 LEU A N 1
ATOM 2526 C CA . LEU A 1 314 ? -0.698 -3.090 -9.072 1.00 91.25 314 LEU A CA 1
ATOM 2527 C C . LEU A 1 314 ? -1.972 -3.911 -9.305 1.00 91.25 314 LEU A C 1
ATOM 2529 O O . LEU A 1 314 ? -1.985 -4.802 -10.154 1.00 91.25 314 LEU A O 1
ATOM 2533 N N . LYS A 1 315 ? -3.081 -3.573 -8.634 1.00 90.12 315 LYS A N 1
ATOM 2534 C CA . LYS A 1 315 ? -4.385 -4.214 -8.885 1.00 90.12 315 LYS A CA 1
ATOM 2535 C C . LYS A 1 315 ? -4.829 -4.061 -10.338 1.00 90.12 315 LYS A C 1
ATOM 2537 O O . LYS A 1 315 ? -5.428 -4.977 -10.899 1.00 90.12 315 LYS A O 1
ATOM 2542 N N . LYS A 1 316 ? -4.553 -2.910 -10.955 1.00 90.88 316 LYS A N 1
ATOM 2543 C CA . LYS A 1 316 ? -4.872 -2.678 -12.365 1.00 90.88 316 LYS A CA 1
ATOM 2544 C C . LYS A 1 316 ? -3.958 -3.469 -13.300 1.00 90.88 316 LYS A C 1
ATOM 2546 O O . LYS A 1 316 ? -4.455 -4.032 -14.270 1.00 90.88 316 LYS A O 1
ATOM 2551 N N . LEU A 1 317 ? -2.666 -3.572 -12.982 1.00 90.06 317 LEU A N 1
ATOM 2552 C CA . LEU A 1 317 ? -1.728 -4.434 -13.705 1.00 90.06 317 LEU A CA 1
ATOM 2553 C C . LEU A 1 317 ? -2.179 -5.901 -13.681 1.00 90.06 317 LEU A C 1
ATOM 2555 O O . LEU A 1 317 ? -2.182 -6.548 -14.722 1.00 90.06 317 LEU A O 1
ATOM 2559 N N . ALA A 1 318 ? -2.625 -6.405 -12.530 1.00 88.25 318 ALA A N 1
ATOM 2560 C CA . ALA A 1 318 ? -3.098 -7.782 -12.395 1.00 88.25 318 ALA A CA 1
ATOM 2561 C C . ALA A 1 318 ? -4.362 -8.075 -13.231 1.00 88.25 318 ALA A C 1
ATOM 2563 O O . ALA A 1 318 ? -4.546 -9.178 -13.735 1.00 88.25 318 ALA A O 1
ATOM 2564 N N . LYS A 1 319 ? -5.223 -7.071 -13.440 1.00 87.44 319 LYS A N 1
ATOM 2565 C CA . LYS A 1 319 ? -6.463 -7.198 -14.226 1.00 87.44 319 LYS A CA 1
ATOM 2566 C C . LYS A 1 319 ? -6.274 -7.020 -15.733 1.00 87.44 319 LYS A C 1
ATOM 2568 O O . LYS A 1 319 ? -7.251 -7.092 -16.477 1.00 87.44 319 LYS A O 1
ATOM 2573 N N . LYS A 1 320 ? -5.055 -6.745 -16.191 1.00 84.19 320 LYS A N 1
ATOM 2574 C CA . LYS A 1 320 ? -4.795 -6.375 -17.580 1.00 84.19 320 LYS A CA 1
ATOM 2575 C C . LYS A 1 320 ? -5.042 -7.563 -18.518 1.00 84.19 320 LYS A C 1
ATOM 2577 O O . LYS A 1 320 ? -4.566 -8.668 -18.267 1.00 84.19 320 LYS A O 1
ATOM 2582 N N . ALA A 1 321 ? -5.807 -7.333 -19.584 1.00 73.38 321 ALA A N 1
ATOM 2583 C CA . ALA A 1 321 ? -6.290 -8.398 -20.464 1.00 73.38 321 ALA A CA 1
ATOM 2584 C C . ALA A 1 321 ? -5.193 -9.018 -21.342 1.00 73.38 321 ALA A C 1
ATOM 2586 O O . ALA A 1 321 ? -5.341 -10.160 -21.758 1.00 73.38 321 ALA A O 1
ATOM 2587 N N . GLU A 1 322 ? -4.104 -8.293 -21.623 1.00 77.25 322 GLU A N 1
ATOM 2588 C CA . GLU A 1 322 ? -3.050 -8.797 -22.511 1.00 77.25 322 GLU A CA 1
ATOM 2589 C C . GLU A 1 322 ? -2.097 -9.796 -21.832 1.00 77.25 322 GLU A C 1
ATOM 2591 O O . GLU A 1 322 ? -1.325 -10.447 -22.526 1.00 77.25 322 GLU A O 1
ATOM 2596 N N . LEU A 1 323 ? -2.158 -9.957 -20.502 1.00 81.50 323 LEU A N 1
ATOM 2597 C CA . LEU A 1 323 ? -1.343 -10.952 -19.802 1.00 81.50 323 LEU A CA 1
ATOM 2598 C C . LEU A 1 323 ? -1.799 -12.371 -20.161 1.00 81.50 323 LEU A C 1
ATOM 2600 O O . LEU A 1 323 ? -2.971 -12.718 -19.997 1.00 81.50 323 LEU A O 1
ATOM 2604 N N . LYS A 1 324 ? -0.847 -13.225 -20.561 1.00 84.69 324 LYS A N 1
ATOM 2605 C CA . LYS A 1 324 ? -1.077 -14.674 -20.672 1.00 84.69 324 LYS A CA 1
ATOM 2606 C C . LYS A 1 324 ? -1.636 -15.210 -19.350 1.00 84.69 324 LYS A C 1
ATOM 2608 O O . LYS A 1 324 ? -1.181 -14.808 -18.279 1.00 84.69 324 LYS A O 1
ATOM 2613 N N . GLN A 1 325 ? -2.583 -16.146 -19.425 1.00 83.69 325 GLN A N 1
ATOM 2614 C CA . GLN A 1 325 ? -3.350 -16.618 -18.265 1.00 83.69 325 GLN A CA 1
ATOM 2615 C C . GLN A 1 325 ? -2.465 -17.090 -17.097 1.00 83.69 325 GLN A C 1
ATOM 2617 O O . GLN A 1 325 ? -2.741 -16.758 -15.947 1.00 83.69 325 GLN A O 1
ATOM 2622 N N . GLU A 1 326 ? -1.378 -17.811 -17.379 1.00 84.62 326 GLU A N 1
ATOM 2623 C CA . GLU A 1 326 ? -0.442 -18.277 -16.348 1.00 84.62 326 GLU A CA 1
ATOM 2624 C C . GLU A 1 326 ? 0.256 -17.113 -15.624 1.00 84.62 326 GLU A C 1
ATOM 2626 O O . GLU A 1 326 ? 0.290 -17.066 -14.393 1.00 84.62 326 GLU A O 1
ATOM 2631 N N . ILE A 1 327 ? 0.766 -16.139 -16.386 1.00 85.25 327 ILE A N 1
ATOM 2632 C CA . ILE A 1 327 ? 1.423 -14.943 -15.845 1.00 85.25 327 ILE A CA 1
ATOM 2633 C C . ILE A 1 327 ? 0.420 -14.149 -15.018 1.00 85.25 327 ILE A C 1
ATOM 2635 O O . ILE A 1 327 ? 0.752 -13.712 -13.922 1.00 85.25 327 ILE A O 1
ATOM 2639 N N . LYS A 1 328 ? -0.815 -14.016 -15.509 1.00 87.12 328 LYS A N 1
ATOM 2640 C CA . LYS A 1 328 ? -1.893 -13.300 -14.831 1.00 87.12 328 LYS A CA 1
ATOM 2641 C C . LYS A 1 328 ? -2.201 -13.888 -13.455 1.00 87.12 328 LYS A C 1
ATOM 2643 O O . LYS A 1 328 ? -2.264 -13.130 -12.495 1.00 87.12 328 LYS A O 1
ATOM 2648 N N . ILE A 1 329 ? -2.335 -15.212 -13.336 1.00 87.38 329 ILE A N 1
ATOM 2649 C CA . ILE A 1 329 ? -2.594 -15.874 -12.044 1.00 87.38 329 ILE A CA 1
ATOM 2650 C C . ILE A 1 329 ? -1.444 -15.609 -11.062 1.00 87.38 329 ILE A C 1
ATOM 2652 O O . ILE A 1 329 ? -1.691 -15.221 -9.919 1.00 87.38 329 ILE A O 1
ATOM 2656 N N . LYS A 1 330 ? -0.188 -15.749 -11.514 1.00 88.00 330 LYS A N 1
ATOM 2657 C CA . LYS A 1 330 ? 0.999 -15.455 -10.691 1.00 88.00 330 LYS A CA 1
ATOM 2658 C C . LYS A 1 330 ? 1.048 -13.978 -10.275 1.00 88.00 330 LYS A C 1
ATOM 2660 O O . LYS A 1 330 ? 1.280 -13.676 -9.107 1.00 88.00 330 LYS A O 1
ATOM 2665 N N . THR A 1 331 ? 0.745 -13.056 -11.192 1.00 86.88 331 THR A N 1
ATOM 2666 C CA . THR A 1 331 ? 0.659 -11.617 -10.908 1.00 86.88 331 THR A CA 1
ATOM 2667 C C . THR A 1 331 ? -0.449 -11.309 -9.909 1.00 86.88 331 THR A C 1
ATOM 2669 O O . THR A 1 331 ? -0.212 -10.564 -8.968 1.00 86.88 331 THR A O 1
ATOM 2672 N N . GLU A 1 332 ? -1.643 -11.879 -10.058 1.00 89.62 332 GLU A N 1
ATOM 2673 C CA . GLU A 1 332 ? -2.748 -11.679 -9.115 1.00 89.62 332 GLU A CA 1
ATOM 2674 C C . GLU A 1 332 ? -2.405 -12.188 -7.711 1.00 89.62 332 GLU A C 1
ATOM 2676 O O . GLU A 1 332 ? -2.692 -11.498 -6.731 1.00 89.62 332 GLU A O 1
ATOM 2681 N N . ALA A 1 333 ? -1.775 -13.361 -7.606 1.00 89.19 333 ALA A N 1
ATOM 2682 C CA . ALA A 1 333 ? -1.322 -13.910 -6.331 1.00 89.19 333 ALA A CA 1
ATOM 2683 C C . ALA A 1 333 ? -0.283 -12.995 -5.670 1.00 89.19 333 ALA A C 1
ATOM 2685 O O . ALA A 1 333 ? -0.468 -12.585 -4.522 1.00 89.19 333 ALA A O 1
ATOM 2686 N N . LYS A 1 334 ? 0.748 -12.585 -6.419 1.00 90.06 334 LYS A N 1
ATOM 2687 C CA . LYS A 1 334 ? 1.805 -11.730 -5.877 1.00 90.06 334 LYS A CA 1
ATOM 2688 C C . LYS A 1 334 ? 1.315 -10.320 -5.547 1.00 90.06 334 LYS A C 1
ATOM 2690 O O . LYS A 1 334 ? 1.690 -9.758 -4.527 1.00 90.06 334 LYS A O 1
ATOM 2695 N N . VAL A 1 335 ? 0.412 -9.749 -6.344 1.00 90.31 335 VAL A N 1
ATOM 2696 C CA . VAL A 1 335 ? -0.204 -8.449 -6.035 1.00 90.31 335 VAL A CA 1
ATOM 2697 C C . VAL A 1 335 ? -1.040 -8.521 -4.757 1.00 90.31 335 VAL A C 1
ATOM 2699 O O . VAL A 1 335 ? -1.012 -7.570 -3.981 1.00 90.31 335 VAL A O 1
ATOM 2702 N N . LYS A 1 336 ? -1.753 -9.624 -4.494 1.00 89.19 336 LYS A N 1
ATOM 2703 C CA . LYS A 1 336 ? -2.460 -9.806 -3.213 1.00 89.19 336 LYS A CA 1
ATOM 2704 C C . LYS A 1 336 ? -1.489 -9.833 -2.033 1.00 89.19 336 LYS A C 1
ATOM 2706 O O . LYS A 1 336 ? -1.756 -9.168 -1.037 1.00 89.19 336 LYS A O 1
ATOM 2711 N N . GLU A 1 337 ? -0.375 -10.548 -2.161 1.00 88.75 337 GLU A N 1
ATOM 2712 C CA . GLU A 1 337 ? 0.689 -10.590 -1.150 1.00 88.75 337 GLU A CA 1
ATOM 2713 C C . GLU A 1 337 ? 1.274 -9.193 -0.892 1.00 88.75 337 GLU A C 1
ATOM 2715 O O . GLU A 1 337 ? 1.294 -8.740 0.249 1.00 88.75 337 GLU A O 1
ATOM 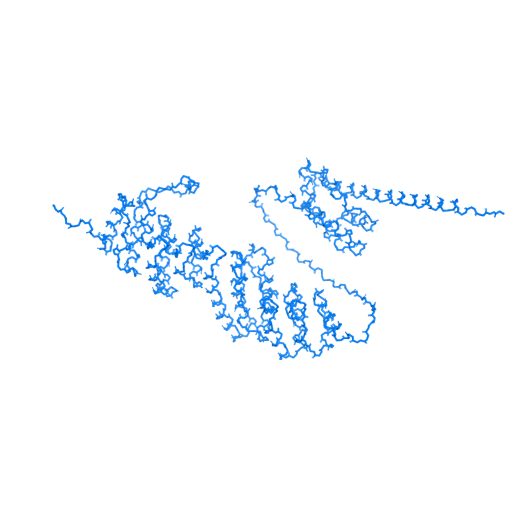2720 N N . ILE A 1 338 ? 1.644 -8.465 -1.951 1.00 88.06 338 ILE A N 1
ATOM 2721 C CA . ILE A 1 338 ? 2.206 -7.111 -1.854 1.00 88.06 338 ILE A CA 1
ATOM 2722 C C . ILE A 1 338 ? 1.210 -6.137 -1.225 1.00 88.06 338 ILE A C 1
ATOM 2724 O O . ILE A 1 338 ? 1.589 -5.324 -0.384 1.00 88.06 338 ILE A O 1
ATOM 2728 N N . VAL A 1 339 ? -0.064 -6.190 -1.624 1.00 88.94 339 VAL A N 1
ATOM 2729 C CA . VAL A 1 339 ? -1.109 -5.339 -1.039 1.00 88.94 339 VAL A CA 1
ATOM 2730 C C . VAL A 1 339 ? -1.243 -5.642 0.453 1.00 88.94 339 VAL A C 1
ATOM 2732 O O . VAL A 1 339 ? -1.203 -4.708 1.251 1.00 88.94 339 VAL A O 1
ATOM 2735 N N . ALA A 1 340 ? -1.303 -6.921 0.837 1.00 88.75 340 ALA A N 1
ATOM 2736 C CA . ALA A 1 340 ? -1.365 -7.332 2.236 1.00 88.75 340 ALA A CA 1
ATOM 2737 C C . ALA A 1 340 ? -0.119 -6.899 3.030 1.00 88.75 340 ALA A C 1
ATOM 2739 O O . ALA A 1 340 ? -0.250 -6.453 4.169 1.00 88.75 340 ALA A O 1
ATOM 2740 N N . HIS A 1 341 ? 1.082 -6.979 2.448 1.00 87.38 341 HIS A N 1
ATOM 2741 C CA . HIS A 1 341 ? 2.302 -6.461 3.067 1.00 87.38 341 HIS A CA 1
ATOM 2742 C C . HIS A 1 341 ? 2.211 -4.940 3.258 1.00 87.38 341 HIS A C 1
ATOM 2744 O O . HIS A 1 341 ? 2.365 -4.446 4.372 1.00 87.38 341 HIS A O 1
ATOM 2750 N N . THR A 1 342 ? 1.841 -4.209 2.203 1.00 85.25 342 THR A N 1
ATOM 2751 C CA . THR A 1 342 ? 1.793 -2.739 2.171 1.00 85.25 342 THR A CA 1
ATOM 2752 C C . THR A 1 342 ? 0.807 -2.160 3.189 1.00 85.25 342 THR A C 1
ATOM 2754 O O . THR A 1 342 ? 1.136 -1.201 3.886 1.00 85.25 342 THR A O 1
ATOM 2757 N N . VAL A 1 343 ? -0.395 -2.734 3.328 1.00 89.38 343 VAL A N 1
ATOM 2758 C CA . VAL A 1 343 ? -1.383 -2.259 4.324 1.00 89.38 343 VAL A CA 1
ATOM 2759 C C . VAL A 1 343 ? -0.957 -2.531 5.769 1.00 89.38 343 VAL A C 1
ATOM 2761 O O . VAL A 1 343 ? -1.486 -1.913 6.695 1.00 89.38 343 VAL A O 1
ATOM 2764 N N . ASN A 1 344 ? 0.005 -3.437 5.954 1.00 90.69 344 ASN A N 1
ATOM 2765 C CA . ASN A 1 344 ? 0.588 -3.827 7.232 1.00 90.69 344 ASN A CA 1
ATOM 2766 C C . ASN A 1 344 ? 1.970 -3.205 7.475 1.00 90.69 344 ASN A C 1
ATOM 2768 O O . ASN A 1 344 ? 2.571 -3.468 8.512 1.00 90.69 344 ASN A O 1
ATOM 2772 N N . THR A 1 345 ? 2.475 -2.361 6.574 1.00 86.50 345 THR A N 1
ATOM 2773 C CA . THR A 1 345 ? 3.704 -1.596 6.795 1.00 86.50 345 THR A CA 1
ATOM 2774 C C . THR A 1 345 ? 3.361 -0.258 7.460 1.00 86.50 345 THR A C 1
ATOM 2776 O O . THR A 1 345 ? 2.502 0.477 6.959 1.00 86.50 345 THR A O 1
ATOM 2779 N N . PRO A 1 346 ? 4.003 0.112 8.583 1.00 84.94 346 PRO A N 1
ATOM 2780 C CA . PRO A 1 346 ? 3.788 1.419 9.181 1.00 84.94 346 PRO A CA 1
ATOM 2781 C C . PRO A 1 346 ? 4.476 2.519 8.364 1.00 84.94 346 PRO A C 1
ATOM 2783 O O . PRO A 1 346 ? 5.500 2.298 7.713 1.00 84.94 346 PRO A O 1
ATOM 2786 N N . ASN A 1 347 ? 3.934 3.735 8.427 1.00 76.88 347 ASN A N 1
ATOM 2787 C CA . ASN A 1 347 ? 4.606 4.905 7.864 1.00 76.88 347 ASN A CA 1
ATOM 2788 C C . ASN A 1 347 ? 5.819 5.333 8.720 1.00 76.88 347 ASN A C 1
ATOM 2790 O O . ASN A 1 347 ? 6.109 4.751 9.766 1.00 76.88 347 ASN A O 1
ATOM 2794 N N . SER A 1 348 ? 6.502 6.408 8.315 1.00 75.50 348 SER A N 1
ATOM 2795 C CA . SER A 1 348 ? 7.652 6.975 9.040 1.00 75.50 348 SER A CA 1
ATOM 2796 C C . SER A 1 348 ? 7.372 7.374 10.498 1.00 75.50 348 SER A C 1
ATOM 2798 O O . SER A 1 348 ? 8.311 7.529 11.270 1.00 75.50 348 SER A O 1
ATOM 2800 N N . ASN A 1 349 ? 6.102 7.543 10.881 1.00 73.00 349 ASN A N 1
ATOM 2801 C CA . ASN A 1 349 ? 5.673 7.883 12.240 1.00 73.00 349 ASN A CA 1
ATOM 2802 C C . ASN A 1 349 ? 5.238 6.647 13.048 1.00 73.00 349 ASN A C 1
ATOM 2804 O O . ASN A 1 349 ? 4.600 6.791 14.092 1.00 73.00 349 ASN A O 1
ATOM 2808 N N . SER A 1 350 ? 5.524 5.435 12.562 1.00 78.56 350 SER A N 1
ATOM 2809 C CA . SER A 1 350 ? 5.064 4.175 13.159 1.00 78.56 350 SER A CA 1
ATOM 2810 C C . SER A 1 350 ? 3.532 4.054 13.240 1.00 78.56 350 SER A C 1
ATOM 2812 O O . SER A 1 350 ? 2.995 3.330 14.084 1.00 78.56 350 SER A O 1
ATOM 2814 N N . ASP A 1 351 ? 2.811 4.771 12.371 1.00 79.81 351 ASP A N 1
ATOM 2815 C CA . ASP A 1 351 ? 1.360 4.678 12.239 1.00 79.81 351 ASP A CA 1
ATOM 2816 C C . ASP A 1 351 ? 1.002 3.714 11.101 1.00 79.81 351 ASP A C 1
ATOM 2818 O O . ASP A 1 351 ? 1.386 3.915 9.946 1.00 79.81 351 ASP A O 1
ATOM 2822 N N . TYR A 1 352 ? 0.208 2.694 11.419 1.00 89.44 352 TYR A N 1
ATOM 2823 C CA . TYR A 1 352 ? -0.355 1.786 10.423 1.00 89.44 352 TYR A CA 1
ATOM 2824 C C . TYR A 1 352 ? -1.540 2.440 9.696 1.00 89.44 352 TYR A C 1
ATOM 2826 O O . TYR A 1 352 ? -2.327 3.154 10.337 1.00 89.44 352 TYR A O 1
ATOM 2834 N N . PRO A 1 353 ? -1.744 2.161 8.393 1.00 89.56 353 PRO A N 1
ATOM 2835 C CA . PRO A 1 353 ? -2.889 2.663 7.628 1.00 89.56 353 PRO A CA 1
ATOM 2836 C C . PRO A 1 353 ? -4.233 2.440 8.334 1.00 89.56 353 PRO A C 1
ATOM 2838 O O . PRO A 1 353 ? -5.060 3.352 8.412 1.00 89.56 353 PRO A O 1
ATOM 2841 N N . LEU A 1 354 ? -4.414 1.261 8.939 1.00 94.25 354 LEU A N 1
ATOM 2842 C CA . LEU A 1 354 ? -5.634 0.911 9.664 1.00 94.25 354 LEU A CA 1
ATOM 2843 C C . LEU A 1 354 ? -5.860 1.794 10.905 1.00 94.25 354 LEU A C 1
ATOM 2845 O O . LEU A 1 354 ? -6.982 2.230 11.165 1.00 94.25 354 LEU A O 1
ATOM 2849 N N . HIS A 1 355 ? -4.797 2.125 11.646 1.00 91.81 355 HIS A N 1
ATOM 2850 C CA . HIS A 1 355 ? -4.877 3.024 12.804 1.00 91.81 355 HIS A CA 1
ATOM 2851 C C . HIS A 1 355 ? -5.252 4.448 12.382 1.00 91.81 355 HIS A C 1
ATOM 2853 O O . HIS A 1 355 ? -6.049 5.105 13.055 1.00 91.81 355 HIS A O 1
ATOM 2859 N N . LEU A 1 356 ? -4.718 4.921 11.251 1.00 88.50 356 LEU A N 1
ATOM 2860 C CA . LEU A 1 356 ? -5.057 6.229 10.688 1.00 88.50 356 LEU A CA 1
ATOM 2861 C C . LEU A 1 356 ? -6.523 6.298 10.247 1.00 88.50 356 LEU A C 1
ATOM 2863 O O . LEU A 1 356 ? -7.176 7.310 10.500 1.00 88.50 356 LEU A O 1
ATOM 2867 N N . ALA A 1 357 ? -7.061 5.233 9.645 1.00 91.62 357 ALA A N 1
ATOM 2868 C CA . ALA A 1 357 ? -8.474 5.166 9.270 1.00 91.62 357 ALA A CA 1
ATOM 2869 C C . ALA A 1 357 ? -9.397 5.312 10.496 1.00 91.62 357 ALA A C 1
ATOM 2871 O O . ALA A 1 357 ? -10.371 6.062 10.453 1.00 91.62 357 ALA A O 1
ATOM 2872 N N . ILE A 1 358 ? -9.045 4.682 11.624 1.00 92.62 358 ILE A N 1
ATOM 2873 C CA . ILE A 1 358 ? -9.774 4.823 12.895 1.00 92.62 358 ILE A CA 1
ATOM 2874 C C . ILE A 1 358 ? -9.655 6.253 13.441 1.00 92.62 358 ILE A C 1
ATOM 2876 O O . ILE A 1 358 ? -10.667 6.875 13.764 1.00 92.62 358 ILE A O 1
ATOM 2880 N N . LYS A 1 359 ? -8.430 6.798 13.527 1.00 88.44 359 LYS A N 1
ATOM 2881 C CA . LYS A 1 359 ? -8.171 8.160 14.038 1.00 88.44 359 LYS A CA 1
ATOM 2882 C C . LYS A 1 359 ? -8.937 9.229 13.247 1.00 88.44 359 LYS A C 1
ATOM 2884 O O . LYS A 1 359 ? -9.447 10.172 13.847 1.00 88.44 359 LYS A O 1
ATOM 2889 N N . ASN A 1 360 ? -9.045 9.056 11.930 1.00 86.88 360 ASN A N 1
ATOM 2890 C CA . ASN A 1 360 ? -9.735 9.979 11.027 1.00 86.88 360 ASN A CA 1
ATOM 2891 C C . ASN A 1 360 ? -11.241 9.703 10.888 1.00 86.88 360 ASN A C 1
ATOM 2893 O O . ASN A 1 360 ? -11.917 10.436 10.171 1.00 86.88 360 ASN A O 1
ATOM 2897 N N . ASN A 1 361 ? -11.775 8.675 11.562 1.00 88.75 361 ASN A N 1
ATOM 2898 C CA . ASN A 1 361 ? -13.161 8.218 11.415 1.00 88.75 361 ASN A CA 1
ATOM 2899 C C . ASN A 1 361 ? -13.544 7.911 9.947 1.00 88.75 361 ASN A C 1
ATOM 2901 O O . ASN A 1 361 ? -14.675 8.141 9.515 1.00 88.75 361 ASN A O 1
ATOM 2905 N N . ASP A 1 362 ? -12.586 7.393 9.175 1.00 90.75 362 ASP A N 1
ATOM 2906 C CA . ASP A 1 362 ? -12.760 7.005 7.779 1.00 90.75 362 ASP A CA 1
ATOM 2907 C C . ASP A 1 362 ? -13.227 5.545 7.705 1.00 90.75 362 ASP A C 1
ATOM 2909 O O . ASP A 1 362 ? -12.439 4.595 7.694 1.00 90.75 362 ASP A O 1
ATOM 2913 N N . LYS A 1 363 ? -14.547 5.360 7.775 1.00 93.19 363 LYS A N 1
ATOM 2914 C CA . LYS A 1 363 ? -15.176 4.034 7.840 1.00 93.19 363 LYS A CA 1
ATOM 2915 C C . LYS A 1 363 ? -15.000 3.241 6.546 1.00 93.19 363 LYS A C 1
ATOM 2917 O O . LYS A 1 363 ? -14.886 2.019 6.609 1.00 93.19 363 LYS A O 1
ATOM 2922 N N . GLU A 1 364 ? -15.022 3.905 5.395 1.00 92.38 364 GLU A N 1
ATOM 2923 C CA . GLU A 1 364 ? -14.915 3.215 4.108 1.00 92.38 364 GLU A CA 1
ATOM 2924 C C . GLU A 1 364 ? -13.481 2.749 3.866 1.00 92.38 364 GLU A C 1
ATOM 2926 O O . GLU A 1 364 ? -13.285 1.565 3.593 1.00 92.38 364 GLU A O 1
ATOM 2931 N N . LEU A 1 365 ? -12.482 3.601 4.134 1.00 90.25 365 LEU A N 1
ATOM 2932 C CA . LEU A 1 365 ? -11.079 3.184 4.101 1.00 90.25 365 LEU A CA 1
ATOM 2933 C C . LEU A 1 365 ? -10.803 2.044 5.088 1.00 90.25 365 LEU A C 1
ATOM 2935 O O . LEU A 1 365 ? -10.085 1.103 4.771 1.00 90.25 365 LEU A O 1
ATOM 2939 N N . PHE A 1 366 ? -11.397 2.083 6.284 1.00 95.12 366 PHE A N 1
ATOM 2940 C CA . PHE A 1 366 ? -11.247 1.003 7.259 1.00 95.12 366 PHE A CA 1
ATOM 2941 C C . PHE A 1 366 ? -11.744 -0.350 6.729 1.00 95.12 366 PHE A C 1
ATOM 2943 O O . PHE A 1 366 ? -11.060 -1.357 6.897 1.00 95.12 366 PHE A O 1
ATOM 2950 N N . LYS A 1 367 ? -12.911 -0.390 6.071 1.00 95.69 367 LYS A N 1
ATOM 2951 C CA . LYS A 1 367 ? -13.426 -1.628 5.464 1.00 95.69 367 LYS A CA 1
ATOM 2952 C C . LYS A 1 367 ? -12.541 -2.105 4.316 1.00 95.69 367 LYS A C 1
ATOM 2954 O O . LYS A 1 367 ? -12.296 -3.304 4.227 1.00 95.69 367 LYS A O 1
ATOM 2959 N N . GLU A 1 368 ? -12.093 -1.188 3.458 1.00 92.19 368 GLU A N 1
ATOM 2960 C CA . GLU A 1 368 ? -11.210 -1.506 2.330 1.00 92.19 368 GLU A CA 1
ATOM 2961 C C . GLU A 1 368 ? -9.908 -2.141 2.835 1.00 92.19 368 GLU A C 1
ATOM 2963 O O . GLU A 1 368 ? -9.546 -3.228 2.396 1.00 92.19 368 GLU A O 1
ATOM 2968 N N . LEU A 1 369 ? -9.277 -1.548 3.852 1.00 93.12 369 LEU A N 1
ATOM 2969 C CA . LEU A 1 369 ? -8.054 -2.083 4.455 1.00 93.12 369 LEU A CA 1
ATOM 2970 C C . LEU A 1 369 ? -8.259 -3.475 5.075 1.00 93.12 369 LEU A C 1
ATOM 2972 O O . LEU A 1 369 ? -7.410 -4.348 4.910 1.00 93.12 369 LEU A O 1
ATOM 2976 N N . LEU A 1 370 ? -9.384 -3.721 5.759 1.00 95.00 370 LEU A N 1
ATOM 2977 C CA . LEU A 1 370 ? -9.690 -5.060 6.282 1.00 95.00 370 LEU A CA 1
ATOM 2978 C C . LEU A 1 370 ? -9.860 -6.091 5.158 1.00 95.00 370 LEU A C 1
ATOM 2980 O O . LEU A 1 370 ? -9.345 -7.200 5.271 1.00 95.00 370 LEU A O 1
ATOM 2984 N N . GLN A 1 371 ? -10.529 -5.728 4.060 1.00 93.06 371 GLN A N 1
ATOM 2985 C CA . GLN A 1 371 ? -10.655 -6.588 2.874 1.00 93.06 371 GLN A CA 1
ATOM 2986 C C . GLN A 1 371 ? -9.306 -6.876 2.208 1.00 93.06 371 GLN A C 1
ATOM 2988 O O . GLN A 1 371 ? -9.122 -7.940 1.622 1.00 93.06 371 GLN A O 1
ATOM 2993 N N . GLU A 1 372 ? -8.365 -5.940 2.306 1.00 90.88 372 GLU A N 1
ATOM 2994 C CA . GLU A 1 372 ? -6.995 -6.063 1.806 1.00 90.88 372 GLU A CA 1
ATOM 2995 C C . GLU A 1 372 ? -6.060 -6.850 2.740 1.00 90.88 372 GLU A C 1
ATOM 2997 O O . GLU A 1 372 ? -4.887 -7.030 2.418 1.00 90.88 372 GLU A O 1
ATOM 3002 N N . GLY A 1 373 ? -6.558 -7.356 3.873 1.00 91.50 373 GLY A N 1
ATOM 3003 C CA . GLY A 1 373 ? -5.775 -8.174 4.801 1.00 91.50 373 GLY A CA 1
ATOM 3004 C C . GLY A 1 373 ? -5.027 -7.377 5.873 1.00 91.50 373 GLY A C 1
ATOM 3005 O O . GLY A 1 373 ? -4.047 -7.876 6.437 1.00 91.50 373 GLY A O 1
ATOM 3006 N N . ALA A 1 374 ? -5.475 -6.155 6.186 1.00 94.31 374 ALA A N 1
ATOM 3007 C CA . ALA A 1 374 ? -4.921 -5.384 7.293 1.00 94.31 374 ALA A CA 1
ATOM 3008 C C . ALA A 1 374 ? -5.056 -6.139 8.626 1.00 94.31 374 ALA A C 1
ATOM 3010 O O . ALA A 1 374 ? -6.126 -6.616 9.011 1.00 94.31 374 ALA A O 1
ATOM 3011 N N . ASN A 1 375 ? -3.947 -6.235 9.352 1.00 95.25 375 ASN A N 1
ATOM 3012 C CA . ASN A 1 375 ? -3.845 -6.956 10.602 1.00 95.25 375 ASN A CA 1
ATOM 3013 C C . ASN A 1 375 ? -4.185 -6.037 11.783 1.00 95.25 375 ASN A C 1
ATOM 3015 O O . ASN A 1 375 ? -3.430 -5.136 12.147 1.00 95.25 375 ASN A O 1
ATOM 3019 N N . ILE A 1 376 ? -5.318 -6.323 12.424 1.00 96.56 376 ILE A N 1
ATOM 3020 C CA . ILE A 1 376 ? -5.831 -5.573 13.576 1.00 96.56 376 ILE A CA 1
ATOM 3021 C C . ILE A 1 376 ? -4.955 -5.685 14.834 1.00 96.56 376 ILE A C 1
ATOM 3023 O O . ILE A 1 376 ? -5.105 -4.868 15.744 1.00 96.56 376 ILE A O 1
ATOM 3027 N N . SER A 1 377 ? -4.059 -6.678 14.900 1.00 96.31 377 SER A N 1
ATOM 3028 C CA . SER A 1 377 ? -3.210 -6.947 16.064 1.00 96.31 377 SER A CA 1
ATOM 3029 C C . SER A 1 377 ? -1.878 -6.190 16.045 1.00 96.31 377 SER A C 1
ATOM 3031 O O . SER A 1 377 ? -1.079 -6.385 16.955 1.00 96.31 377 SER A O 1
ATOM 3033 N N . LEU A 1 378 ? -1.578 -5.416 14.996 1.00 95.00 378 LEU A N 1
ATOM 3034 C CA . LEU A 1 378 ? -0.298 -4.713 14.875 1.00 95.00 378 LEU A CA 1
ATOM 3035 C C . LEU A 1 378 ? -0.204 -3.559 15.873 1.00 95.00 378 LEU A C 1
ATOM 3037 O O . LEU A 1 378 ? -1.155 -2.809 16.063 1.00 95.00 378 LEU A O 1
ATOM 3041 N N . GLU A 1 379 ? 0.959 -3.410 16.497 1.00 92.38 379 GLU A N 1
ATOM 3042 C CA . GLU A 1 379 ? 1.208 -2.458 17.578 1.00 92.38 379 GLU A CA 1
ATOM 3043 C C . GLU A 1 379 ? 1.949 -1.216 17.063 1.00 92.38 379 GLU A C 1
ATOM 3045 O O . GLU A 1 379 ? 3.052 -1.320 16.528 1.00 92.38 379 GLU A O 1
ATOM 3050 N N . GLY A 1 380 ? 1.338 -0.032 17.202 1.00 87.62 380 GLY A N 1
ATOM 3051 C CA . GLY A 1 380 ? 1.938 1.254 16.814 1.00 87.62 380 GLY A CA 1
ATOM 3052 C C . GLY A 1 380 ? 2.810 1.897 17.904 1.00 87.62 380 GLY A C 1
ATOM 3053 O O . GLY A 1 380 ? 3.204 1.254 18.872 1.00 87.62 380 GLY A O 1
ATOM 3054 N N . ALA A 1 381 ? 3.044 3.212 17.802 1.00 81.06 381 ALA A N 1
ATOM 3055 C CA . ALA A 1 381 ? 3.970 3.983 18.655 1.00 81.06 381 ALA A CA 1
ATOM 3056 C C . ALA A 1 381 ? 3.786 3.856 20.194 1.00 81.06 381 ALA A C 1
ATOM 3058 O O . ALA A 1 381 ? 4.739 4.076 20.936 1.00 81.06 381 ALA A O 1
ATOM 3059 N N . ASN A 1 382 ? 2.598 3.470 20.682 1.00 85.94 382 ASN A N 1
ATOM 3060 C CA . ASN A 1 382 ? 2.301 3.267 22.115 1.00 85.94 382 ASN A CA 1
ATOM 3061 C C . ASN A 1 382 ? 1.980 1.804 22.466 1.00 85.94 382 ASN A C 1
ATOM 3063 O O . ASN A 1 382 ? 1.252 1.554 23.425 1.00 85.94 382 ASN A O 1
ATOM 3067 N N . LYS A 1 383 ? 2.417 0.846 21.641 1.00 91.06 383 LYS A N 1
ATOM 3068 C CA . LYS A 1 383 ? 1.903 -0.536 21.643 1.00 91.06 383 LYS A CA 1
ATOM 3069 C C . LYS A 1 383 ? 0.373 -0.632 21.523 1.00 91.06 383 LYS A C 1
ATOM 3071 O O . LYS A 1 383 ? -0.253 -1.619 21.882 1.00 91.06 383 LYS A O 1
ATOM 3076 N N . ASN A 1 384 ? -0.258 0.425 21.011 1.00 92.75 384 ASN A N 1
ATOM 3077 C CA . ASN A 1 384 ? -1.686 0.432 20.735 1.00 92.75 384 ASN A CA 1
ATOM 3078 C C . ASN A 1 384 ? -1.929 -0.287 19.408 1.00 92.75 384 ASN A C 1
ATOM 3080 O O . ASN A 1 384 ? -1.349 0.091 18.387 1.00 92.75 384 ASN A O 1
ATOM 3084 N N . ASN A 1 385 ? -2.817 -1.274 19.437 1.00 95.50 385 ASN A N 1
ATOM 3085 C CA . ASN A 1 385 ? -3.365 -1.912 18.243 1.00 95.50 385 ASN A CA 1
ATOM 3086 C C . ASN A 1 385 ? -4.687 -1.258 17.794 1.00 95.50 385 ASN A C 1
ATOM 3088 O O . ASN A 1 385 ? -5.140 -0.260 18.374 1.00 95.50 385 ASN A O 1
ATOM 3092 N N . ALA A 1 386 ? -5.347 -1.829 16.783 1.00 96.25 386 ALA A N 1
ATOM 3093 C CA . ALA A 1 386 ? -6.590 -1.283 16.241 1.00 96.25 386 ALA A CA 1
ATOM 3094 C C . ALA A 1 386 ? -7.703 -1.159 17.301 1.00 96.25 386 ALA A C 1
ATOM 3096 O O . ALA A 1 386 ? -8.391 -0.137 17.353 1.00 96.25 386 ALA A O 1
ATOM 3097 N N . LEU A 1 387 ? -7.855 -2.148 18.190 1.00 97.44 387 LEU A N 1
ATOM 3098 C CA . LEU A 1 387 ? -8.877 -2.130 19.242 1.00 97.44 387 LEU A CA 1
ATOM 3099 C C . LEU A 1 387 ? -8.596 -1.064 20.308 1.00 97.44 387 LEU A C 1
ATOM 3101 O O . LEU A 1 387 ? -9.537 -0.421 20.776 1.00 97.44 387 LEU A O 1
ATOM 3105 N N . HIS A 1 388 ? -7.327 -0.797 20.634 1.00 95.75 388 HIS A N 1
ATOM 3106 C CA . HIS A 1 388 ? -6.956 0.329 21.500 1.00 95.75 388 HIS A CA 1
ATOM 3107 C C . HIS A 1 388 ? -7.341 1.674 20.871 1.00 95.75 388 HIS A C 1
ATOM 3109 O O . HIS A 1 388 ? -7.898 2.546 21.538 1.00 95.75 388 HIS A O 1
ATOM 3115 N N . HIS A 1 389 ? -7.101 1.849 19.569 1.00 93.50 389 HIS A N 1
ATOM 3116 C CA . HIS A 1 389 ? -7.517 3.061 18.862 1.00 93.50 389 HIS A CA 1
ATOM 3117 C C . HIS A 1 389 ? -9.045 3.210 18.817 1.00 93.50 389 HIS A C 1
ATOM 3119 O O . HIS A 1 389 ? -9.559 4.304 19.061 1.00 93.50 389 HIS A O 1
ATOM 3125 N N . ILE A 1 390 ? -9.780 2.118 18.589 1.00 95.06 390 ILE A N 1
ATOM 3126 C CA . ILE A 1 390 ? -11.250 2.100 18.633 1.00 95.06 390 ILE A CA 1
ATOM 3127 C C . ILE A 1 390 ? -11.754 2.453 20.042 1.00 95.06 390 ILE A C 1
ATOM 3129 O O . ILE A 1 390 ? -12.683 3.251 20.185 1.00 95.06 390 ILE A O 1
ATOM 3133 N N . ALA A 1 391 ? -11.108 1.949 21.097 1.00 93.56 391 ALA A N 1
ATOM 3134 C CA . ALA A 1 391 ? -11.447 2.238 22.490 1.00 93.56 391 ALA A CA 1
ATOM 3135 C C . ALA A 1 391 ? -11.386 3.739 22.844 1.00 93.56 391 ALA A C 1
ATOM 3137 O O . ALA A 1 391 ? -12.134 4.197 23.718 1.00 93.56 391 ALA A O 1
ATOM 3138 N N . LEU A 1 392 ? -10.561 4.517 22.134 1.00 91.06 392 LEU A N 1
ATOM 3139 C CA . LEU A 1 392 ? -10.435 5.970 22.295 1.00 91.06 392 LEU A CA 1
ATOM 3140 C C . LEU A 1 392 ? -11.544 6.773 21.590 1.00 91.06 392 LEU A C 1
ATOM 3142 O O . LEU A 1 392 ? -11.725 7.959 21.902 1.00 91.06 392 LEU A O 1
ATOM 3146 N N . LEU A 1 393 ? -12.303 6.152 20.678 1.00 88.31 393 LEU A N 1
ATOM 3147 C CA . LEU A 1 393 ? -13.447 6.776 20.011 1.00 88.31 393 LEU A CA 1
ATOM 3148 C C . LEU A 1 393 ? -14.593 7.051 20.997 1.00 88.31 393 LEU A C 1
ATOM 3150 O O . LEU A 1 393 ? -14.758 6.392 22.028 1.00 88.31 393 LEU A O 1
ATOM 3154 N N . LYS A 1 394 ? -15.426 8.043 20.667 1.00 82.00 394 LYS A N 1
ATOM 3155 C CA . LYS A 1 394 ? -16.566 8.458 21.496 1.00 82.00 394 LYS A CA 1
ATOM 3156 C C . LYS A 1 394 ? -17.868 7.830 21.007 1.00 82.00 394 LYS A C 1
ATOM 3158 O O . LYS A 1 394 ? -18.108 7.752 19.809 1.00 82.00 394 LYS A O 1
ATOM 3163 N N . GLY A 1 395 ? -18.748 7.500 21.951 1.00 82.25 395 GLY A N 1
ATOM 3164 C CA . GLY A 1 395 ? -20.127 7.105 21.663 1.00 82.25 395 GLY A CA 1
ATOM 3165 C C . GLY A 1 395 ? -20.230 5.895 20.735 1.00 82.25 395 GLY A C 1
ATOM 3166 O O . GLY A 1 395 ? -19.429 4.966 20.817 1.00 82.25 395 GLY A O 1
ATOM 3167 N N . GLU A 1 396 ? -21.211 5.937 19.839 1.00 83.25 396 GLU A N 1
ATOM 3168 C CA . GLU A 1 396 ? -21.530 4.847 18.912 1.00 83.25 396 GLU A CA 1
ATOM 3169 C C . GLU A 1 396 ? -20.413 4.507 17.915 1.00 83.25 396 GLU A C 1
ATOM 3171 O O . GLU A 1 396 ? -20.378 3.381 17.427 1.00 83.25 396 GLU A O 1
ATOM 3176 N N . TYR A 1 397 ? -19.480 5.424 17.618 1.00 88.06 397 TYR A N 1
ATOM 3177 C CA . TYR A 1 397 ? -18.400 5.161 16.656 1.00 88.06 397 TYR A CA 1
ATOM 3178 C C . TYR A 1 397 ? -17.566 3.949 17.075 1.00 88.06 397 TYR A C 1
ATOM 3180 O O . TYR A 1 397 ? -17.279 3.084 16.255 1.00 88.06 397 TYR A O 1
ATOM 3188 N N . LYS A 1 398 ? -17.273 3.830 18.372 1.00 90.12 398 LYS A N 1
ATOM 3189 C CA . LYS A 1 398 ? -16.547 2.689 18.935 1.00 90.12 398 LYS A CA 1
ATOM 3190 C C . LYS A 1 398 ? -17.230 1.353 18.616 1.00 90.12 398 LYS A C 1
ATOM 3192 O O . LYS A 1 398 ? -16.584 0.425 18.140 1.00 90.12 398 LYS A O 1
ATOM 3197 N N . ILE A 1 399 ? -18.545 1.290 18.821 1.00 89.69 399 ILE A N 1
ATOM 3198 C CA . ILE A 1 399 ? -19.354 0.102 18.526 1.00 89.69 399 ILE A CA 1
ATOM 3199 C C . ILE A 1 399 ? -19.441 -0.149 17.024 1.00 89.69 399 ILE A C 1
ATOM 3201 O O . ILE A 1 399 ? -19.330 -1.291 16.596 1.00 89.69 399 ILE A O 1
ATOM 3205 N N . LYS A 1 400 ? -19.587 0.899 16.207 1.00 92.88 400 LYS A N 1
ATOM 3206 C CA . LYS A 1 400 ? -19.631 0.769 14.744 1.00 92.88 400 LYS A CA 1
ATOM 3207 C C . LYS A 1 400 ? -18.362 0.111 14.195 1.00 92.88 400 LYS A C 1
ATOM 3209 O O . LYS A 1 400 ? -18.476 -0.791 13.373 1.00 92.88 400 LYS A O 1
ATOM 3214 N N . TYR A 1 401 ? -17.179 0.529 14.650 1.00 96.25 401 TYR A N 1
ATOM 3215 C CA . TYR A 1 401 ? -15.915 -0.082 14.225 1.00 96.25 401 TYR A CA 1
ATOM 3216 C C . TYR A 1 401 ? -15.731 -1.499 14.775 1.00 96.25 401 TYR A C 1
ATOM 3218 O O . TYR A 1 401 ? -15.317 -2.379 14.024 1.00 96.25 401 TYR A O 1
ATOM 3226 N N . LEU A 1 402 ? -16.081 -1.746 16.044 1.00 96.12 402 LEU A N 1
ATOM 3227 C CA . LEU A 1 402 ? -16.005 -3.093 16.614 1.00 96.12 402 LEU A CA 1
ATOM 3228 C C . LEU A 1 402 ? -16.917 -4.074 15.865 1.00 96.12 402 LEU A C 1
ATOM 3230 O O . LEU A 1 402 ? -16.465 -5.143 15.473 1.00 96.12 402 LEU A O 1
ATOM 3234 N N . LYS A 1 403 ? -18.169 -3.689 15.591 1.00 95.38 403 LYS A N 1
ATOM 3235 C CA . LYS A 1 403 ? -19.110 -4.523 14.829 1.00 95.38 403 LYS A CA 1
ATOM 3236 C C . LYS A 1 403 ? -18.592 -4.851 13.434 1.00 95.38 403 LYS A C 1
ATOM 3238 O O . LYS A 1 403 ? -18.723 -5.988 13.013 1.00 95.38 403 LYS A O 1
ATOM 3243 N N . LEU A 1 404 ? -17.940 -3.903 12.752 1.00 96.94 404 LEU A N 1
ATOM 3244 C CA . LEU A 1 404 ? -17.288 -4.203 11.476 1.00 96.94 404 LEU A CA 1
ATOM 3245 C C . LEU A 1 404 ? -16.219 -5.291 11.630 1.00 96.94 404 LEU A C 1
ATOM 3247 O O . LEU A 1 404 ? -16.225 -6.229 10.844 1.00 96.94 404 LEU A O 1
ATOM 3251 N N . ILE A 1 405 ? -15.337 -5.199 12.631 1.00 97.00 405 ILE A N 1
ATOM 3252 C CA . ILE A 1 405 ? -14.319 -6.235 12.883 1.00 97.00 405 ILE A CA 1
ATOM 3253 C C . ILE A 1 405 ? -14.981 -7.599 13.109 1.00 97.00 405 ILE A C 1
ATOM 3255 O O . ILE A 1 405 ? -14.583 -8.569 12.473 1.00 97.00 405 ILE A O 1
ATOM 3259 N N . LEU A 1 406 ? -16.016 -7.664 13.951 1.00 96.38 406 LEU A N 1
ATOM 3260 C CA . LEU A 1 406 ? -16.744 -8.907 14.229 1.00 96.38 406 LEU A CA 1
ATOM 3261 C C . LEU A 1 406 ? -17.445 -9.460 12.977 1.00 96.38 406 LEU A C 1
ATOM 3263 O O . LEU A 1 406 ? -17.429 -10.662 12.739 1.00 96.38 406 LEU A O 1
ATOM 3267 N N . ASP A 1 407 ? -18.024 -8.601 12.136 1.00 96.38 407 ASP A N 1
ATOM 3268 C CA . ASP A 1 407 ? -18.638 -9.018 10.871 1.00 96.38 407 ASP A CA 1
ATOM 3269 C C . ASP A 1 407 ? -17.597 -9.555 9.875 1.00 96.38 407 ASP A C 1
ATOM 3271 O O . ASP A 1 407 ? -17.892 -10.469 9.106 1.00 96.38 407 ASP A O 1
ATOM 3275 N N . PHE A 1 408 ? -16.388 -8.987 9.855 1.00 96.12 408 PHE A N 1
ATOM 3276 C CA . PHE A 1 408 ? -15.281 -9.465 9.021 1.00 96.12 408 PHE A CA 1
ATOM 3277 C C . PHE A 1 408 ? -14.665 -10.767 9.548 1.00 96.12 408 PHE A C 1
ATOM 3279 O O . PHE A 1 408 ? -14.251 -11.601 8.743 1.00 96.12 408 PHE A O 1
ATOM 3286 N N . GLU A 1 409 ? -14.643 -10.964 10.865 1.00 95.50 409 GLU A N 1
ATOM 3287 C CA . GLU A 1 409 ? -14.239 -12.224 11.497 1.00 95.50 409 GLU A CA 1
ATOM 3288 C C . GLU A 1 409 ? -15.223 -13.349 11.159 1.00 95.50 409 GLU A C 1
ATOM 3290 O O . GLU A 1 409 ? -14.812 -14.365 10.603 1.00 95.50 409 GLU A O 1
ATOM 3295 N N . LYS A 1 410 ? -16.534 -13.107 11.292 1.00 94.81 410 LYS A N 1
ATOM 3296 C CA . LYS A 1 410 ? -17.584 -14.063 10.887 1.00 94.81 410 LYS A CA 1
ATOM 3297 C C . LYS A 1 410 ? -17.531 -14.442 9.405 1.00 94.81 410 LYS A C 1
ATOM 3299 O O . LYS A 1 410 ? -17.963 -15.525 9.024 1.00 94.81 410 LYS A O 1
ATOM 3304 N N . LYS A 1 411 ? -17.026 -13.542 8.554 1.00 95.19 411 LYS A N 1
ATOM 3305 C CA . LYS A 1 411 ? -16.804 -13.784 7.115 1.00 95.19 411 LYS A CA 1
ATOM 3306 C C . LYS A 1 411 ? -15.488 -14.513 6.814 1.00 95.19 411 LYS A C 1
ATOM 3308 O O . LYS A 1 411 ? -15.206 -14.758 5.645 1.00 95.19 411 LYS A O 1
ATOM 3313 N N . GLY A 1 412 ? -14.670 -14.806 7.824 1.00 93.50 412 GLY A N 1
ATOM 3314 C CA . GLY A 1 412 ? -13.363 -15.451 7.680 1.00 93.50 412 GLY A CA 1
ATOM 3315 C C . GLY A 1 412 ? -12.261 -14.547 7.117 1.00 93.50 412 GLY A C 1
ATOM 3316 O O . GLY A 1 412 ? -11.202 -15.043 6.748 1.00 93.50 412 GLY A O 1
ATOM 3317 N N . VAL A 1 413 ? -12.484 -13.230 7.024 1.00 93.56 413 VAL A N 1
ATOM 3318 C CA . VAL A 1 413 ? -11.467 -12.270 6.545 1.00 93.56 413 VAL A CA 1
ATOM 3319 C C . VAL A 1 413 ? -10.437 -11.985 7.639 1.00 93.56 413 VAL A C 1
ATOM 3321 O O . VAL A 1 413 ? -9.245 -11.857 7.370 1.00 93.56 413 VAL A O 1
ATOM 3324 N N . ILE A 1 414 ? -10.897 -11.902 8.888 1.00 94.69 414 ILE A N 1
ATOM 3325 C CA . ILE A 1 414 ? -10.050 -11.797 10.077 1.00 94.69 414 ILE A CA 1
ATOM 3326 C C . ILE A 1 414 ? -10.070 -13.165 10.752 1.00 94.69 414 ILE A C 1
ATOM 3328 O O . ILE A 1 414 ? -11.143 -13.700 11.002 1.00 94.69 414 ILE A O 1
ATOM 3332 N N . SER A 1 415 ? -8.905 -13.739 11.051 1.00 95.06 415 SER A N 1
ATOM 3333 C CA . SER A 1 415 ? -8.855 -14.973 11.835 1.00 95.06 415 SER A CA 1
ATOM 3334 C C . SER A 1 415 ? -9.191 -14.689 13.297 1.00 95.06 415 SER A C 1
ATOM 3336 O O . SER A 1 415 ? -8.759 -13.672 13.853 1.00 95.06 415 SER A O 1
ATOM 3338 N N . SER A 1 416 ? -9.895 -15.614 13.949 1.00 94.38 416 SER A N 1
ATOM 3339 C CA . SER A 1 416 ? -10.212 -15.509 15.378 1.00 94.38 416 SER A CA 1
ATOM 3340 C C . SER A 1 416 ? -8.940 -15.375 16.227 1.00 94.38 416 SER A C 1
ATOM 3342 O O . SER A 1 416 ? -8.918 -14.612 17.184 1.00 94.38 416 SER A O 1
ATOM 3344 N N . GLU A 1 417 ? -7.830 -16.001 15.816 1.00 95.00 417 GLU A N 1
ATOM 3345 C CA . GLU A 1 417 ? -6.509 -15.832 16.442 1.00 95.00 417 GLU A CA 1
ATOM 3346 C C . GLU A 1 417 ? -6.042 -14.365 16.449 1.00 95.00 417 GLU A C 1
ATOM 3348 O O . GLU A 1 417 ? -5.644 -13.841 17.490 1.00 95.00 417 GLU A O 1
ATOM 3353 N N . LYS A 1 418 ? -6.127 -13.663 15.307 1.00 95.69 418 LYS A N 1
ATOM 3354 C CA . LYS A 1 418 ? -5.757 -12.240 15.220 1.00 95.69 418 LYS A CA 1
ATOM 3355 C C . LYS A 1 418 ? -6.684 -11.370 16.066 1.00 95.69 418 LYS A C 1
ATOM 3357 O O . LYS A 1 418 ? -6.218 -10.391 16.652 1.00 95.69 418 LYS A O 1
ATOM 3362 N N . LEU A 1 419 ? -7.970 -11.721 16.138 1.00 96.62 419 LEU A N 1
ATOM 3363 C CA . LEU A 1 419 ? -8.935 -11.041 16.999 1.00 96.62 419 LEU A CA 1
ATOM 3364 C C . LEU A 1 419 ? -8.596 -11.232 18.479 1.00 96.62 419 LEU A C 1
ATOM 3366 O O . LEU A 1 419 ? -8.439 -10.237 19.181 1.00 96.62 419 LEU A O 1
ATOM 3370 N N . HIS A 1 420 ? -8.397 -12.468 18.936 1.00 96.56 420 HIS A N 1
ATOM 3371 C CA . HIS A 1 420 ? -8.029 -12.773 20.321 1.00 96.56 420 HIS A CA 1
ATOM 3372 C C . HIS A 1 420 ? -6.720 -12.082 20.709 1.00 96.56 420 HIS A C 1
ATOM 3374 O O . HIS A 1 420 ? -6.667 -11.370 21.711 1.00 96.56 420 HIS A O 1
ATOM 3380 N N . LYS A 1 421 ? -5.694 -12.170 19.852 1.00 97.25 421 LYS A N 1
ATOM 3381 C CA . LYS A 1 421 ? -4.425 -11.462 20.053 1.00 97.25 421 LYS A CA 1
ATOM 3382 C C . LYS A 1 421 ? -4.632 -9.955 20.206 1.00 97.25 421 LYS A C 1
ATOM 3384 O O . LYS A 1 421 ? -4.023 -9.336 21.071 1.00 97.25 421 LYS A O 1
ATOM 3389 N N . ALA A 1 422 ? -5.493 -9.345 19.391 1.00 97.00 422 ALA A N 1
ATOM 3390 C CA . ALA A 1 422 ? -5.779 -7.919 19.503 1.00 97.00 422 ALA A CA 1
ATOM 3391 C C . ALA A 1 422 ? -6.549 -7.563 20.790 1.00 97.00 422 ALA A C 1
ATOM 3393 O O . ALA A 1 422 ? -6.324 -6.488 21.350 1.00 97.00 422 ALA A O 1
ATOM 3394 N N . ILE A 1 423 ? -7.452 -8.432 21.254 1.00 97.56 423 ILE A N 1
ATOM 3395 C CA . ILE A 1 423 ? -8.235 -8.239 22.485 1.00 97.56 423 ILE A CA 1
ATOM 3396 C C . ILE A 1 423 ? -7.337 -8.321 23.724 1.00 97.56 423 ILE A C 1
ATOM 3398 O O . ILE A 1 423 ? -7.484 -7.495 24.626 1.00 97.56 423 ILE A O 1
ATOM 3402 N N . ASN A 1 424 ? -6.413 -9.285 23.742 1.00 97.25 424 ASN A N 1
ATOM 3403 C CA . ASN A 1 424 ? -5.567 -9.618 24.893 1.00 97.25 424 ASN A CA 1
ATOM 3404 C C . ASN A 1 424 ? -4.216 -8.883 24.899 1.00 97.25 424 ASN A C 1
ATOM 3406 O O . ASN A 1 424 ? -3.464 -8.993 25.861 1.00 97.25 424 ASN A O 1
ATOM 3410 N N . ALA A 1 425 ? -3.892 -8.102 23.865 1.00 96.31 425 ALA A N 1
ATOM 3411 C CA . ALA A 1 425 ? -2.688 -7.277 23.879 1.00 96.31 425 ALA A CA 1
ATOM 3412 C C . ALA A 1 425 ? -2.813 -6.130 24.893 1.00 96.31 425 ALA A C 1
ATOM 3414 O O . ALA A 1 425 ? -3.842 -5.455 24.962 1.00 96.31 425 ALA A O 1
ATOM 3415 N N . GLN A 1 426 ? -1.732 -5.877 25.624 1.00 95.44 426 GLN A N 1
ATOM 3416 C CA . GLN A 1 426 ? -1.592 -4.719 26.497 1.00 95.44 426 GLN A CA 1
ATOM 3417 C C . GLN A 1 426 ? -0.772 -3.634 25.801 1.00 95.44 426 GLN A C 1
ATOM 3419 O O . GLN A 1 426 ? 0.231 -3.915 25.141 1.00 95.44 426 GLN A O 1
ATOM 3424 N N . ASN A 1 427 ? -1.193 -2.380 25.947 1.00 93.62 427 ASN A N 1
ATOM 3425 C CA . ASN A 1 427 ? -0.430 -1.248 25.439 1.00 93.62 427 ASN A CA 1
ATOM 3426 C C . ASN A 1 427 ? 0.787 -0.917 26.330 1.00 93.62 427 ASN A C 1
ATOM 3428 O O . ASN A 1 427 ? 1.101 -1.622 27.282 1.00 93.62 427 ASN A O 1
ATOM 3432 N N . LYS A 1 428 ? 1.479 0.193 26.041 1.00 93.62 428 LYS A N 1
ATOM 3433 C CA . LYS A 1 428 ? 2.654 0.642 26.810 1.00 93.62 428 LYS A CA 1
ATOM 3434 C C . LYS A 1 428 ? 2.362 0.945 28.292 1.00 93.62 428 LYS A C 1
ATOM 3436 O O . LYS A 1 428 ? 3.297 0.945 29.081 1.00 93.62 428 LYS A O 1
ATOM 3441 N N . ASP A 1 429 ? 1.103 1.196 28.652 1.00 92.12 429 ASP A N 1
ATOM 3442 C CA . ASP A 1 429 ? 0.651 1.467 30.026 1.00 92.12 429 ASP A CA 1
ATOM 3443 C C . ASP A 1 429 ? 0.091 0.201 30.716 1.00 92.12 429 ASP A C 1
ATOM 3445 O O . ASP A 1 429 ? -0.664 0.289 31.697 1.00 92.12 429 ASP A O 1
ATOM 3449 N N . ASP A 1 430 ? 0.394 -0.970 30.148 1.00 94.75 430 ASP A N 1
ATOM 3450 C CA . ASP A 1 430 ? -0.105 -2.287 30.543 1.00 94.75 430 ASP A CA 1
ATOM 3451 C C . ASP A 1 430 ? -1.641 -2.348 30.573 1.00 94.75 430 ASP A C 1
ATOM 3453 O O . ASP A 1 430 ? -2.250 -2.955 31.459 1.00 94.75 430 ASP A O 1
ATOM 3457 N N . LYS A 1 431 ? -2.297 -1.645 29.634 1.00 94.69 431 LYS A N 1
ATOM 3458 C CA . LYS A 1 431 ? -3.761 -1.594 29.537 1.00 94.69 431 LYS A CA 1
ATOM 3459 C C . LYS A 1 431 ? -4.292 -2.394 28.367 1.00 94.69 431 LYS A C 1
ATOM 3461 O O . LYS A 1 431 ? -3.851 -2.196 27.242 1.00 94.69 431 LYS A O 1
ATOM 3466 N N . TYR A 1 432 ? -5.325 -3.194 28.628 1.00 96.94 432 TYR A N 1
ATOM 3467 C CA . TYR A 1 432 ? -6.141 -3.824 27.587 1.00 96.94 432 TYR A CA 1
ATOM 3468 C C . TYR A 1 432 ? -7.026 -2.790 26.863 1.00 96.94 432 TYR A C 1
ATOM 3470 O O . TYR A 1 432 ? -7.411 -1.775 27.464 1.00 96.94 432 TYR A O 1
ATOM 3478 N N . PRO A 1 433 ? -7.504 -3.069 25.633 1.00 96.44 433 PRO A N 1
ATOM 3479 C CA . PRO A 1 433 ? -8.435 -2.190 24.921 1.00 96.44 433 PRO A CA 1
ATOM 3480 C C . PRO A 1 433 ? -9.696 -1.848 25.732 1.00 96.44 433 PRO A C 1
ATOM 3482 O O . PRO A 1 433 ? -10.167 -0.707 25.727 1.00 96.44 433 PRO A O 1
ATOM 3485 N N . ALA A 1 434 ? -10.233 -2.824 26.472 1.00 95.81 434 ALA A N 1
ATOM 3486 C CA . ALA A 1 434 ? -11.390 -2.636 27.346 1.00 95.81 434 ALA A CA 1
ATOM 3487 C C . ALA A 1 434 ? -11.090 -1.658 28.500 1.00 95.81 434 ALA A C 1
ATOM 3489 O O . ALA A 1 434 ? -11.877 -0.739 28.745 1.00 95.81 434 ALA A O 1
ATOM 3490 N N . GLN A 1 435 ? -9.927 -1.776 29.148 1.00 94.19 435 GLN A N 1
ATOM 3491 C CA . GLN A 1 435 ? -9.498 -0.853 30.203 1.00 94.19 435 GLN A CA 1
ATOM 3492 C C . GLN A 1 435 ? -9.284 0.564 29.654 1.00 94.19 435 GLN A C 1
ATOM 3494 O O . GLN A 1 435 ? -9.731 1.529 30.274 1.00 94.19 435 GLN A O 1
ATOM 3499 N N . VAL A 1 436 ? -8.691 0.709 28.461 1.00 93.00 436 VAL A N 1
ATOM 3500 C CA . VAL A 1 436 ? -8.540 2.016 27.792 1.00 93.00 436 VAL A CA 1
ATOM 3501 C C . VAL A 1 436 ? -9.902 2.672 27.555 1.00 93.00 436 VAL A C 1
ATOM 3503 O O . VAL A 1 436 ? -10.082 3.857 27.849 1.00 93.00 436 VAL A O 1
ATOM 3506 N N . ALA A 1 437 ? -10.898 1.911 27.089 1.00 92.00 437 ALA A N 1
ATOM 3507 C CA . ALA A 1 437 ? -12.256 2.415 26.893 1.00 92.00 437 ALA A CA 1
ATOM 3508 C C . ALA A 1 437 ? -12.886 2.905 28.210 1.00 92.00 437 ALA A C 1
ATOM 3510 O O . ALA A 1 437 ? -13.541 3.956 28.228 1.00 92.00 437 ALA A O 1
ATOM 3511 N N . LEU A 1 438 ? -12.671 2.162 29.301 1.00 90.38 438 LEU A N 1
ATOM 3512 C CA . LEU A 1 438 ? -13.155 2.501 30.637 1.00 90.38 438 LEU A CA 1
ATOM 3513 C C . LEU A 1 438 ? -12.454 3.730 31.215 1.00 90.38 438 LEU A C 1
ATOM 3515 O O . LEU A 1 438 ? -13.137 4.577 31.776 1.00 90.38 438 LEU A O 1
ATOM 3519 N N . ILE A 1 439 ? -11.139 3.883 31.056 1.00 88.12 439 ILE A N 1
ATOM 3520 C CA . ILE A 1 439 ? -10.397 5.064 31.528 1.00 88.12 439 ILE A CA 1
ATOM 3521 C C . ILE A 1 439 ? -10.850 6.303 30.745 1.00 88.12 439 ILE A C 1
ATOM 3523 O O . ILE A 1 439 ? -11.275 7.305 31.332 1.00 88.12 439 ILE A O 1
ATOM 3527 N N . ARG A 1 440 ? -10.905 6.207 29.413 1.00 85.62 440 ARG A N 1
ATOM 3528 C CA . ARG A 1 440 ? -11.277 7.306 28.511 1.00 85.62 440 ARG A CA 1
ATOM 3529 C C . ARG A 1 440 ? -12.640 7.936 28.814 1.00 85.62 440 ARG A C 1
ATOM 3531 O O . ARG A 1 440 ? -12.828 9.132 28.571 1.00 85.62 440 ARG A O 1
ATOM 3538 N N . GLN A 1 441 ? -13.604 7.161 29.322 1.00 80.50 441 GLN A N 1
ATOM 3539 C CA . GLN A 1 441 ? -14.948 7.658 29.664 1.00 80.50 441 GLN A CA 1
ATOM 3540 C C . GLN A 1 441 ? -14.966 8.546 30.927 1.00 80.50 441 GLN A C 1
ATOM 3542 O O . GLN A 1 441 ? -15.925 9.294 31.160 1.00 80.50 441 GLN A O 1
ATOM 3547 N N . THR A 1 442 ? -13.930 8.426 31.763 1.00 72.00 442 THR A N 1
ATOM 3548 C CA . THR A 1 442 ? -13.789 9.118 33.056 1.00 72.00 442 THR A CA 1
ATOM 3549 C C . THR A 1 442 ? -13.032 10.444 32.956 1.00 72.00 442 THR A C 1
ATOM 3551 O O . THR A 1 442 ? -13.131 11.285 33.860 1.00 72.00 442 THR A O 1
ATOM 3554 N N . GLU A 1 443 ? -12.323 10.660 31.848 1.00 67.69 443 GLU A N 1
ATOM 3555 C CA . GLU A 1 443 ? -11.577 11.880 31.543 1.00 67.69 443 GLU A CA 1
ATOM 3556 C C . GLU A 1 443 ? -12.492 12.980 30.976 1.00 67.69 443 GLU A C 1
ATOM 3558 O O . GLU A 1 443 ? -13.329 12.748 30.095 1.00 67.69 443 GLU A O 1
ATOM 3563 N N . LYS A 1 444 ? -12.339 14.218 31.472 1.00 56.28 444 LYS A N 1
ATOM 3564 C CA . LYS A 1 444 ? -12.972 15.405 30.871 1.00 56.28 444 LYS A CA 1
ATOM 3565 C C . LYS A 1 444 ? -12.194 15.780 29.601 1.00 56.28 444 LYS A C 1
ATOM 3567 O O . LYS A 1 444 ? -10.972 15.784 29.605 1.00 56.28 444 LYS A O 1
ATOM 3572 N N . ILE A 1 445 ? -12.894 16.104 28.511 1.00 52.91 445 ILE A N 1
ATOM 3573 C CA . ILE A 1 445 ? -12.262 16.513 27.243 1.00 52.91 445 ILE A CA 1
ATOM 3574 C C . ILE A 1 445 ? -11.526 17.855 27.455 1.00 52.91 445 ILE A C 1
ATOM 3576 O O . ILE A 1 445 ? -12.171 18.792 27.934 1.00 52.91 445 ILE A O 1
ATOM 3580 N N . PRO A 1 446 ? -10.238 17.990 27.077 1.00 40.50 446 PRO A N 1
ATOM 3581 C CA . PRO A 1 446 ? -9.537 19.273 27.096 1.00 40.50 446 PRO A CA 1
ATOM 3582 C C . PRO A 1 446 ? -10.247 20.308 26.215 1.00 40.50 446 PRO A C 1
ATOM 3584 O O . PRO A 1 446 ? -10.690 19.997 25.108 1.00 40.50 446 PRO A O 1
ATOM 3587 N N . SER A 1 447 ? -10.338 21.553 26.683 1.00 41.78 447 SER A N 1
ATOM 3588 C CA . SER A 1 447 ? -11.040 22.658 26.008 1.00 41.78 447 SER A CA 1
ATOM 3589 C C . SER A 1 447 ? -10.585 22.909 24.563 1.00 41.78 447 SER A C 1
ATOM 3591 O O . SER A 1 447 ? -11.406 23.324 23.755 1.00 41.78 447 SER A O 1
ATOM 3593 N N . LYS A 1 448 ? -9.337 22.577 24.207 1.00 41.56 448 LYS A N 1
ATOM 3594 C CA . LYS A 1 448 ? -8.769 22.724 22.850 1.00 41.56 448 LYS A CA 1
ATOM 3595 C C . LYS A 1 448 ? -9.355 21.766 21.795 1.00 41.56 448 LYS A C 1
ATOM 3597 O O . LYS A 1 448 ? -9.176 21.986 20.609 1.00 41.56 448 LYS A O 1
ATOM 3602 N N . LEU A 1 449 ? -10.089 20.726 22.204 1.00 39.78 449 LEU A N 1
ATOM 3603 C CA . LEU A 1 449 ? -10.833 19.817 21.312 1.00 39.78 449 LEU A CA 1
ATOM 3604 C C . LEU A 1 449 ? -12.319 20.206 21.175 1.00 39.78 449 LEU A C 1
ATOM 3606 O O . LEU A 1 449 ? -13.112 19.437 20.624 1.00 39.78 449 LEU A O 1
ATOM 3610 N N . LYS A 1 450 ? -12.716 21.382 21.690 1.00 43.16 450 LYS A N 1
ATOM 3611 C CA . LYS A 1 450 ? -14.082 21.909 21.554 1.00 43.16 450 LYS A CA 1
ATOM 3612 C C . LYS A 1 450 ? -14.406 22.409 20.146 1.00 43.16 450 LYS A C 1
ATOM 3614 O O . LYS A 1 450 ? -15.587 22.465 19.837 1.00 43.16 450 LYS A O 1
ATOM 3619 N N . ASP A 1 451 ? -13.453 22.669 19.257 1.00 38.25 451 ASP A N 1
ATOM 3620 C CA . ASP A 1 451 ? -13.811 23.065 17.880 1.00 38.25 451 ASP A CA 1
ATOM 3621 C C . ASP A 1 451 ? -14.458 21.922 17.079 1.00 38.25 451 ASP A C 1
ATOM 3623 O O . ASP A 1 451 ? -15.293 22.157 16.208 1.00 38.25 451 ASP A O 1
ATOM 3627 N N . PHE A 1 452 ? -14.238 20.667 17.487 1.00 38.62 452 PHE A N 1
ATOM 3628 C CA . PHE A 1 452 ? -14.981 19.507 16.979 1.00 38.62 452 PHE A CA 1
ATOM 3629 C C . PHE A 1 452 ? -16.369 19.324 17.633 1.00 38.62 452 PHE A C 1
ATOM 3631 O O . PHE A 1 452 ? -17.080 18.367 17.330 1.00 38.62 452 PHE A O 1
ATOM 3638 N N . SER A 1 453 ? -16.785 20.210 18.551 1.00 43.34 453 SER A N 1
ATOM 3639 C CA . SER A 1 453 ? -18.036 20.077 19.325 1.00 43.34 453 SER A CA 1
ATOM 3640 C C . SER A 1 453 ? -19.296 20.567 18.606 1.00 43.34 453 SER A C 1
ATOM 3642 O O . SER A 1 453 ? -20.396 20.438 19.142 1.00 43.34 453 SER A O 1
ATOM 3644 N N . ARG A 1 454 ? -19.168 21.063 17.371 1.00 41.03 454 ARG A N 1
ATOM 3645 C CA . ARG A 1 454 ? -20.291 21.612 16.595 1.00 41.03 454 ARG A CA 1
ATOM 3646 C C . ARG A 1 454 ? -21.284 20.549 16.079 1.00 41.03 454 ARG A C 1
ATOM 3648 O O . ARG A 1 454 ? -22.324 20.917 15.548 1.00 41.03 454 ARG A O 1
ATOM 3655 N N . TRP A 1 455 ? -21.006 19.254 16.282 1.00 41.09 455 TRP A N 1
ATOM 3656 C CA . TRP A 1 455 ? -21.722 18.136 15.639 1.00 41.09 455 TRP A CA 1
ATOM 3657 C C . TRP A 1 455 ? -22.470 17.151 16.554 1.00 41.09 455 TRP A C 1
ATOM 3659 O O . TRP A 1 455 ? -22.851 16.081 16.093 1.00 41.09 455 TRP A O 1
ATOM 3669 N N . VAL A 1 456 ? -22.716 17.442 17.839 1.00 41.16 456 VAL A N 1
ATOM 3670 C CA . VAL A 1 456 ? -23.428 16.467 18.697 1.00 41.16 456 VAL A CA 1
ATOM 3671 C C . VAL A 1 456 ? -24.415 17.135 19.654 1.00 41.16 456 VAL A C 1
ATOM 3673 O O . VAL A 1 456 ? -24.104 17.406 20.813 1.00 41.16 456 VAL A O 1
ATOM 3676 N N . ARG A 1 457 ? -25.652 17.337 19.186 1.00 35.53 457 ARG A N 1
ATOM 3677 C CA . ARG A 1 457 ? -26.835 17.410 20.055 1.00 35.53 457 ARG A CA 1
ATOM 3678 C C . ARG A 1 457 ? -27.636 16.112 19.908 1.00 35.53 457 ARG A C 1
ATOM 3680 O O . ARG A 1 457 ? -28.487 16.013 19.037 1.00 35.53 457 ARG A O 1
ATOM 3687 N N . SER A 1 458 ? -27.400 15.145 20.794 1.00 34.69 458 SER A N 1
ATOM 3688 C CA . SER A 1 458 ? -28.401 14.124 21.133 1.00 34.69 458 SER A CA 1
ATOM 3689 C C . SER A 1 458 ? -28.462 13.920 22.656 1.00 34.69 458 SER A C 1
ATOM 3691 O O . SER A 1 458 ? -27.451 14.019 23.360 1.00 34.69 458 SER A O 1
ATOM 3693 N N . ARG A 1 459 ? -29.688 13.748 23.171 1.00 35.78 459 ARG A N 1
ATOM 3694 C CA . ARG A 1 459 ? -30.045 13.516 24.588 1.00 35.78 459 ARG A CA 1
ATOM 3695 C C . ARG A 1 459 ? -29.806 12.024 24.975 1.00 35.78 459 ARG A C 1
ATOM 3697 O O . ARG A 1 459 ? -29.569 11.217 24.086 1.00 35.78 459 ARG A O 1
ATOM 3704 N N . PRO A 1 460 ? -29.724 11.690 26.283 1.00 44.03 460 PRO A N 1
ATOM 3705 C CA . PRO A 1 460 ? -28.691 10.859 26.940 1.00 44.03 460 PRO A CA 1
ATOM 3706 C C . PRO A 1 460 ? -28.790 9.353 26.620 1.00 44.03 460 PRO A C 1
ATOM 3708 O O . PRO A 1 460 ? -29.888 8.838 26.518 1.00 44.03 460 PRO A O 1
ATOM 3711 N N . THR A 1 461 ? -27.683 8.613 26.449 1.00 43.59 461 THR A N 1
ATOM 3712 C CA . THR A 1 461 ? -27.081 7.759 27.504 1.00 43.59 461 THR A CA 1
ATOM 3713 C C . THR A 1 461 ? -25.586 7.497 27.220 1.00 43.59 461 THR A C 1
ATOM 3715 O O . THR A 1 461 ? -25.192 6.618 26.460 1.00 43.59 461 THR A O 1
ATOM 3718 N N . LYS A 1 462 ? -24.688 8.257 27.859 1.00 51.91 462 LYS A N 1
ATOM 3719 C CA . LYS A 1 462 ? -23.232 8.230 27.580 1.00 51.91 462 LYS A CA 1
ATOM 3720 C C . LYS A 1 462 ? -22.482 6.963 28.058 1.00 51.91 462 LYS A C 1
ATOM 3722 O O . LYS A 1 462 ? -21.302 6.840 27.749 1.00 51.91 462 LYS A O 1
ATOM 3727 N N . HIS A 1 463 ? -23.129 6.055 28.797 1.00 55.75 463 HIS A N 1
ATOM 3728 C CA . HIS A 1 463 ? -22.507 4.878 29.444 1.00 55.75 463 HIS A CA 1
ATOM 3729 C C . HIS A 1 463 ? -22.668 3.566 28.670 1.00 55.75 463 HIS A C 1
ATOM 3731 O O . HIS A 1 463 ? -21.884 2.639 28.854 1.00 55.75 463 HIS A O 1
ATOM 3737 N N . TYR A 1 464 ? -23.668 3.496 27.793 1.00 74.88 464 TYR A N 1
ATOM 3738 C CA . TYR A 1 464 ? -24.077 2.254 27.147 1.00 74.88 464 TYR A CA 1
ATOM 3739 C C . TYR A 1 464 ? -23.011 1.722 26.185 1.00 74.88 464 TYR A C 1
ATOM 3741 O O . TYR A 1 464 ? -22.574 0.588 26.320 1.00 74.88 464 TYR A O 1
ATOM 3749 N N . TYR A 1 465 ? -22.490 2.580 25.306 1.00 85.81 465 TYR A N 1
ATOM 3750 C CA . TYR A 1 465 ? -21.521 2.169 24.288 1.00 85.81 465 TYR A CA 1
ATOM 3751 C C . TYR A 1 465 ? -20.192 1.665 24.858 1.00 85.81 465 TYR A C 1
ATOM 3753 O O . TYR A 1 465 ? -19.564 0.797 24.265 1.00 85.81 465 TYR A O 1
ATOM 3761 N N . THR A 1 466 ? -19.724 2.200 25.992 1.00 89.06 466 THR A N 1
ATOM 3762 C CA . THR A 1 466 ? -18.507 1.666 26.624 1.00 89.06 466 THR A CA 1
ATOM 3763 C C . THR A 1 466 ? -18.787 0.311 27.260 1.00 89.06 466 THR A C 1
ATOM 3765 O O . THR A 1 466 ? -17.979 -0.595 27.097 1.00 89.06 466 THR A O 1
ATOM 3768 N N . ALA A 1 467 ? -19.928 0.159 27.941 1.00 89.69 467 ALA A N 1
ATOM 3769 C CA . ALA A 1 467 ? -20.315 -1.116 28.532 1.00 89.69 467 ALA A CA 1
ATOM 3770 C C . ALA A 1 467 ? -20.486 -2.202 27.462 1.00 89.69 467 ALA A C 1
ATOM 3772 O O . ALA A 1 467 ? -19.913 -3.274 27.603 1.00 89.69 467 ALA A O 1
ATOM 3773 N N . GLU A 1 468 ? -21.204 -1.905 26.376 1.00 91.31 468 GLU A N 1
ATOM 3774 C CA . GLU A 1 468 ? -21.347 -2.806 25.228 1.00 91.31 468 GLU A CA 1
ATOM 3775 C C . GLU A 1 468 ? -20.004 -3.156 24.600 1.00 91.31 468 GLU A C 1
ATOM 3777 O O . GLU A 1 468 ? -19.745 -4.319 24.331 1.00 91.31 468 GLU A O 1
ATOM 3782 N N . PHE A 1 469 ? -19.133 -2.165 24.390 1.00 94.00 469 PHE A N 1
ATOM 3783 C CA . PHE A 1 469 ? -17.827 -2.406 23.789 1.00 94.00 469 PHE A CA 1
ATOM 3784 C C . PHE A 1 469 ? -17.020 -3.383 24.637 1.00 94.00 469 PHE A C 1
ATOM 3786 O O . PHE A 1 469 ? -16.524 -4.375 24.121 1.00 94.00 469 PHE A O 1
ATOM 3793 N N . CYS A 1 470 ? -16.920 -3.127 25.943 1.00 94.44 470 CYS A N 1
ATOM 3794 C CA . CYS A 1 470 ? -16.243 -4.035 26.857 1.00 94.44 470 CYS A CA 1
ATOM 3795 C C . CYS A 1 470 ? -16.910 -5.415 26.855 1.00 94.44 470 CYS A C 1
ATOM 3797 O O . CYS A 1 470 ? -16.206 -6.410 26.753 1.00 94.44 470 CYS A O 1
ATOM 3799 N N . ALA A 1 471 ? -18.241 -5.480 26.924 1.00 93.44 471 ALA A N 1
ATOM 3800 C CA . ALA A 1 471 ? -18.981 -6.737 26.930 1.00 93.44 471 ALA A CA 1
ATOM 3801 C C . ALA A 1 471 ? -18.706 -7.591 25.681 1.00 93.44 471 ALA A C 1
ATOM 3803 O O . ALA A 1 471 ? -18.414 -8.775 25.816 1.00 93.44 471 ALA A O 1
ATOM 3804 N N . GLU A 1 472 ? -18.713 -6.979 24.497 1.00 95.12 472 GLU A N 1
ATOM 3805 C CA . GLU A 1 472 ? -18.393 -7.648 23.234 1.00 95.12 472 GLU A CA 1
ATOM 3806 C C . GLU A 1 472 ? -16.957 -8.180 23.230 1.00 95.12 472 GLU A C 1
ATOM 3808 O O . GLU A 1 472 ? -16.732 -9.336 22.882 1.00 95.12 472 GLU A O 1
ATOM 3813 N N . LEU A 1 473 ? -15.973 -7.400 23.695 1.00 96.12 473 LEU A N 1
ATOM 3814 C CA . LEU A 1 473 ? -14.600 -7.909 23.822 1.00 96.12 473 LEU A CA 1
ATOM 3815 C C . LEU A 1 473 ? -14.530 -9.120 24.772 1.00 96.12 473 LEU A C 1
ATOM 3817 O O . LEU A 1 473 ? -13.866 -10.106 24.464 1.00 96.12 473 LEU A O 1
ATOM 3821 N N . LEU A 1 474 ? -15.262 -9.084 25.893 1.00 95.62 474 LEU A N 1
ATOM 3822 C CA . LEU A 1 474 ? -15.324 -10.191 26.855 1.00 95.62 474 LEU A CA 1
ATOM 3823 C C . LEU A 1 474 ? -15.999 -11.458 26.308 1.00 95.62 474 LEU A C 1
ATOM 3825 O O . LEU A 1 474 ? -15.741 -12.563 26.795 1.00 95.62 474 LEU A O 1
ATOM 3829 N N . GLN A 1 475 ? -16.901 -11.309 25.343 1.00 94.19 475 GLN A N 1
ATOM 3830 C CA . GLN A 1 475 ? -17.616 -12.418 24.714 1.00 94.19 475 GLN A CA 1
ATOM 3831 C C . GLN A 1 475 ? -16.836 -13.029 23.543 1.00 94.19 475 GLN A C 1
ATOM 3833 O O . GLN A 1 475 ? -17.002 -14.214 23.280 1.00 94.19 475 GLN A O 1
ATOM 3838 N N . ASN A 1 476 ? -15.946 -12.264 22.901 1.00 93.56 476 ASN A N 1
ATOM 3839 C CA . ASN A 1 476 ? -15.234 -12.659 21.680 1.00 93.56 476 ASN A CA 1
ATOM 3840 C C . ASN A 1 476 ? -13.740 -12.979 21.911 1.00 93.56 476 ASN A C 1
ATOM 3842 O O . ASN A 1 476 ? -12.919 -12.727 21.034 1.00 93.56 476 ASN A O 1
ATOM 3846 N N . GLY A 1 477 ? -13.378 -13.517 23.084 1.00 89.88 477 GLY A N 1
ATOM 3847 C CA . GLY A 1 477 ? -12.039 -14.083 23.319 1.00 89.88 477 GLY A CA 1
ATOM 3848 C C . GLY A 1 477 ? -11.135 -13.349 24.311 1.00 89.88 477 GLY A C 1
ATOM 3849 O O . GLY A 1 477 ? -9.930 -13.589 24.305 1.00 89.88 477 GLY A O 1
ATOM 3850 N N . ALA A 1 478 ? -11.682 -12.480 25.171 1.00 93.44 478 ALA A N 1
ATOM 3851 C CA . ALA A 1 478 ? -10.912 -11.957 26.301 1.00 93.44 478 ALA A CA 1
ATOM 3852 C C . ALA A 1 478 ? -10.544 -13.069 27.298 1.00 93.44 478 ALA A C 1
ATOM 3854 O O . ALA A 1 478 ? -11.424 -13.777 27.808 1.00 93.44 478 ALA A O 1
ATOM 3855 N N . GLU A 1 479 ? -9.257 -13.178 27.607 1.00 91.38 479 GLU A N 1
ATOM 3856 C CA . GLU A 1 479 ? -8.720 -14.050 28.655 1.00 91.38 479 GLU A CA 1
ATOM 3857 C C . GLU A 1 479 ? -8.847 -13.368 30.022 1.00 91.38 479 GLU A C 1
ATOM 3859 O O . GLU A 1 479 ? -8.895 -12.148 30.095 1.00 91.38 479 GLU A O 1
ATOM 3864 N N . ASN A 1 480 ? -8.961 -14.128 31.120 1.00 91.19 480 ASN A N 1
ATOM 3865 C CA . ASN A 1 480 ? -9.065 -13.567 32.481 1.00 91.19 480 ASN A CA 1
ATOM 3866 C C . ASN A 1 480 ? -10.015 -12.352 32.563 1.00 91.19 480 ASN A C 1
ATOM 3868 O O . ASN A 1 480 ? -9.638 -11.260 32.974 1.00 91.19 480 ASN A O 1
ATOM 3872 N N . LYS A 1 481 ? -11.263 -12.532 32.104 1.00 91.88 481 LYS A N 1
ATOM 3873 C CA . LYS A 1 481 ? -12.234 -11.462 31.779 1.00 91.88 481 LYS A CA 1
ATOM 3874 C C . LYS A 1 481 ? -12.345 -10.329 32.812 1.00 91.88 481 LYS A C 1
ATOM 3876 O O . LYS A 1 481 ? -12.602 -9.185 32.435 1.00 91.88 481 LYS A O 1
ATOM 3881 N N . SER A 1 482 ? -12.175 -10.629 34.097 1.00 90.81 482 SER A N 1
ATOM 3882 C CA . SER A 1 482 ? -12.176 -9.641 35.181 1.00 90.81 482 SER A CA 1
ATOM 3883 C C . SER A 1 482 ? -11.053 -8.603 35.046 1.00 90.81 482 SER A C 1
ATOM 3885 O O . SER A 1 482 ? -11.281 -7.420 35.316 1.00 90.81 482 SER A O 1
ATOM 3887 N N . ASP A 1 483 ? -9.873 -8.992 34.562 1.00 92.06 483 ASP A N 1
ATOM 3888 C CA . ASP A 1 483 ? -8.709 -8.114 34.402 1.00 92.06 483 ASP A CA 1
ATOM 3889 C C . ASP A 1 483 ? -8.985 -7.031 33.360 1.00 92.06 483 ASP A C 1
ATOM 3891 O O . ASP A 1 483 ? -8.758 -5.846 33.606 1.00 92.06 483 ASP A O 1
ATOM 3895 N N . HIS A 1 484 ? -9.606 -7.401 32.237 1.00 92.88 484 HIS A N 1
ATOM 3896 C CA . HIS A 1 484 ? -9.970 -6.489 31.146 1.00 92.88 484 HIS A CA 1
ATOM 3897 C C . HIS A 1 484 ? -10.898 -5.343 31.571 1.00 92.88 484 HIS A C 1
ATOM 3899 O O . HIS A 1 484 ? -10.968 -4.318 30.888 1.00 92.88 484 HIS A O 1
ATOM 3905 N N . ILE A 1 485 ? -11.626 -5.496 32.677 1.00 92.25 485 ILE A N 1
ATOM 3906 C CA . ILE A 1 485 ? -12.553 -4.477 33.186 1.00 92.25 485 ILE A CA 1
ATOM 3907 C C . ILE A 1 485 ? -12.125 -3.875 34.524 1.00 92.25 485 ILE A C 1
ATOM 3909 O O . ILE A 1 485 ? -12.783 -2.956 35.013 1.00 92.25 485 ILE A O 1
ATOM 3913 N N . THR A 1 486 ? -11.009 -4.333 35.087 1.00 91.69 486 THR A N 1
ATOM 3914 C CA . THR A 1 486 ? -10.447 -3.806 36.329 1.00 91.69 486 THR A CA 1
ATOM 3915 C C . THR A 1 486 ? -9.469 -2.679 36.010 1.00 91.69 486 THR A C 1
ATOM 3917 O O . THR A 1 486 ? -8.451 -2.892 35.366 1.00 91.69 486 THR A O 1
ATOM 3920 N N . ILE A 1 487 ? -9.774 -1.454 36.453 1.00 88.38 487 ILE A N 1
ATOM 3921 C CA . ILE A 1 487 ? -8.897 -0.280 36.268 1.00 88.38 487 ILE A CA 1
ATOM 3922 C C . ILE A 1 487 ? -8.334 0.222 37.612 1.00 88.38 487 ILE A C 1
ATOM 3924 O O . ILE A 1 487 ? -8.939 -0.064 38.657 1.00 88.38 487 ILE A O 1
ATOM 3928 N N . PRO A 1 488 ? -7.226 0.993 37.615 1.00 86.19 488 PRO A N 1
ATOM 3929 C CA . PRO A 1 488 ? -6.653 1.575 38.833 1.00 86.19 488 PRO A CA 1
ATOM 3930 C C . PRO A 1 488 ? -7.651 2.441 39.620 1.00 86.19 488 PRO A C 1
ATOM 3932 O O . PRO A 1 488 ? -8.542 3.066 39.032 1.00 86.19 488 PRO A O 1
ATOM 3935 N N . LYS A 1 489 ? -7.535 2.454 40.957 1.00 84.88 489 LYS A N 1
ATOM 3936 C CA . LYS A 1 489 ? -8.522 3.058 41.880 1.00 84.88 489 LYS A CA 1
ATOM 3937 C C . LYS A 1 489 ? -8.723 4.557 41.614 1.00 84.88 489 LYS A C 1
ATOM 3939 O O . LYS A 1 489 ? -9.857 5.030 41.644 1.00 84.88 489 LYS A O 1
ATOM 3944 N N . GLU A 1 490 ? -7.668 5.270 41.245 1.00 83.44 490 GLU A N 1
ATOM 3945 C CA . GLU A 1 490 ? -7.642 6.690 40.883 1.00 83.44 490 GLU A CA 1
ATOM 3946 C C . GLU A 1 490 ? -8.544 7.046 39.686 1.00 83.44 490 GLU A C 1
ATOM 3948 O O . GLU A 1 490 ? -9.050 8.168 39.584 1.00 83.44 490 GLU A O 1
ATOM 3953 N N . HIS A 1 491 ? -8.825 6.082 38.804 1.00 79.56 491 HIS A N 1
ATOM 3954 C CA . HIS A 1 491 ? -9.715 6.269 37.659 1.00 79.56 491 HIS A CA 1
ATOM 3955 C C . HIS A 1 491 ? -11.168 5.838 37.943 1.00 79.56 491 HIS A C 1
ATOM 3957 O O . HIS A 1 491 ? -12.064 6.135 37.146 1.00 79.56 491 HIS A O 1
ATOM 3963 N N . ARG A 1 492 ? -11.457 5.185 39.081 1.00 82.56 492 ARG A N 1
ATOM 3964 C CA . ARG A 1 492 ? -12.789 4.641 39.425 1.00 82.56 492 ARG A CA 1
ATOM 3965 C C . ARG A 1 492 ? -13.761 5.723 39.910 1.00 82.56 492 ARG A C 1
ATOM 3967 O O . ARG A 1 492 ? -14.109 5.812 41.083 1.00 82.56 492 ARG A O 1
ATOM 3974 N N . LYS A 1 493 ? -14.253 6.547 38.985 1.00 81.62 493 LYS A N 1
ATOM 3975 C CA . LYS A 1 493 ? -15.328 7.529 39.248 1.00 81.62 493 LYS A CA 1
ATOM 3976 C C . LYS A 1 493 ? -16.710 6.863 39.221 1.00 81.62 493 LYS A C 1
ATOM 3978 O O . LYS A 1 493 ? -16.851 5.759 38.713 1.00 81.62 493 LYS A O 1
ATOM 3983 N N . GLN A 1 494 ? -17.769 7.563 39.644 1.00 80.38 494 GLN A N 1
ATOM 3984 C CA . GLN A 1 494 ? -19.161 7.056 39.612 1.00 80.38 494 GLN A CA 1
ATOM 3985 C C . GLN A 1 494 ? -19.548 6.396 38.270 1.00 80.38 494 GLN A C 1
ATOM 3987 O O . GLN A 1 494 ? -20.194 5.352 38.232 1.00 80.38 494 GLN A O 1
ATOM 3992 N N . LYS A 1 495 ? -19.085 6.979 37.158 1.00 79.75 495 LYS A N 1
ATOM 3993 C CA . LYS A 1 495 ? -19.304 6.465 35.800 1.00 79.75 495 LYS A CA 1
ATOM 3994 C C . LYS A 1 495 ? -18.728 5.068 35.569 1.00 79.75 495 LYS A C 1
ATOM 3996 O O . LYS A 1 495 ? -19.323 4.295 34.825 1.00 79.75 495 LYS A O 1
ATOM 4001 N N . TYR A 1 496 ? -17.580 4.758 36.170 1.00 85.00 496 TYR A N 1
ATOM 4002 C CA . TYR A 1 496 ? -16.957 3.441 36.071 1.00 85.00 496 TYR A CA 1
ATOM 4003 C C . TYR A 1 496 ? -17.878 2.378 36.673 1.00 85.00 496 TYR A C 1
ATOM 4005 O O . TYR A 1 496 ? -18.257 1.458 35.960 1.00 85.00 496 TYR A O 1
ATOM 4013 N N . TYR A 1 497 ? -18.343 2.575 37.911 1.00 84.44 497 TYR A N 1
ATOM 4014 C CA . TYR A 1 497 ? -19.230 1.629 38.600 1.00 84.44 497 TYR A CA 1
ATOM 4015 C C . TYR A 1 497 ? -20.562 1.402 37.871 1.00 84.44 497 TYR A C 1
ATOM 4017 O O . TYR A 1 497 ? -21.050 0.280 37.793 1.00 84.44 497 TYR A O 1
ATOM 4025 N N . GLN A 1 498 ? -21.144 2.453 37.285 1.00 83.19 498 GLN A N 1
ATOM 4026 C CA . GLN A 1 498 ? -22.348 2.316 36.456 1.00 83.19 498 GLN A CA 1
ATOM 4027 C C . GLN A 1 498 ? -22.088 1.473 35.200 1.00 83.19 498 GLN A C 1
ATOM 4029 O O . GLN A 1 498 ? -22.916 0.653 34.811 1.00 83.19 498 GLN A O 1
ATOM 4034 N N . THR A 1 499 ? -20.926 1.670 34.574 1.00 85.44 499 THR A N 1
ATOM 4035 C CA . THR A 1 499 ? -20.537 0.953 33.354 1.00 85.44 499 THR A CA 1
ATOM 4036 C C . THR A 1 499 ? -20.232 -0.510 33.660 1.00 85.44 499 THR A C 1
ATOM 4038 O O . THR A 1 499 ? -20.716 -1.383 32.950 1.00 85.44 499 THR A O 1
ATOM 4041 N N . THR A 1 500 ? -19.501 -0.802 34.739 1.00 86.50 500 THR A N 1
ATOM 4042 C CA . THR A 1 500 ? -19.189 -2.180 35.146 1.00 86.50 500 THR A CA 1
ATOM 4043 C C . THR A 1 500 ? -20.411 -2.935 35.644 1.00 86.50 500 THR A C 1
ATOM 4045 O O . THR A 1 500 ? -20.534 -4.115 35.336 1.00 86.50 500 THR A O 1
ATOM 4048 N N . LYS A 1 501 ? -21.363 -2.269 36.315 1.00 86.25 501 LYS A N 1
ATOM 4049 C CA . LYS A 1 501 ? -22.674 -2.865 36.612 1.00 86.25 501 LYS A CA 1
ATOM 4050 C C . LYS A 1 501 ? -23.372 -3.309 35.327 1.00 86.25 501 LYS A C 1
ATOM 4052 O O . LYS A 1 501 ? -23.798 -4.450 35.231 1.00 86.25 501 LYS A O 1
ATOM 4057 N N . ARG A 1 502 ? -23.407 -2.447 34.307 1.00 86.19 502 ARG A N 1
ATOM 4058 C CA . ARG A 1 502 ? -24.012 -2.802 33.018 1.00 86.19 502 ARG A CA 1
ATOM 4059 C C . ARG A 1 502 ? -23.259 -3.926 32.301 1.00 86.19 502 ARG A C 1
ATOM 4061 O O . ARG A 1 502 ? -23.903 -4.772 31.698 1.00 86.19 502 ARG A O 1
ATOM 4068 N N . ILE A 1 503 ? -21.926 -3.945 32.361 1.00 88.69 503 ILE A N 1
ATOM 4069 C CA . ILE A 1 503 ? -21.123 -5.054 31.821 1.00 88.69 503 ILE A CA 1
ATOM 4070 C C . ILE A 1 503 ? -21.512 -6.357 32.521 1.00 88.69 503 ILE A C 1
ATOM 4072 O O . ILE A 1 503 ? -21.812 -7.328 31.836 1.00 88.69 503 ILE A O 1
ATOM 4076 N N . LYS A 1 504 ? -21.600 -6.351 33.856 1.00 88.75 504 LYS A N 1
ATOM 4077 C CA . LYS A 1 504 ? -22.053 -7.499 34.646 1.00 88.75 504 LYS A CA 1
ATOM 4078 C C . LYS A 1 504 ? -23.449 -7.962 34.233 1.00 88.75 504 LYS A C 1
ATOM 4080 O O . LYS A 1 504 ? -23.652 -9.158 34.079 1.00 88.75 504 LYS A O 1
ATOM 4085 N N . ASP A 1 505 ? -24.379 -7.038 33.998 1.00 85.38 505 ASP A N 1
ATOM 4086 C CA . ASP A 1 505 ? -25.731 -7.380 33.538 1.00 85.38 505 ASP A CA 1
ATOM 4087 C C . ASP A 1 505 ? -25.729 -8.058 32.150 1.00 85.38 505 ASP A C 1
ATOM 4089 O O . ASP A 1 505 ? -26.622 -8.845 31.858 1.00 85.38 505 ASP A O 1
ATOM 4093 N N . ILE A 1 506 ? -24.753 -7.750 31.283 1.00 85.88 506 ILE A N 1
ATOM 4094 C CA . ILE A 1 506 ? -24.656 -8.303 29.918 1.00 85.88 506 ILE A CA 1
ATOM 4095 C C . ILE A 1 506 ? -23.870 -9.622 29.890 1.00 85.88 506 ILE A C 1
ATOM 4097 O O . ILE A 1 506 ? -24.228 -10.536 29.151 1.00 85.88 506 ILE A O 1
ATOM 4101 N N . THR A 1 507 ? -22.774 -9.720 30.645 1.00 89.69 507 THR A N 1
ATOM 4102 C CA . THR A 1 507 ? -21.796 -10.816 30.519 1.00 89.69 507 THR A CA 1
ATOM 4103 C C . THR A 1 507 ? -21.685 -11.704 31.753 1.00 89.69 507 THR A C 1
ATOM 4105 O O . THR A 1 507 ? -21.013 -12.729 31.695 1.00 89.69 507 THR A O 1
ATOM 4108 N N . GLY A 1 508 ? -22.267 -11.301 32.885 1.00 88.19 508 GLY A N 1
ATOM 4109 C CA . GLY A 1 508 ? -22.058 -11.927 34.193 1.00 88.19 508 GLY A CA 1
ATOM 4110 C C . GLY A 1 508 ? -20.704 -11.608 34.844 1.00 88.19 508 GLY A C 1
ATOM 4111 O O . GLY A 1 508 ? -20.502 -11.924 36.015 1.00 88.19 508 GLY A O 1
ATOM 4112 N N . VAL A 1 509 ? -19.780 -10.948 34.136 1.00 89.00 509 VAL A N 1
ATOM 4113 C CA . VAL A 1 509 ? -18.418 -10.677 34.623 1.00 89.00 509 VAL A CA 1
ATOM 4114 C C . VAL A 1 509 ? -18.405 -9.429 35.501 1.00 89.00 509 VAL A C 1
ATOM 4116 O O . VAL A 1 509 ? -18.927 -8.379 35.126 1.00 89.00 509 VAL A O 1
ATOM 4119 N N . SER A 1 510 ? -17.778 -9.527 36.672 1.00 86.25 510 SER A N 1
ATOM 4120 C CA . SER A 1 510 ? -17.539 -8.392 37.572 1.00 86.25 510 SER A CA 1
ATOM 4121 C C . SER A 1 510 ? -16.042 -8.080 37.638 1.00 86.25 510 SER A C 1
ATOM 4123 O O . SER A 1 510 ? -15.247 -9.013 37.560 1.00 86.25 510 SER A O 1
ATOM 4125 N N . PRO A 1 511 ? -15.636 -6.805 37.793 1.00 83.00 511 PRO A N 1
ATOM 4126 C CA . PRO A 1 511 ? -14.264 -6.500 38.191 1.00 83.00 511 PRO A CA 1
ATOM 4127 C C . PRO A 1 511 ? -13.996 -7.138 39.562 1.00 83.00 511 PRO A C 1
ATOM 4129 O O . PRO A 1 511 ? -14.916 -7.221 40.382 1.00 83.00 511 PRO A O 1
ATOM 4132 N N . ASP A 1 512 ? -12.770 -7.608 39.779 1.00 72.38 512 ASP A N 1
ATOM 4133 C CA . ASP A 1 512 ? -12.410 -8.480 40.903 1.00 72.38 512 ASP A CA 1
ATOM 4134 C C . ASP A 1 512 ? -12.819 -7.883 42.276 1.00 72.38 512 ASP A C 1
ATOM 4136 O O . ASP A 1 512 ? -12.746 -6.657 42.469 1.00 72.38 512 ASP A O 1
ATOM 4140 N N . PRO A 1 513 ? -13.303 -8.699 43.233 1.00 51.09 513 PRO A N 1
ATOM 4141 C CA . PRO A 1 513 ? -14.019 -8.221 44.400 1.00 51.09 513 PRO A CA 1
ATOM 4142 C C . PRO A 1 513 ? -13.082 -7.938 45.580 1.00 51.09 513 PRO A C 1
ATOM 4144 O O . PRO A 1 513 ? -13.055 -8.671 46.563 1.00 51.09 513 PRO A O 1
ATOM 4147 N N . GLU A 1 514 ? -12.423 -6.784 45.589 1.00 45.47 514 GLU A N 1
ATOM 4148 C CA . GLU A 1 514 ? -12.099 -6.136 46.870 1.00 45.47 514 GLU A CA 1
ATOM 4149 C C . GLU A 1 514 ? -13.361 -5.418 47.395 1.00 45.47 514 GLU A C 1
ATOM 4151 O O . GLU A 1 514 ? -13.463 -4.200 47.270 1.00 45.47 514 GLU A O 1
ATOM 4156 N N . ASN A 1 515 ? -14.351 -6.191 47.883 1.00 38.72 515 ASN A N 1
ATOM 4157 C CA . ASN A 1 515 ? -15.507 -5.819 48.745 1.00 38.72 515 ASN A CA 1
ATOM 4158 C C . ASN A 1 515 ? -16.838 -6.530 48.404 1.00 38.72 515 ASN A C 1
ATOM 4160 O O . ASN A 1 515 ? -17.892 -5.903 48.330 1.00 38.72 515 ASN A O 1
ATOM 4164 N N . THR A 1 516 ? -16.852 -7.859 48.286 1.00 35.34 516 THR A N 1
ATOM 4165 C CA . THR A 1 516 ? -18.087 -8.649 48.527 1.00 35.34 516 THR A CA 1
ATOM 4166 C C . THR A 1 516 ? -18.078 -9.363 49.880 1.00 35.34 516 THR A C 1
ATOM 4168 O O . THR A 1 516 ? -18.748 -10.377 50.057 1.00 35.34 516 THR A O 1
ATOM 4171 N N . ARG A 1 517 ? -17.358 -8.823 50.874 1.00 36.62 517 ARG A N 1
ATOM 4172 C CA . ARG A 1 517 ? -17.519 -9.190 52.288 1.00 36.62 517 ARG A CA 1
ATOM 4173 C C . ARG A 1 517 ? -17.384 -7.965 53.188 1.00 36.62 517 ARG A C 1
ATOM 4175 O O . ARG A 1 517 ? -16.282 -7.619 53.595 1.00 36.62 517 ARG A O 1
ATOM 4182 N N . ARG A 1 518 ? -18.523 -7.346 53.489 1.00 33.12 518 ARG A N 1
ATOM 4183 C CA . ARG A 1 518 ? -18.989 -6.998 54.844 1.00 33.12 518 ARG A CA 1
ATOM 4184 C C . ARG A 1 518 ? -20.363 -6.343 54.697 1.00 33.12 518 ARG A C 1
ATOM 4186 O O . ARG A 1 518 ? -20.480 -5.177 54.332 1.00 33.12 518 ARG A O 1
ATOM 4193 N N . THR A 1 519 ? -21.357 -7.217 54.832 1.00 33.78 519 THR A N 1
ATOM 4194 C CA . THR A 1 519 ? -22.696 -6.951 55.373 1.00 33.78 519 THR A CA 1
ATOM 4195 C C . THR A 1 519 ? -22.652 -6.070 56.605 1.00 33.78 519 THR A C 1
ATOM 4197 O O . THR A 1 519 ? -21.686 -6.258 57.384 1.00 33.78 519 THR A O 1
#

Radius of gyration: 34.13 Å; chains: 1; bounding box: 89×79×95 Å

Organism: Trichonephila clavata (NCBI:txid2740835)